Protein AF-A0A2E5ESS6-F1 (afdb_monomer_lite)

Foldseek 3Di:
DDDDDDDDDDDDDDPPPDDDDDPDDDPVVVPPPPDDDDDPPDPVVVCVVVVVVVPPVPPPVFDDQVLVLLCLLVVQWAQVQWAKPVGWRKAWPDSAAADPDPAAGGAQTWMDTHPDDIDTFGEHEDQEPCCCVVVPVVVDPSHVRHPAYEYCDYDPPDPDTHTHGVVTGNDDPVVSVVVCVVPDSLAHDPVLFAPQQVLLQVDDLVLLLVLLLVLLVVLLQVLLVVLLVVCVVPNLVLSQQLLLQLLLLPPQGNVLSSLLSNCVVVDPPPALDLLLQLLVSCLLACVQDPDQDDDDPLHPSSVSSCVNNVVCNVVCVVSRDDNVSRDPPPDDLLSHSSLSSSLSSQDVSNPPLVVLLVVLLVDDQPALVSSLVSLCVSSWRDDPGPSQQGSDSPGDGHPGGHISDDSLSSLSCLQNRSLSSQLSVCVVVVPPVSNVSSSVSNSRHAFHDDDSVLSVLCCNNHNPDPDPSRGHNSSSSSSVSCCVVFVVPARSRSVVTCVSVVSVPRD

pLDDT: mean 85.25, std 19.68, range [21.19, 98.81]

Radius of gyration: 28.57 Å; chains: 1; bounding box: 71×77×73 Å

Secondary structure (DSSP, 8-state):
----------PPP-------------GGGTTSSSSSS-----HHHHHHHHHHHH------SS--HHHHHHHHHTT-B-GGG-B-TTS-BEEEEE--EE--SSS-SEEEEEEEETTSPPEEEEEEEEEETTHHHHTTGGG-GGGTTEEEEEEEE--TT-----EESGGGBSS-HHHHHHHHTT--TTS--GGGS-TTHHHHHHS-HHHHHHHHHHHHHHHHHHHHHHHHHHHHHH-HHHHHHHHHHHHHTTTTSHHHHHHHHHTGGG-------HHHHHHHHHHHTT-S-SSPPSS-TTHHHHHHHHHHHHTTSGGGGGGPPPGGGS--TT--GGG-HHHHHHHHHHHHHH--HHHHHHHHHHS--SSHHHHHHHHHHHHS--S--HHHH-SSTTSPPPSS---SS-HHHHHHHIIIIIHHHHHHHHHHTT-HHHHHHHHHHHHHPBPPPP-HHHHHHHHHHHTTSS-----BHHHHHHHHHHIIIIITTS-TT-TT-SHHHHHHH--

Sequence (507 aa):
MEVVDLWVTDSPPQFLFGKANAIGNSPAHLQRLIVGSDLQFGYAAWRRQFLDDRVREVPADAPPEHLLQVIWQHQRLVPEKLKLSDGQCVQILHPGFCSLEGGPDFRNAVIRIGKSEAIRGDIEIDVETSGWRTHGHDRNPSFCNTILRVVWQKQRTSEDVVLPMKPALDSSLSSLAKWAIAQPLGDLPAKLRGACCAPLTGAGADKLAMVLNDAAHVRLEAKGDAFKLRATQAGWDQALWEGLFVALGYKHNQWPMRRIAEQLPELPVRSRSPLRWQAMLLGLSGLLPAELPSEDRKSKYLRELWQIWWRVRDAHQERILPGTVWRLSGVRPVNRPERRLGLAAEWLARGKLIEHIEDWISTIHGSPRKAAQALEASLADRGDSFWRSHFTFNSRELSKPGPLLGASRTTDLAINVLLPWLWARARSGRNRGLMKRIEQHYFNWPKAADNSVLKLARQRLFGSGSLKPFKTAASQQGLLQIVRDFCVHTDSLCTDCPFPDYVRAVQ

Structure (mmCIF, N/CA/C/O backbone):
data_AF-A0A2E5ESS6-F1
#
_entry.id   AF-A0A2E5ESS6-F1
#
loop_
_atom_site.group_PDB
_atom_site.id
_atom_site.type_symbol
_atom_site.label_atom_id
_atom_site.label_alt_id
_atom_site.label_comp_id
_atom_site.label_asym_id
_atom_site.label_entity_id
_atom_site.label_seq_id
_atom_site.pdbx_PDB_ins_code
_atom_site.Cartn_x
_atom_site.Cartn_y
_atom_site.Cartn_z
_atom_site.occupancy
_atom_site.B_iso_or_equiv
_atom_site.auth_seq_id
_atom_site.auth_comp_id
_atom_site.auth_asym_id
_atom_site.auth_atom_id
_atom_site.pdbx_PDB_model_num
ATOM 1 N N . MET A 1 1 ? -41.113 5.002 -33.019 1.00 31.44 1 MET A N 1
ATOM 2 C CA . MET A 1 1 ? -41.494 5.060 -31.595 1.00 31.44 1 MET A CA 1
ATOM 3 C C . MET A 1 1 ? -40.442 5.917 -30.908 1.00 31.44 1 MET A C 1
ATOM 5 O O . MET A 1 1 ? -39.424 5.389 -30.490 1.00 31.44 1 MET A O 1
ATOM 9 N N . GLU A 1 2 ? -40.435 7.213 -31.238 1.00 22.05 2 GLU A N 1
ATOM 10 C CA . GLU A 1 2 ? -41.031 8.301 -30.419 1.00 22.05 2 GLU A CA 1
ATOM 11 C C . GLU A 1 2 ? -40.228 8.453 -29.118 1.00 22.05 2 GLU A C 1
ATOM 13 O O . GLU A 1 2 ? -40.382 7.652 -28.207 1.00 22.05 2 GLU A O 1
ATOM 18 N N . VAL A 1 3 ? -39.138 9.230 -29.095 1.00 21.56 3 VAL A N 1
ATOM 19 C CA . VAL A 1 3 ? -39.039 10.711 -29.046 1.00 21.56 3 VAL A CA 1
ATOM 20 C C . VAL A 1 3 ? -39.874 11.318 -27.919 1.00 21.56 3 VAL A C 1
ATOM 22 O O . VAL A 1 3 ? -41.072 11.503 -28.094 1.00 21.56 3 VAL A O 1
ATOM 25 N N . VAL A 1 4 ? -39.201 11.720 -26.832 1.00 22.94 4 VAL A N 1
ATOM 26 C CA . VAL A 1 4 ? -39.493 12.969 -26.109 1.00 22.94 4 VAL A CA 1
ATOM 27 C C . VAL A 1 4 ? -38.164 13.590 -25.652 1.00 22.94 4 VAL A C 1
ATOM 29 O O . VAL A 1 4 ? -37.425 13.000 -24.867 1.00 22.94 4 VAL A O 1
ATOM 32 N N . ASP A 1 5 ? -37.889 14.768 -26.208 1.00 21.19 5 ASP A N 1
ATOM 33 C CA . ASP A 1 5 ? -36.816 15.718 -25.896 1.00 21.19 5 ASP A CA 1
ATOM 34 C C . ASP A 1 5 ? -37.240 16.730 -24.802 1.00 21.19 5 ASP A C 1
ATOM 36 O O . ASP A 1 5 ? -38.421 16.834 -24.470 1.00 21.19 5 ASP A O 1
ATOM 40 N N . LEU A 1 6 ? -36.265 17.573 -24.404 1.00 22.47 6 LEU A N 1
ATOM 41 C CA . LEU A 1 6 ? -36.335 18.874 -23.692 1.00 22.47 6 LEU A CA 1
ATOM 42 C C . LEU A 1 6 ? -36.234 18.767 -22.150 1.00 22.47 6 LEU A C 1
ATOM 44 O O . LEU A 1 6 ? -37.027 18.088 -21.514 1.00 22.47 6 LEU A O 1
ATOM 48 N N . TRP A 1 7 ? -35.278 19.398 -21.449 1.00 21.47 7 TRP A N 1
ATOM 49 C CA . TRP A 1 7 ? -34.768 20.768 -21.598 1.00 21.47 7 TRP A CA 1
ATOM 50 C C . TRP A 1 7 ? -33.270 20.936 -21.278 1.00 21.47 7 TRP A C 1
ATOM 52 O O . TRP A 1 7 ? -32.702 20.282 -20.405 1.00 21.47 7 TRP A O 1
ATOM 62 N N . VAL A 1 8 ? -32.681 21.896 -21.991 1.00 21.98 8 VAL A N 1
ATOM 63 C CA . VAL A 1 8 ? -31.374 22.536 -21.789 1.00 21.98 8 VAL A CA 1
ATOM 64 C C . VAL A 1 8 ? -31.569 23.803 -20.933 1.00 21.98 8 VAL A C 1
ATOM 66 O O . VAL A 1 8 ? -32.663 24.352 -20.920 1.00 21.98 8 VAL A O 1
ATOM 69 N N . THR A 1 9 ? -30.466 24.263 -20.320 1.00 22.36 9 THR A N 1
ATOM 70 C CA . THR A 1 9 ? -30.194 25.518 -19.575 1.00 22.36 9 THR A CA 1
ATOM 71 C C . THR A 1 9 ? -30.444 25.507 -18.064 1.00 22.36 9 THR A C 1
ATOM 73 O O . THR A 1 9 ? -31.574 25.649 -17.624 1.00 22.36 9 THR A O 1
ATOM 76 N N . ASP A 1 10 ? -29.362 25.468 -17.273 1.00 22.38 10 ASP A N 1
ATOM 77 C CA . ASP A 1 10 ? -29.044 26.615 -16.412 1.00 22.38 10 ASP A CA 1
ATOM 78 C C . ASP A 1 10 ? -27.582 26.637 -15.934 1.00 22.38 10 ASP A C 1
ATOM 80 O O . ASP A 1 10 ? -26.903 25.620 -15.798 1.00 22.38 10 ASP A O 1
ATOM 84 N N . SER A 1 11 ? -27.089 27.861 -15.779 1.00 25.19 11 SER A N 1
ATOM 85 C CA . SER A 1 11 ? -25.691 28.264 -15.612 1.00 25.19 11 SER A CA 1
ATOM 86 C C . SER A 1 11 ? -25.057 27.826 -14.276 1.00 25.19 11 SER A C 1
ATOM 88 O O . SER A 1 11 ? -25.762 27.652 -13.283 1.00 25.19 11 SER A O 1
ATOM 90 N N . PRO A 1 12 ? -23.715 27.711 -14.186 1.00 25.53 12 PRO A N 1
ATOM 91 C CA . PRO A 1 12 ? -23.031 27.488 -12.913 1.00 25.53 12 PRO A CA 1
ATOM 92 C C . PRO A 1 12 ? -23.209 28.701 -11.978 1.00 25.53 12 PRO A C 1
ATOM 94 O O . PRO A 1 12 ? -23.160 29.842 -12.447 1.00 25.53 12 PRO A O 1
ATOM 97 N N . PRO A 1 13 ? -23.370 28.498 -10.657 1.00 25.17 13 PRO A N 1
ATOM 98 C CA . PRO A 1 13 ? -23.524 29.598 -9.715 1.00 25.17 13 PRO A CA 1
ATOM 99 C C . PRO A 1 13 ? -22.275 30.487 -9.708 1.00 25.17 13 PRO A C 1
ATOM 101 O O . PRO A 1 13 ? -21.167 30.066 -9.366 1.00 25.17 13 PRO A O 1
ATOM 104 N N . GLN A 1 14 ? -22.484 31.746 -10.089 1.00 23.53 14 GLN A N 1
ATOM 105 C CA . GLN A 1 14 ? -21.553 32.845 -9.887 1.00 23.53 14 GLN A CA 1
ATOM 106 C C . GLN A 1 14 ? -21.396 33.074 -8.379 1.00 23.53 14 GLN A C 1
ATOM 108 O O . GLN A 1 14 ? -22.343 33.455 -7.692 1.00 23.53 14 GLN A O 1
ATOM 113 N N . PHE A 1 15 ? -20.191 32.862 -7.852 1.00 24.53 15 PHE A N 1
ATOM 114 C CA . PHE A 1 15 ? -19.841 33.317 -6.510 1.00 24.53 15 PHE A CA 1
ATOM 115 C C . PHE A 1 15 ? -19.772 34.849 -6.510 1.00 24.53 15 PHE A C 1
ATOM 117 O O . PHE A 1 15 ? -18.771 35.447 -6.905 1.00 24.53 15 PHE A O 1
ATOM 124 N N . LEU A 1 16 ? -20.857 35.487 -6.072 1.00 23.91 16 LEU A N 1
ATOM 125 C CA . LEU A 1 16 ? -20.877 36.900 -5.716 1.00 23.91 16 LEU A CA 1
ATOM 126 C C . LEU A 1 16 ? -20.025 37.102 -4.457 1.00 23.91 16 LEU A C 1
ATOM 128 O O . LEU A 1 16 ? -20.384 36.665 -3.364 1.00 23.91 16 LEU A O 1
ATOM 132 N N . PHE A 1 17 ? -18.893 37.791 -4.612 1.00 24.48 17 PHE A N 1
ATOM 133 C CA . PHE A 1 17 ? -18.153 38.383 -3.501 1.00 24.48 17 PHE A CA 1
ATOM 134 C C . PHE A 1 17 ? -19.039 39.438 -2.820 1.00 24.48 17 PHE A C 1
ATOM 136 O O . PHE A 1 17 ? -19.129 40.586 -3.255 1.00 24.48 17 PHE A O 1
ATOM 143 N N . GLY A 1 18 ? -19.718 39.027 -1.750 1.00 24.08 18 GLY A N 1
ATOM 144 C CA . GLY A 1 18 ? -20.420 39.916 -0.836 1.00 24.08 18 GLY A CA 1
ATOM 145 C C . GLY A 1 18 ? -19.430 40.794 -0.073 1.00 24.08 18 GLY A C 1
ATOM 146 O O . GLY A 1 18 ? -18.500 40.303 0.565 1.00 24.08 18 GLY A O 1
ATOM 147 N N . LYS A 1 19 ? -19.642 42.107 -0.175 1.00 24.11 19 LYS A N 1
ATOM 148 C CA . LYS A 1 19 ? -18.907 43.185 0.493 1.00 24.11 19 LYS A CA 1
ATOM 149 C C . LYS A 1 19 ? -18.736 42.908 1.992 1.00 24.11 19 LYS A C 1
ATOM 151 O O . LYS A 1 19 ? -19.715 42.759 2.718 1.00 24.11 19 LYS A O 1
ATOM 156 N N . ALA A 1 20 ? -17.488 42.911 2.454 1.00 26.22 20 ALA A N 1
ATOM 157 C CA . ALA A 1 20 ? -17.163 42.999 3.869 1.00 26.22 20 ALA A CA 1
ATOM 158 C C . ALA A 1 20 ? -17.610 44.370 4.401 1.00 26.22 20 ALA A C 1
ATOM 160 O O . ALA A 1 20 ? -17.072 45.403 3.998 1.00 26.22 20 ALA A O 1
ATOM 161 N N . ASN A 1 21 ? -18.593 44.378 5.301 1.00 26.64 21 ASN A N 1
ATOM 162 C CA . ASN A 1 21 ? -18.903 45.553 6.105 1.00 26.64 21 ASN A CA 1
ATOM 163 C C . ASN A 1 21 ? -17.736 45.807 7.062 1.00 26.64 21 ASN A C 1
ATOM 165 O O . ASN A 1 21 ? -17.444 45.013 7.956 1.00 26.64 21 ASN A O 1
ATOM 169 N N . ALA A 1 22 ? -17.062 46.929 6.833 1.00 27.88 22 ALA A N 1
ATOM 170 C CA . ALA A 1 22 ? -16.049 47.483 7.704 1.00 27.88 22 ALA A CA 1
ATOM 171 C C . ALA A 1 22 ? -16.686 47.902 9.037 1.00 27.88 22 ALA A C 1
ATOM 173 O O . ALA A 1 22 ? -17.382 48.911 9.109 1.00 27.88 22 ALA A O 1
ATOM 174 N N . ILE A 1 23 ? -16.408 47.155 10.104 1.00 31.59 23 ILE A N 1
ATOM 175 C CA . ILE A 1 23 ? -16.429 47.710 11.459 1.00 31.59 23 ILE A CA 1
ATOM 176 C C . ILE A 1 23 ? -14.982 48.085 11.756 1.00 31.59 23 ILE A C 1
ATOM 178 O O . ILE A 1 23 ? -14.127 47.231 11.997 1.00 31.59 23 ILE A O 1
ATOM 182 N N . GLY A 1 24 ? -14.697 49.376 11.603 1.00 30.45 24 GLY A N 1
ATOM 183 C CA . GLY A 1 24 ? -13.376 49.945 11.791 1.00 30.45 24 GLY A CA 1
ATOM 184 C C . GLY A 1 24 ? -12.913 49.805 13.233 1.00 30.45 24 GLY A C 1
ATOM 185 O O . GLY A 1 24 ? -13.508 50.376 14.137 1.00 30.45 24 GLY A O 1
ATOM 186 N N . ASN A 1 25 ? -11.794 49.115 13.425 1.00 32.81 25 ASN A N 1
ATOM 187 C CA . ASN A 1 25 ? -10.918 49.359 14.559 1.00 32.81 25 ASN A CA 1
ATOM 188 C C . ASN A 1 25 ? -9.589 49.864 13.999 1.00 32.81 25 ASN A C 1
ATOM 190 O O . ASN A 1 25 ? -8.806 49.117 13.416 1.00 32.81 25 ASN A O 1
ATOM 194 N N . SER A 1 26 ? -9.399 51.178 14.116 1.00 31.30 26 SER A N 1
ATOM 195 C CA . SER A 1 26 ? -8.181 51.890 13.734 1.00 31.30 26 SER A CA 1
ATOM 196 C C . SER A 1 26 ? -6.964 51.369 14.527 1.00 31.30 26 SER A C 1
ATOM 198 O O . SER A 1 26 ? -7.095 51.116 15.729 1.00 31.30 26 SER A O 1
ATOM 200 N N . PRO A 1 27 ? -5.762 51.279 13.917 1.00 33.62 27 PRO A N 1
ATOM 201 C CA . PRO A 1 27 ? -4.516 50.882 14.589 1.00 33.62 27 PRO A CA 1
ATOM 202 C C . PRO A 1 27 ? -4.113 51.773 15.781 1.00 33.62 27 PRO A C 1
ATOM 204 O O . PRO A 1 27 ? -3.234 51.406 16.557 1.00 33.62 27 PRO A O 1
ATOM 207 N N . ALA A 1 28 ? -4.761 52.927 15.963 1.00 35.03 28 ALA A N 1
ATOM 208 C CA . ALA A 1 28 ? -4.429 53.903 17.001 1.00 35.03 28 ALA A CA 1
ATOM 209 C C . ALA A 1 28 ? -4.851 53.497 18.431 1.00 35.03 28 ALA A C 1
ATOM 211 O O . ALA A 1 28 ? -4.403 54.119 19.394 1.00 35.03 28 ALA A O 1
ATOM 212 N N . HIS A 1 29 ? -5.680 52.460 18.609 1.00 35.59 29 HIS A N 1
ATOM 213 C CA . HIS A 1 29 ? -6.080 51.992 19.949 1.00 35.59 29 HIS A CA 1
ATOM 214 C C . HIS A 1 29 ? -5.088 51.000 20.582 1.00 35.59 29 HIS A C 1
ATOM 216 O O . HIS A 1 29 ? -5.085 50.824 21.797 1.00 35.59 29 HIS A O 1
ATOM 222 N N . LEU A 1 30 ? -4.191 50.402 19.789 1.00 35.69 30 LEU A N 1
ATOM 223 C CA . LEU A 1 30 ? -3.170 49.468 20.283 1.00 35.69 30 LEU A CA 1
ATOM 224 C C . LEU A 1 30 ? -1.931 50.166 20.875 1.00 35.69 30 LEU A C 1
ATOM 226 O O . LEU A 1 30 ? -1.130 49.515 21.537 1.00 35.69 30 LEU A O 1
ATOM 230 N N . GLN A 1 31 ? -1.777 51.481 20.683 1.00 34.53 31 GLN A N 1
ATOM 231 C CA . GLN A 1 31 ? -0.606 52.238 21.150 1.00 34.53 31 GLN A CA 1
ATOM 232 C C . GLN A 1 31 ? -0.795 52.984 22.481 1.00 34.53 31 GLN A C 1
ATOM 234 O O . GLN A 1 31 ? 0.167 53.558 22.981 1.00 34.53 31 GLN A O 1
ATOM 239 N N . ARG A 1 32 ? -1.986 52.970 23.097 1.00 33.38 32 ARG A N 1
ATOM 240 C CA . ARG A 1 32 ? -2.250 53.708 24.355 1.00 33.38 32 ARG A CA 1
ATOM 241 C C . ARG A 1 32 ? -2.282 52.868 25.637 1.00 33.38 32 ARG A C 1
ATOM 243 O O . ARG A 1 32 ? -2.600 53.407 26.687 1.00 33.38 32 ARG A O 1
ATOM 250 N N . LEU A 1 33 ? -1.905 51.590 25.586 1.00 35.12 33 LEU A N 1
ATOM 251 C CA . LEU A 1 33 ? -1.829 50.718 26.774 1.00 35.12 33 LEU A CA 1
ATOM 252 C C . LEU A 1 33 ? -0.396 50.329 27.177 1.00 35.12 33 LEU A C 1
ATOM 254 O O . LEU A 1 33 ? -0.211 49.446 28.006 1.00 35.12 33 LEU A O 1
ATOM 258 N N . ILE A 1 34 ? 0.624 50.995 26.626 1.00 39.25 34 ILE A N 1
ATOM 259 C CA . ILE A 1 34 ? 2.036 50.754 26.973 1.00 39.25 34 ILE A CA 1
ATOM 260 C C . ILE A 1 34 ? 2.644 52.016 27.594 1.00 39.25 34 ILE A C 1
ATOM 262 O O . ILE A 1 34 ? 3.684 52.482 27.158 1.00 39.25 34 ILE A O 1
ATOM 266 N N . VAL A 1 35 ? 1.987 52.608 28.592 1.00 41.81 35 VAL A N 1
ATOM 267 C CA . VAL A 1 35 ? 2.649 53.496 29.563 1.00 41.81 35 VAL A CA 1
ATOM 268 C C . VAL A 1 35 ? 1.875 53.399 30.878 1.00 41.81 35 VAL A C 1
ATOM 270 O O . VAL A 1 35 ? 0.809 53.991 31.010 1.00 41.81 35 VAL A O 1
ATOM 273 N N . GLY A 1 36 ? 2.398 52.638 31.841 1.00 33.94 36 GLY A N 1
ATOM 274 C CA . GLY A 1 36 ? 1.888 52.621 33.214 1.00 33.94 36 GLY A CA 1
ATOM 275 C C . GLY A 1 36 ? 1.853 51.235 33.854 1.00 33.94 36 GLY A C 1
ATOM 276 O O . GLY A 1 36 ? 0.956 50.457 33.563 1.00 33.94 36 GLY A O 1
ATOM 277 N N . SER A 1 37 ? 2.825 51.000 34.745 1.00 38.84 37 SER A N 1
ATOM 278 C CA . SER A 1 37 ? 2.852 50.042 35.870 1.00 38.84 37 SER A CA 1
ATOM 279 C C . SER A 1 37 ? 2.540 48.558 35.616 1.00 38.84 37 SER A C 1
ATOM 281 O O . SER A 1 37 ? 1.427 48.192 35.260 1.00 38.84 37 SER A O 1
ATOM 283 N N . ASP A 1 38 ? 3.532 47.715 35.924 1.00 47.50 38 ASP A N 1
ATOM 284 C CA . ASP A 1 38 ? 3.424 46.297 36.301 1.00 47.50 38 ASP A CA 1
ATOM 285 C C . ASP A 1 38 ? 2.419 45.445 35.528 1.00 47.50 38 ASP A C 1
ATOM 287 O O . ASP A 1 38 ? 1.345 45.092 36.011 1.00 47.50 38 ASP A O 1
ATOM 291 N N . LEU A 1 39 ? 2.817 45.016 34.331 1.00 42.41 39 LEU A N 1
ATOM 292 C CA . LEU A 1 39 ? 2.032 44.071 33.554 1.00 42.41 39 LEU A CA 1
ATOM 293 C C . LEU A 1 39 ? 2.871 42.872 33.123 1.00 42.41 39 LEU A C 1
ATOM 295 O O . LEU A 1 39 ? 3.544 42.873 32.093 1.00 42.41 39 LEU A O 1
ATOM 299 N N . GLN A 1 40 ? 2.732 41.791 33.894 1.00 47.97 40 GLN A N 1
ATOM 300 C CA . GLN A 1 40 ? 2.971 40.408 33.471 1.00 47.97 40 GLN A CA 1
ATOM 301 C C . GLN A 1 40 ? 2.014 39.989 32.328 1.00 47.97 40 GLN A C 1
ATOM 303 O O . GLN A 1 40 ? 1.357 38.948 32.397 1.00 47.97 40 GLN A O 1
ATOM 308 N N . PHE A 1 41 ? 1.916 40.753 31.237 1.00 53.25 41 PHE A N 1
ATOM 309 C CA . PHE A 1 41 ? 1.153 40.345 30.054 1.00 53.25 41 PHE A CA 1
ATOM 310 C C . PHE A 1 41 ? 1.993 39.456 29.138 1.00 53.25 41 PHE A C 1
ATOM 312 O O . PHE A 1 41 ? 2.288 39.772 27.989 1.00 53.25 41 PHE A O 1
ATOM 319 N N . GLY A 1 42 ? 2.367 38.289 29.659 1.00 58.06 42 GLY A N 1
ATOM 320 C CA . GLY A 1 42 ? 2.823 37.185 28.824 1.00 58.06 42 GLY A CA 1
ATOM 321 C C . GLY A 1 42 ? 1.665 36.600 28.010 1.00 58.06 42 GLY A C 1
ATOM 322 O O . GLY A 1 42 ? 0.493 36.746 28.372 1.00 58.06 42 GLY A O 1
ATOM 323 N N . TYR A 1 43 ? 1.990 35.855 26.949 1.00 60.59 43 TYR A N 1
ATOM 324 C CA . TYR A 1 43 ? 1.010 35.141 26.119 1.00 60.59 43 TYR A CA 1
ATOM 325 C C . TYR A 1 43 ? -0.006 34.347 26.955 1.00 60.59 43 TYR A C 1
ATOM 327 O O . TYR A 1 43 ? -1.166 34.284 26.589 1.00 60.59 43 TYR A O 1
ATOM 335 N N . ALA A 1 44 ? 0.376 33.793 28.111 1.00 59.06 44 ALA A N 1
ATOM 336 C CA . ALA A 1 44 ? -0.533 33.061 28.995 1.00 59.06 44 ALA A CA 1
ATOM 337 C C . ALA A 1 44 ? -1.604 33.932 29.684 1.00 59.06 44 ALA A C 1
ATOM 339 O O . ALA A 1 44 ? -2.696 33.429 29.949 1.00 59.06 44 ALA A O 1
ATOM 340 N N . ALA A 1 45 ? -1.299 35.194 29.998 1.00 63.28 45 ALA A N 1
ATOM 341 C CA . ALA A 1 45 ? -2.248 36.152 30.569 1.00 63.28 45 ALA A CA 1
ATOM 342 C C . ALA A 1 45 ? -3.142 36.732 29.468 1.00 63.28 45 ALA A C 1
ATOM 344 O O . ALA A 1 45 ? -4.360 36.717 29.605 1.00 63.28 45 ALA A O 1
ATOM 345 N N . TRP A 1 46 ? -2.550 37.091 28.322 1.00 72.25 46 TRP A N 1
ATOM 346 C CA . TRP A 1 46 ? -3.292 37.491 27.124 1.00 72.25 46 TRP A CA 1
ATOM 347 C C . TRP A 1 46 ? -4.237 36.379 26.640 1.00 72.25 46 TRP A C 1
ATOM 349 O O . TRP A 1 46 ? -5.411 36.627 26.400 1.00 72.25 46 TRP A O 1
ATOM 359 N N . ARG A 1 47 ? -3.770 35.123 26.581 1.00 63.81 47 ARG A N 1
ATOM 360 C CA . ARG A 1 47 ? -4.570 33.945 26.210 1.00 63.81 47 ARG A CA 1
ATOM 361 C C . ARG A 1 47 ? -5.714 33.719 27.197 1.00 63.81 47 ARG A C 1
ATOM 363 O O . ARG A 1 47 ? -6.828 33.510 26.749 1.00 63.81 47 ARG A O 1
ATOM 370 N N . ARG A 1 48 ? -5.470 33.777 28.512 1.00 65.44 48 ARG A N 1
ATOM 371 C CA . ARG A 1 48 ? -6.535 33.646 29.525 1.00 65.44 48 ARG A CA 1
ATOM 372 C C . ARG A 1 48 ? -7.586 34.748 29.387 1.00 65.44 48 ARG A C 1
ATOM 374 O O . ARG A 1 48 ? -8.765 34.448 29.360 1.00 65.44 48 ARG A O 1
ATOM 381 N N . GLN A 1 49 ? -7.156 35.992 29.209 1.00 56.38 49 GLN A N 1
ATOM 382 C CA . GLN A 1 49 ? -8.049 37.149 29.169 1.00 56.38 49 GLN A CA 1
ATOM 383 C C . GLN A 1 49 ? -8.808 37.300 27.838 1.00 56.38 49 GLN A C 1
ATOM 385 O O . GLN A 1 49 ? -9.925 37.797 27.829 1.00 56.38 49 GLN A O 1
ATOM 390 N N . PHE A 1 50 ? -8.229 36.867 26.710 1.00 47.84 50 PHE A N 1
ATOM 391 C CA . PHE A 1 50 ? -8.841 37.018 25.383 1.00 47.84 50 PHE A CA 1
ATOM 392 C C . PHE A 1 50 ? -9.479 35.743 24.819 1.00 47.84 50 PHE A C 1
ATOM 394 O O . PHE A 1 50 ? -10.313 35.862 23.920 1.00 47.84 50 PHE A O 1
ATOM 401 N N . LEU A 1 51 ? -9.110 34.542 25.285 1.00 48.78 51 LEU A N 1
ATOM 402 C CA . LEU A 1 51 ? -9.781 33.302 24.874 1.00 48.78 51 LEU A CA 1
ATOM 403 C C . LEU A 1 51 ? -10.887 32.859 25.830 1.00 48.78 51 LEU A C 1
ATOM 405 O O . LEU A 1 51 ? -11.742 32.140 25.342 1.00 48.78 51 LEU A O 1
ATOM 409 N N . ASP A 1 52 ? -10.973 33.297 27.092 1.00 46.34 52 ASP A N 1
ATOM 410 C CA . ASP A 1 52 ? -12.200 33.013 27.871 1.00 46.34 52 ASP A CA 1
ATOM 411 C C . ASP A 1 52 ? -13.427 33.713 27.255 1.00 46.34 52 ASP A C 1
ATOM 413 O O . ASP A 1 52 ? -14.481 33.099 27.132 1.00 46.34 52 ASP A O 1
ATOM 417 N N . ASP A 1 53 ? -13.274 34.937 26.730 1.00 38.44 53 ASP A N 1
ATOM 418 C CA . ASP A 1 53 ? -14.390 35.675 26.112 1.00 38.44 53 ASP A CA 1
ATOM 419 C C . ASP A 1 53 ? -14.606 35.374 24.613 1.00 38.44 53 ASP A C 1
ATOM 421 O O . ASP A 1 53 ? -15.695 35.600 24.078 1.00 38.44 53 ASP A O 1
ATOM 425 N N . ARG A 1 54 ? -13.591 34.855 23.898 1.00 37.38 54 ARG A N 1
ATOM 426 C CA . ARG A 1 54 ? -13.707 34.453 22.473 1.00 37.38 54 ARG A CA 1
ATOM 427 C C . ARG A 1 54 ? -13.850 32.952 22.253 1.00 37.38 54 ARG A C 1
ATOM 429 O O . ARG A 1 54 ? -14.270 32.555 21.172 1.00 37.38 54 ARG A O 1
ATOM 436 N N . VAL A 1 55 ? -13.590 32.136 23.273 1.00 40.59 55 VAL A N 1
ATOM 437 C CA . VAL A 1 55 ? -14.240 30.834 23.450 1.00 40.59 55 VAL A CA 1
ATOM 438 C C . VAL A 1 55 ? -15.556 31.096 24.187 1.00 40.59 55 VAL A C 1
ATOM 440 O O . VAL A 1 55 ? -15.900 30.441 25.163 1.00 40.59 55 VAL A O 1
ATOM 443 N N . ARG A 1 56 ? -16.381 32.001 23.638 1.00 37.03 56 ARG A N 1
ATOM 444 C CA . ARG A 1 56 ? -17.780 31.609 23.516 1.00 37.03 56 ARG A CA 1
ATOM 445 C C . ARG A 1 56 ? -17.718 30.259 22.828 1.00 37.03 56 ARG A C 1
ATOM 447 O O . ARG A 1 56 ? -17.287 30.177 21.675 1.00 37.03 56 ARG A O 1
ATOM 454 N N . GLU A 1 57 ? -18.056 29.209 23.573 1.00 41.91 57 GLU A N 1
ATOM 455 C CA . GLU A 1 57 ? -18.660 28.025 22.990 1.00 41.91 57 GLU A CA 1
ATOM 456 C C . GLU A 1 57 ? -19.575 28.576 21.905 1.00 41.91 57 GLU A C 1
ATOM 458 O O . GLU A 1 57 ? -20.551 29.256 22.216 1.00 41.91 57 GLU A O 1
ATOM 463 N N . VAL A 1 58 ? -19.207 28.430 20.629 1.00 35.53 58 VAL A N 1
ATOM 464 C CA . VAL A 1 58 ? -20.242 28.484 19.612 1.00 35.53 58 VAL A CA 1
ATOM 465 C C . VAL A 1 58 ? -21.158 27.370 20.090 1.00 35.53 58 VAL A C 1
ATOM 467 O O . VAL A 1 58 ? -20.696 26.222 20.116 1.00 35.53 58 VAL A O 1
ATOM 470 N N . PRO A 1 59 ? -22.387 27.656 20.548 1.00 40.53 59 PRO A N 1
ATOM 471 C CA . PRO A 1 59 ? -23.346 26.606 20.768 1.00 40.53 59 PRO A CA 1
ATOM 472 C C . PRO A 1 59 ? -23.769 26.215 19.355 1.00 40.53 59 PRO A C 1
ATOM 474 O O . PRO A 1 59 ? -24.821 26.594 18.860 1.00 40.53 59 PRO A O 1
ATOM 477 N N . ALA A 1 60 ? -22.874 25.545 18.634 1.00 50.41 60 ALA A N 1
ATOM 478 C CA . ALA A 1 60 ? -23.327 24.596 17.661 1.00 50.41 60 ALA A CA 1
ATOM 479 C C . ALA A 1 60 ? -23.924 23.501 18.538 1.00 50.41 60 ALA A C 1
ATOM 481 O O . ALA A 1 60 ? -23.224 22.914 19.364 1.00 50.41 60 ALA A O 1
ATOM 482 N N . ASP A 1 61 ? -25.224 23.258 18.403 1.00 66.81 61 ASP A N 1
ATOM 483 C CA . ASP A 1 61 ? -25.938 22.201 19.127 1.00 66.81 61 ASP A CA 1
ATOM 484 C C . ASP A 1 61 ? -25.278 20.812 18.976 1.00 66.81 61 ASP A C 1
ATOM 486 O O . ASP A 1 61 ? -25.619 19.868 19.705 1.00 66.81 61 ASP A O 1
ATOM 490 N N . ALA A 1 62 ? -24.311 20.686 18.057 1.00 80.19 62 ALA A N 1
ATOM 491 C CA . ALA A 1 62 ? -23.509 19.508 17.817 1.00 80.19 62 ALA A CA 1
ATOM 492 C C . ALA A 1 62 ? -21.984 19.774 17.756 1.00 80.19 62 ALA A C 1
ATOM 494 O O . ALA A 1 62 ? -21.544 20.773 17.180 1.00 80.19 62 ALA A O 1
ATOM 495 N N . PRO A 1 63 ? -21.158 18.869 18.321 1.00 90.00 63 PRO A N 1
ATOM 496 C CA . PRO A 1 63 ? -19.704 18.918 18.210 1.00 90.00 63 PRO A CA 1
ATOM 497 C C . PRO A 1 63 ? -19.220 18.577 16.793 1.00 90.00 63 PRO A C 1
ATOM 499 O O . PRO A 1 63 ? -19.941 17.935 16.028 1.00 90.00 63 PRO A O 1
ATOM 502 N N . PRO A 1 64 ? -17.967 18.925 16.451 1.00 91.25 64 PRO A N 1
ATOM 503 C CA . PRO A 1 64 ? -17.369 18.487 15.199 1.00 91.25 64 PRO A CA 1
ATOM 504 C C . PRO A 1 64 ? -17.211 16.959 15.161 1.00 91.25 64 PRO A C 1
ATOM 506 O O . PRO A 1 64 ? -16.867 16.336 16.165 1.00 91.25 64 PRO A O 1
ATOM 509 N N . GLU A 1 65 ? -17.381 16.375 13.977 1.00 92.06 65 GLU A N 1
ATOM 510 C CA . GLU A 1 65 ? -17.306 14.928 13.724 1.00 92.06 65 GLU A CA 1
ATOM 511 C C . GLU A 1 65 ? -16.015 14.288 14.255 1.00 92.06 65 GLU A C 1
ATOM 513 O O . GLU A 1 65 ? -16.056 13.256 14.923 1.00 92.06 65 GLU A O 1
ATOM 518 N N . HIS A 1 66 ? -14.874 14.969 14.091 1.00 92.19 66 HIS A N 1
ATOM 519 C CA . HIS A 1 66 ? -13.589 14.487 14.606 1.00 92.19 66 HIS A CA 1
ATOM 520 C C . HIS A 1 66 ? -13.617 14.206 16.120 1.00 92.19 66 HIS A C 1
ATOM 522 O O . HIS A 1 66 ? -12.957 13.282 16.590 1.00 92.19 66 HIS A O 1
ATOM 528 N N . LEU A 1 67 ? -14.370 14.990 16.904 1.00 94.12 67 LEU A N 1
ATOM 529 C CA . LEU A 1 67 ? -14.487 14.778 18.346 1.00 94.12 67 LEU A CA 1
ATOM 530 C C . LEU A 1 67 ? -15.322 13.526 18.637 1.00 94.12 67 LEU A C 1
ATOM 532 O O . LEU A 1 67 ? -14.962 12.752 19.523 1.00 94.12 67 LEU A O 1
ATOM 536 N N . LEU A 1 68 ? -16.391 13.294 17.869 1.00 95.56 68 LEU A N 1
ATOM 537 C CA . LEU A 1 68 ? -17.201 12.076 17.965 1.00 95.56 68 LEU A CA 1
ATOM 538 C C . LEU A 1 68 ? -16.363 10.834 17.646 1.00 95.56 68 LEU A C 1
ATOM 540 O O . LEU A 1 68 ? -16.421 9.848 18.378 1.00 95.56 68 LEU A O 1
ATOM 544 N N . GLN A 1 69 ? -15.517 10.908 16.618 1.00 96.00 69 GLN A N 1
ATOM 545 C CA . GLN A 1 69 ? -14.582 9.840 16.266 1.00 96.00 69 GLN A CA 1
ATOM 546 C C . GLN A 1 69 ? -13.586 9.556 17.401 1.00 96.00 69 GLN A C 1
ATOM 548 O O . GLN A 1 69 ? -13.355 8.392 17.727 1.00 96.00 69 GLN A O 1
ATOM 553 N N . VAL A 1 70 ? -13.025 10.583 18.056 1.00 95.38 70 VAL A N 1
ATOM 554 C CA . VAL A 1 70 ? -12.109 10.387 19.200 1.00 95.38 70 VAL A CA 1
ATOM 555 C C . VAL A 1 70 ? -12.843 9.748 20.386 1.00 95.38 70 VAL A C 1
ATOM 557 O O . VAL A 1 70 ? -12.341 8.795 20.989 1.00 95.38 70 VAL A O 1
ATOM 560 N N . ILE A 1 71 ? -14.046 10.232 20.709 1.00 96.25 71 ILE A N 1
ATOM 561 C CA . ILE A 1 71 ? -14.901 9.669 21.767 1.00 96.25 71 ILE A CA 1
ATOM 562 C C . ILE A 1 71 ? -15.194 8.193 21.482 1.00 96.25 71 ILE A C 1
ATOM 564 O O . ILE A 1 71 ? -15.044 7.356 22.377 1.00 96.25 71 ILE A O 1
ATOM 568 N N . TRP A 1 72 ? -15.552 7.868 20.237 1.00 97.00 72 TRP A N 1
ATOM 569 C CA . TRP A 1 72 ? -15.790 6.500 19.793 1.00 97.00 72 TRP A CA 1
ATOM 570 C C . TRP A 1 72 ? -14.530 5.645 19.902 1.00 97.00 72 TRP A C 1
ATOM 572 O O . TRP A 1 72 ? -14.549 4.625 20.577 1.00 97.00 72 TRP A O 1
ATOM 582 N N . GLN A 1 73 ? -13.398 6.046 19.324 1.00 95.38 73 GLN A N 1
ATOM 583 C CA . GLN A 1 73 ? -12.175 5.235 19.340 1.00 95.38 73 GLN A CA 1
ATOM 584 C C . GLN A 1 73 ? -11.747 4.837 20.759 1.00 95.38 73 GLN A C 1
ATOM 586 O O . GLN A 1 73 ? -11.348 3.698 21.006 1.00 95.38 73 GLN A O 1
ATOM 591 N N . HIS A 1 74 ? -11.844 5.775 21.697 1.00 94.81 74 HIS A N 1
ATOM 592 C CA . HIS A 1 74 ? -11.454 5.562 23.087 1.00 94.81 74 HIS A CA 1
ATOM 593 C C . HIS A 1 74 ? -12.583 5.039 23.973 1.00 94.81 74 HIS A C 1
ATOM 595 O O . HIS A 1 74 ? -12.353 4.825 25.164 1.00 94.81 74 HIS A O 1
ATOM 601 N N . GLN A 1 75 ? -13.772 4.826 23.403 1.00 95.56 75 GLN A N 1
ATOM 602 C CA . GLN A 1 75 ? -14.942 4.300 24.096 1.00 95.56 75 GLN A CA 1
ATOM 603 C C . GLN A 1 75 ? -15.275 5.117 25.352 1.00 95.56 75 GLN A C 1
ATOM 605 O O . GLN A 1 75 ? -15.507 4.567 26.425 1.00 95.56 75 GLN A O 1
ATOM 610 N N . ARG A 1 76 ? -15.285 6.452 25.218 1.00 96.31 76 ARG A N 1
ATOM 611 C CA . ARG A 1 76 ? -15.671 7.400 26.283 1.00 96.31 76 ARG A CA 1
ATOM 612 C C . ARG A 1 76 ? -17.194 7.477 26.440 1.00 96.31 76 ARG A C 1
ATOM 614 O O . ARG A 1 76 ? -17.805 8.544 26.367 1.00 96.31 76 ARG A O 1
ATOM 621 N N . LEU A 1 77 ? -17.803 6.302 26.569 1.00 96.94 77 LEU A N 1
ATOM 622 C CA . LEU A 1 77 ? -19.238 6.059 26.522 1.00 96.94 77 LEU A CA 1
ATOM 623 C C . LEU A 1 77 ? -19.643 5.140 27.680 1.00 96.94 77 LEU A C 1
ATOM 625 O O . LEU A 1 77 ? -18.892 4.247 28.059 1.00 96.94 77 LEU A O 1
ATOM 629 N N . VAL A 1 78 ? -20.845 5.342 28.212 1.00 97.56 78 VAL A N 1
ATOM 630 C CA . VAL A 1 78 ? -21.479 4.498 29.230 1.00 97.56 78 VAL A CA 1
ATOM 631 C C . VAL A 1 78 ? -22.151 3.311 28.527 1.00 97.56 78 VAL A C 1
ATOM 633 O O . VAL A 1 78 ? -23.160 3.531 27.845 1.00 97.56 78 VAL A O 1
ATOM 636 N N . PRO A 1 79 ? -21.638 2.071 28.662 1.00 94.75 79 PRO A N 1
ATOM 637 C CA . PRO A 1 79 ? -22.126 0.922 27.897 1.00 94.75 79 PRO A CA 1
ATOM 638 C C . PRO A 1 79 ? -23.630 0.666 28.046 1.00 94.75 79 PRO A C 1
ATOM 640 O O . PRO A 1 79 ? -24.306 0.352 27.071 1.00 94.75 79 PRO A O 1
ATOM 643 N N . GLU A 1 80 ? -24.189 0.878 29.238 1.00 95.38 80 GLU A N 1
ATOM 644 C CA . GLU A 1 80 ? -25.602 0.627 29.555 1.00 95.38 80 GLU A CA 1
ATOM 645 C C . GLU A 1 80 ? -26.561 1.595 28.840 1.00 95.38 80 GLU A C 1
ATOM 647 O O . GLU A 1 80 ? -27.762 1.332 28.727 1.00 95.38 80 GLU A O 1
ATOM 652 N N . LYS A 1 81 ? -26.042 2.730 28.353 1.00 96.75 81 LYS A N 1
ATOM 653 C CA . LYS A 1 81 ? -26.812 3.757 27.638 1.00 96.75 81 LYS A CA 1
ATOM 654 C C . LYS A 1 81 ? -26.736 3.619 26.118 1.00 96.75 81 LYS A C 1
ATOM 656 O O . LYS A 1 81 ? -27.418 4.365 25.417 1.00 96.75 81 LYS A O 1
ATOM 661 N N . LEU A 1 82 ? -25.937 2.687 25.600 1.00 97.44 82 LEU A N 1
ATOM 662 C CA . LEU A 1 82 ? -25.813 2.448 24.165 1.00 97.44 82 LEU A CA 1
ATOM 663 C C . LEU A 1 82 ? -27.061 1.728 23.648 1.00 97.44 82 LEU A C 1
ATOM 665 O O . LEU A 1 82 ? -27.202 0.511 23.767 1.00 97.44 82 LEU A O 1
ATOM 669 N N . LYS A 1 83 ? -27.986 2.501 23.079 1.00 97.19 83 LYS A N 1
ATOM 670 C CA . LYS A 1 83 ? -29.230 2.000 22.491 1.00 97.19 83 LYS A CA 1
ATOM 671 C C . LYS A 1 83 ? -29.439 2.601 21.113 1.00 97.19 83 LYS A C 1
ATOM 673 O O . LYS A 1 83 ? -29.293 3.809 20.941 1.00 97.19 83 LYS A O 1
ATOM 678 N N . LEU A 1 84 ? -29.806 1.761 20.154 1.00 96.69 84 LEU A N 1
ATOM 679 C CA . LEU A 1 84 ? -30.308 2.201 18.862 1.00 96.69 84 LEU A CA 1
ATOM 680 C C . LEU A 1 84 ? -31.589 3.016 19.042 1.00 96.69 84 LEU A C 1
ATOM 682 O O . LEU A 1 84 ? -32.283 2.935 20.058 1.00 96.69 84 LEU A O 1
ATOM 686 N N . SER A 1 85 ? -31.925 3.796 18.023 1.00 94.25 85 SER A N 1
ATOM 687 C CA . SER A 1 85 ? -33.127 4.626 18.027 1.00 94.25 85 SER A CA 1
ATOM 688 C C . SER A 1 85 ? -34.448 3.853 18.071 1.00 94.25 85 SER A C 1
ATOM 690 O O . SER A 1 85 ? -35.482 4.466 18.307 1.00 94.25 85 SER A O 1
ATOM 692 N N . ASP A 1 86 ? -34.425 2.545 17.818 1.00 93.81 86 ASP A N 1
ATOM 693 C CA . ASP A 1 86 ? -35.560 1.627 17.976 1.00 93.81 86 ASP A CA 1
ATOM 694 C C . ASP A 1 86 ? -35.592 0.947 19.365 1.00 93.81 86 ASP A C 1
ATOM 696 O O . ASP A 1 86 ? -36.467 0.133 19.650 1.00 93.81 86 ASP A O 1
ATOM 700 N N . GLY A 1 87 ? -34.650 1.292 20.250 1.00 94.56 87 GLY A N 1
ATOM 701 C CA . GLY A 1 87 ? -34.559 0.802 21.623 1.00 94.56 87 GLY A CA 1
ATOM 702 C C . GLY A 1 87 ? -33.659 -0.419 21.822 1.00 94.56 87 GLY A C 1
ATOM 703 O O . GLY A 1 87 ? -33.401 -0.775 22.976 1.00 94.56 87 GLY A O 1
ATOM 704 N N . GLN A 1 88 ? -33.143 -1.045 20.759 1.00 96.88 88 GLN A N 1
ATOM 705 C CA . GLN A 1 88 ? -32.252 -2.199 20.895 1.00 96.88 88 GLN A CA 1
ATOM 706 C C . GLN A 1 88 ? -30.913 -1.802 21.533 1.00 96.88 88 GLN A C 1
ATOM 708 O O . GLN A 1 88 ? -30.276 -0.833 21.124 1.00 96.88 88 GLN A O 1
ATOM 713 N N . CYS A 1 89 ? -30.451 -2.562 22.529 1.00 97.12 89 CYS A N 1
ATOM 714 C CA . CYS A 1 89 ? -29.146 -2.326 23.150 1.00 97.12 89 CYS A CA 1
ATOM 715 C C . CYS A 1 89 ? -28.000 -2.670 22.187 1.00 97.12 89 CYS A C 1
ATOM 717 O O . CYS A 1 89 ? -28.065 -3.682 21.489 1.00 97.12 89 CYS A O 1
ATOM 719 N N . VAL A 1 90 ? -26.934 -1.869 22.202 1.00 97.69 90 VAL A N 1
ATOM 720 C CA . VAL A 1 90 ? -25.704 -2.103 21.436 1.00 97.69 90 VAL A CA 1
ATOM 721 C C . VAL A 1 90 ? -24.556 -2.355 22.401 1.00 97.69 90 VAL A C 1
ATOM 723 O O . VAL A 1 90 ? -24.234 -1.512 23.231 1.00 97.69 90 VAL A O 1
ATOM 726 N N . GLN A 1 91 ? -23.894 -3.497 22.264 1.00 97.75 91 GLN A N 1
ATOM 727 C CA . GLN A 1 91 ? -22.651 -3.791 22.961 1.00 97.75 91 GLN A CA 1
ATOM 728 C C . GLN A 1 91 ? -21.486 -3.671 21.978 1.00 97.75 91 GLN A C 1
ATOM 730 O O . GLN A 1 91 ? -21.429 -4.385 20.977 1.00 97.75 91 GLN A O 1
ATOM 735 N N . ILE A 1 92 ? -20.540 -2.782 22.273 1.00 97.19 92 ILE A N 1
ATOM 736 C CA . ILE A 1 92 ? -19.323 -2.619 21.475 1.00 97.19 92 ILE A CA 1
ATOM 737 C C . ILE A 1 92 ? -18.264 -3.564 22.042 1.00 97.19 92 ILE A C 1
ATOM 739 O O . ILE A 1 92 ? -17.735 -3.329 23.125 1.00 97.19 92 ILE A O 1
ATOM 743 N N . LEU A 1 93 ? -17.967 -4.650 21.324 1.00 96.25 93 LEU A N 1
ATOM 744 C CA . LEU A 1 93 ? -16.893 -5.576 21.701 1.00 96.25 93 LEU A CA 1
ATOM 745 C C . LEU A 1 93 ? -15.538 -5.044 21.217 1.00 96.25 93 LEU A C 1
ATOM 747 O O . LEU A 1 93 ? -14.544 -5.108 21.933 1.00 96.25 93 LEU A O 1
ATOM 751 N N . HIS A 1 94 ? -15.512 -4.462 20.016 1.00 96.94 94 HIS A N 1
ATOM 752 C CA . HIS A 1 94 ? -14.374 -3.735 19.466 1.00 96.94 94 HIS A CA 1
ATOM 753 C C . HIS A 1 94 ? -14.874 -2.574 18.577 1.00 96.94 94 HIS A C 1
ATOM 755 O O . HIS A 1 94 ? -15.651 -2.826 17.657 1.00 96.94 94 HIS A O 1
ATOM 761 N N . PRO A 1 95 ? -14.418 -1.319 18.767 1.00 96.56 95 PRO A N 1
ATOM 762 C CA . PRO A 1 95 ? -14.935 -0.148 18.037 1.00 96.56 95 PRO A CA 1
ATOM 763 C C . PRO A 1 95 ? -14.529 -0.080 16.562 1.00 96.56 95 PRO A C 1
ATOM 765 O O . PRO A 1 95 ? -15.078 0.713 15.802 1.00 96.56 95 PRO A O 1
ATOM 768 N N . GLY A 1 96 ? -13.546 -0.891 16.176 1.00 95.50 96 GLY A N 1
ATOM 769 C CA . GLY A 1 96 ? -12.925 -0.891 14.854 1.00 95.50 96 GLY A CA 1
ATOM 770 C C . GLY A 1 96 ? -11.626 -0.089 14.835 1.00 95.50 96 GLY A C 1
ATOM 771 O O . GLY A 1 96 ? -11.180 0.435 15.857 1.00 95.50 96 GLY A O 1
ATOM 772 N N . PHE A 1 97 ? -10.988 -0.022 13.670 1.00 93.56 97 PHE A N 1
ATOM 773 C CA . PHE A 1 97 ? -9.791 0.787 13.437 1.00 93.56 97 PHE A CA 1
ATOM 774 C C . PHE A 1 97 ? -10.153 2.008 12.608 1.00 93.56 97 PHE A C 1
ATOM 776 O O . PHE A 1 97 ? -10.734 1.859 11.535 1.00 93.56 97 PHE A O 1
ATOM 783 N N . CYS A 1 98 ? -9.773 3.190 13.094 1.00 92.50 98 CYS A N 1
ATOM 784 C CA . CYS A 1 98 ? -9.993 4.448 12.391 1.00 92.50 98 CYS A CA 1
ATOM 785 C C . CYS A 1 98 ? -9.373 4.396 10.979 1.00 92.50 98 CYS A C 1
ATOM 787 O O . CYS A 1 98 ? -8.198 4.048 10.809 1.00 92.50 98 CYS A O 1
ATOM 789 N N . SER A 1 99 ? -10.178 4.724 9.971 1.00 87.31 99 SER A N 1
ATOM 790 C CA . SER A 1 99 ? -9.793 4.860 8.572 1.00 87.31 99 SER A CA 1
ATOM 791 C C . SER A 1 99 ? -9.467 6.321 8.290 1.00 87.31 99 SER A C 1
ATOM 793 O O . SER A 1 99 ? -10.314 7.191 8.405 1.00 87.31 99 SER A O 1
ATOM 795 N N . LEU A 1 100 ? -8.235 6.601 7.863 1.00 74.94 100 LEU A N 1
ATOM 796 C CA . LEU A 1 100 ? -7.842 7.932 7.369 1.00 74.94 100 LEU A CA 1
ATOM 797 C C . LEU A 1 100 ? -7.968 8.040 5.838 1.00 74.94 100 LEU A C 1
ATOM 799 O O . LEU A 1 100 ? -7.435 8.957 5.214 1.00 74.94 100 LEU A O 1
ATOM 803 N N . GLU A 1 101 ? -8.588 7.038 5.218 1.00 72.38 101 GLU A N 1
ATOM 804 C CA . GLU A 1 101 ? -8.818 6.931 3.781 1.00 72.38 101 GLU A CA 1
ATOM 805 C C . GLU A 1 101 ? -10.324 6.964 3.507 1.00 72.38 101 GLU A C 1
ATOM 807 O O . GLU A 1 101 ? -11.110 6.626 4.387 1.00 72.38 101 GLU A O 1
ATOM 812 N N . GLY A 1 102 ? -10.722 7.291 2.273 1.00 72.06 102 GLY A N 1
ATOM 813 C CA . GLY A 1 102 ? -12.138 7.308 1.892 1.00 72.06 102 GLY A CA 1
ATOM 814 C C . GLY A 1 102 ? -12.855 5.972 2.142 1.00 72.06 102 GLY A C 1
ATOM 815 O O . GLY A 1 102 ? -12.277 4.891 1.954 1.00 72.06 102 GLY A O 1
ATOM 816 N N . GLY A 1 103 ? -14.120 6.066 2.548 1.00 87.50 103 GLY A N 1
ATOM 817 C CA . GLY A 1 103 ? -14.935 4.966 3.069 1.00 87.50 103 GLY A CA 1
ATOM 818 C C . GLY A 1 103 ? -15.322 5.235 4.527 1.00 87.50 103 GLY A C 1
ATOM 819 O O . GLY A 1 103 ? -15.120 6.360 4.975 1.00 87.50 103 GLY A O 1
ATOM 820 N N . PRO A 1 104 ? -15.828 4.222 5.247 1.00 93.56 104 PRO A N 1
ATOM 821 C CA . PRO A 1 104 ? -16.341 4.414 6.593 1.00 93.56 104 PRO A CA 1
ATOM 822 C C . PRO A 1 104 ? -15.256 4.763 7.614 1.00 93.56 104 PRO A C 1
ATOM 824 O O . PRO A 1 104 ? -14.120 4.275 7.504 1.00 93.56 104 PRO A O 1
ATOM 827 N N . ASP A 1 105 ? -15.633 5.546 8.622 1.00 95.00 105 ASP A N 1
ATOM 828 C CA . ASP A 1 105 ? -14.742 6.082 9.658 1.00 95.00 105 ASP A CA 1
ATOM 829 C C . ASP A 1 105 ? -13.978 5.023 10.448 1.00 95.00 105 ASP A C 1
ATOM 831 O O . ASP A 1 105 ? -12.792 5.192 10.744 1.00 95.00 105 ASP A O 1
ATOM 835 N N . PHE A 1 106 ? -14.629 3.911 10.797 1.00 96.12 106 PHE A N 1
ATOM 836 C CA . PHE A 1 106 ? -13.986 2.788 11.476 1.00 96.12 106 PHE A CA 1
ATOM 837 C C . PHE A 1 106 ? -14.236 1.495 10.724 1.00 96.12 106 PHE A C 1
ATOM 839 O O . PHE A 1 106 ? -15.367 1.160 10.386 1.00 96.12 106 PHE A O 1
ATOM 846 N N . ARG A 1 107 ? -13.171 0.719 10.523 1.00 94.56 107 ARG A N 1
ATOM 847 C CA . ARG A 1 107 ? -13.246 -0.577 9.847 1.00 94.56 107 ARG A CA 1
ATOM 848 C C . ARG A 1 107 ? -13.081 -1.741 10.801 1.00 94.56 107 ARG A C 1
ATOM 850 O O . ARG A 1 107 ? -12.271 -1.670 11.728 1.00 94.56 107 ARG A O 1
ATOM 857 N N . ASN A 1 108 ? -13.748 -2.853 10.504 1.00 94.69 108 ASN A N 1
ATOM 858 C CA . ASN A 1 108 ? -13.659 -4.095 11.282 1.00 94.69 108 ASN A CA 1
ATOM 859 C C . ASN A 1 108 ? -14.018 -3.910 12.770 1.00 94.69 108 ASN A C 1
ATOM 861 O O . ASN A 1 108 ? -13.335 -4.423 13.662 1.00 94.69 108 ASN A O 1
ATOM 865 N N . ALA A 1 109 ? -15.066 -3.151 13.061 1.00 97.19 109 ALA A N 1
ATOM 866 C CA . ALA A 1 109 ? -15.708 -3.194 14.363 1.00 97.19 109 ALA A CA 1
ATOM 867 C C . ALA A 1 109 ? -16.341 -4.569 14.613 1.00 97.19 109 ALA A C 1
ATOM 869 O O . ALA A 1 109 ? -16.674 -5.301 13.678 1.00 97.19 109 ALA A O 1
ATOM 870 N N . VAL A 1 110 ? -16.487 -4.907 15.890 1.00 97.44 110 VAL A N 1
ATOM 871 C CA . VAL A 1 110 ? -17.195 -6.096 16.361 1.00 97.44 110 VAL A CA 1
ATOM 872 C C . VAL A 1 110 ? -18.208 -5.619 17.390 1.00 97.44 110 VAL A C 1
ATOM 874 O O . VAL A 1 110 ? -17.830 -5.086 18.435 1.00 97.44 110 VAL A O 1
ATOM 877 N N . ILE A 1 111 ? -19.491 -5.765 17.084 1.00 97.56 111 ILE A N 1
ATOM 878 C CA . ILE A 1 111 ? -20.583 -5.304 17.948 1.00 97.56 111 ILE A CA 1
ATOM 879 C C . ILE A 1 111 ? -21.630 -6.400 18.102 1.00 97.56 111 ILE A C 1
ATOM 881 O O . ILE A 1 111 ? -21.709 -7.323 17.296 1.00 97.56 111 ILE A O 1
ATOM 885 N N . ARG A 1 112 ? -22.467 -6.274 19.122 1.00 97.69 112 ARG A N 1
ATOM 886 C CA . ARG A 1 112 ? -23.652 -7.103 19.322 1.00 97.69 112 ARG A CA 1
ATOM 887 C C . ARG A 1 112 ? -24.866 -6.197 19.484 1.00 97.69 112 ARG A C 1
ATOM 889 O O . ARG A 1 112 ? -24.797 -5.222 20.229 1.00 97.69 112 ARG A O 1
ATOM 896 N N . ILE A 1 113 ? -25.960 -6.516 18.797 1.00 96.56 113 ILE A N 1
ATOM 897 C CA . ILE A 1 113 ? -27.218 -5.761 18.861 1.00 96.56 113 ILE A CA 1
ATOM 898 C C . ILE A 1 113 ? -28.298 -6.668 19.456 1.00 96.56 113 ILE A C 1
ATOM 900 O O . ILE A 1 113 ? -28.533 -7.774 18.970 1.00 96.56 113 ILE A O 1
ATOM 904 N N . GLY A 1 114 ? -28.945 -6.214 20.529 1.00 94.25 114 GLY A N 1
ATOM 905 C CA . GLY A 1 114 ? -29.959 -6.985 21.243 1.00 94.25 114 GLY A CA 1
ATOM 906 C C . GLY A 1 114 ? -29.411 -8.309 21.791 1.00 94.25 114 GLY A C 1
ATOM 907 O O . GLY A 1 114 ? -28.415 -8.326 22.511 1.00 94.25 114 GLY A O 1
ATOM 908 N N . LYS A 1 115 ? -30.087 -9.417 21.466 1.00 92.69 115 LYS A N 1
ATOM 909 C CA . LYS A 1 115 ? -29.706 -10.787 21.867 1.00 92.69 115 LYS A CA 1
ATOM 910 C C . LYS A 1 115 ? -29.036 -11.585 20.739 1.00 92.69 115 LYS A C 1
ATOM 912 O O . LYS A 1 115 ? -28.891 -12.796 20.866 1.00 92.69 115 LYS A O 1
ATOM 917 N N . SER A 1 116 ? -28.686 -10.931 19.636 1.00 93.25 116 SER A N 1
ATOM 918 C CA . SER A 1 116 ? -28.087 -11.584 18.472 1.00 93.25 116 SER A CA 1
ATOM 919 C C . SER A 1 116 ? -26.635 -11.991 18.729 1.00 93.25 116 SER A C 1
ATOM 921 O O . SER A 1 116 ? -26.005 -11.552 19.695 1.00 93.25 116 SER A O 1
ATOM 923 N N . GLU A 1 117 ? -26.083 -12.797 17.827 1.00 95.06 117 GLU A N 1
ATOM 924 C CA . GLU A 1 117 ? -24.645 -13.056 17.787 1.00 95.06 117 GLU A CA 1
ATOM 925 C C . GLU A 1 117 ? -23.841 -11.785 17.483 1.00 95.06 117 GLU A C 1
ATOM 927 O O . GLU A 1 117 ? -24.365 -10.786 16.977 1.00 95.06 117 GLU A O 1
ATOM 932 N N . ALA A 1 118 ? -22.550 -11.810 17.821 1.00 96.06 118 ALA A N 1
ATOM 933 C CA . ALA A 1 118 ? -21.652 -10.715 17.478 1.00 96.06 118 ALA A CA 1
ATOM 934 C C . ALA A 1 118 ? -21.473 -10.628 15.954 1.00 96.06 118 ALA A C 1
ATOM 936 O O . ALA A 1 118 ? -21.207 -11.627 15.288 1.00 96.06 118 ALA A O 1
ATOM 937 N N . ILE A 1 119 ? -21.581 -9.419 15.411 1.00 96.12 119 ILE A N 1
ATOM 938 C CA . ILE A 1 119 ? -21.409 -9.130 13.988 1.00 96.12 119 ILE A CA 1
ATOM 939 C C . ILE A 1 119 ? -20.161 -8.280 13.760 1.00 96.12 119 ILE A C 1
ATOM 941 O O . ILE A 1 119 ? -19.776 -7.458 14.598 1.00 96.12 119 ILE A O 1
ATOM 945 N N . ARG A 1 120 ? -19.533 -8.476 12.598 1.00 96.12 120 ARG A N 1
ATOM 946 C CA . ARG A 1 120 ? -18.356 -7.729 12.147 1.00 96.12 120 ARG A CA 1
ATOM 947 C C . ARG A 1 120 ? -18.720 -6.839 10.969 1.00 96.12 120 ARG A C 1
ATOM 949 O O . ARG A 1 120 ? -19.396 -7.284 10.048 1.00 96.12 120 ARG A O 1
ATOM 956 N N . GLY A 1 121 ? -18.204 -5.617 10.973 1.00 96.12 121 GLY A N 1
ATOM 957 C CA . GLY A 1 121 ? -18.408 -4.667 9.887 1.00 96.12 121 GLY A CA 1
ATOM 958 C C . GLY A 1 121 ? -17.787 -3.316 10.189 1.00 96.12 121 GLY A C 1
ATOM 959 O O . GLY A 1 121 ? -16.939 -3.196 11.072 1.00 96.12 121 GLY A O 1
ATOM 960 N N . ASP A 1 122 ? -18.204 -2.308 9.445 1.00 97.56 122 ASP A N 1
ATOM 961 C CA . ASP A 1 122 ? -17.679 -0.955 9.533 1.00 97.56 122 ASP A CA 1
ATOM 962 C C . ASP A 1 122 ? -18.662 -0.031 10.274 1.00 97.56 122 ASP A C 1
ATOM 964 O O . ASP A 1 122 ? -19.853 -0.332 10.397 1.00 97.56 122 ASP A O 1
ATOM 968 N N . ILE A 1 123 ? -18.158 1.079 10.804 1.00 97.75 123 ILE A N 1
ATOM 969 C CA . ILE A 1 123 ? -18.935 2.083 11.537 1.00 97.75 123 ILE A CA 1
ATOM 970 C C . ILE A 1 123 ? -18.752 3.414 10.831 1.00 97.75 123 ILE A C 1
ATOM 972 O O . ILE A 1 123 ? -17.614 3.804 10.564 1.00 97.75 123 ILE A O 1
ATOM 976 N N . GLU A 1 124 ? -19.863 4.100 10.593 1.00 97.38 124 GLU A N 1
ATOM 977 C CA . GLU A 1 124 ? -19.858 5.480 10.118 1.00 97.38 124 GLU A CA 1
ATOM 978 C C . GLU A 1 124 ? -20.321 6.426 11.215 1.00 97.38 124 GLU A C 1
ATOM 980 O O . GLU A 1 124 ? -21.285 6.109 11.923 1.00 97.38 124 GLU A O 1
ATOM 985 N N . ILE A 1 125 ? -19.633 7.559 11.365 1.00 96.25 125 ILE A N 1
ATOM 986 C CA . ILE A 1 125 ? -19.969 8.572 12.356 1.00 96.25 125 ILE A CA 1
ATOM 987 C C . ILE A 1 125 ? -20.276 9.886 11.652 1.00 96.25 125 ILE A C 1
ATOM 989 O O . ILE A 1 125 ? -19.390 10.582 11.184 1.00 96.25 125 ILE A O 1
ATOM 993 N N . ASP A 1 126 ? -21.544 10.273 11.679 1.00 93.56 126 ASP A N 1
ATOM 994 C CA . ASP A 1 126 ? -21.983 11.574 11.192 1.00 93.56 126 ASP A CA 1
ATOM 995 C C . ASP A 1 126 ? -22.392 12.466 12.369 1.00 93.56 126 ASP A C 1
ATOM 997 O O . ASP A 1 126 ? -22.764 12.010 13.454 1.00 93.56 126 ASP A O 1
ATOM 1001 N N . VAL A 1 127 ? -22.404 13.780 12.163 1.00 91.81 127 VAL A N 1
ATOM 1002 C CA . VAL A 1 127 ? -23.033 14.687 13.133 1.00 91.81 127 VAL A CA 1
ATOM 1003 C C . VAL A 1 127 ? -24.556 14.492 13.136 1.00 91.81 127 VAL A C 1
ATOM 1005 O O . VAL A 1 127 ? -25.177 14.391 14.197 1.00 91.81 127 VAL A O 1
ATOM 1008 N N . GLU A 1 128 ? -25.156 14.371 11.953 1.00 91.06 128 GLU A N 1
ATOM 1009 C CA . GLU A 1 128 ? -26.601 14.253 11.752 1.00 91.06 128 GLU A CA 1
ATOM 1010 C C . GLU A 1 128 ? -26.968 13.000 10.958 1.00 91.06 128 GLU A C 1
ATOM 1012 O O . GLU A 1 128 ? -26.204 12.521 10.128 1.00 91.06 128 GLU A O 1
ATOM 1017 N N . THR A 1 129 ? -28.195 12.502 11.133 1.00 90.31 129 THR A N 1
ATOM 1018 C CA . THR A 1 129 ? -28.682 11.323 10.396 1.00 90.31 129 THR A CA 1
ATOM 1019 C C . THR A 1 129 ? -28.760 11.537 8.879 1.00 90.31 129 THR A C 1
ATOM 1021 O O . THR A 1 129 ? -28.596 10.589 8.112 1.00 90.31 129 THR A O 1
ATOM 1024 N N . SER A 1 130 ? -28.983 12.778 8.440 1.00 89.06 130 SER A N 1
ATOM 1025 C CA . SER A 1 130 ? -28.989 13.172 7.027 1.00 89.06 130 SER A CA 1
ATOM 1026 C C . SER A 1 130 ? -27.618 13.031 6.345 1.00 89.06 130 SER A C 1
ATOM 1028 O O . SER A 1 130 ? -27.585 12.835 5.126 1.00 89.06 130 SER A O 1
ATOM 1030 N N . GLY A 1 131 ? -26.514 13.075 7.109 1.00 87.94 131 GLY A N 1
ATOM 1031 C CA . GLY A 1 131 ? -25.130 13.027 6.614 1.00 87.94 131 GLY A CA 1
ATOM 1032 C C . GLY A 1 131 ? -24.888 11.865 5.656 1.00 87.94 131 GLY A C 1
ATOM 1033 O O . GLY A 1 131 ? -24.420 12.068 4.537 1.00 87.94 131 GLY A O 1
ATOM 1034 N N . TRP A 1 132 ? -25.409 10.689 6.007 1.00 90.94 132 TRP A N 1
ATOM 1035 C CA . TRP A 1 132 ? -25.365 9.483 5.182 1.00 90.94 132 TRP A CA 1
ATOM 1036 C C . TRP A 1 132 ? -25.773 9.685 3.712 1.00 90.94 132 TRP A C 1
ATOM 1038 O O . TRP A 1 132 ? -25.089 9.221 2.800 1.00 90.94 132 TRP A O 1
ATOM 1048 N N . ARG A 1 133 ? -26.894 10.375 3.459 1.00 91.44 133 ARG A N 1
ATOM 1049 C CA . ARG A 1 133 ? -27.387 10.626 2.091 1.00 91.44 133 ARG A CA 1
ATOM 1050 C C . ARG A 1 133 ? -26.731 11.866 1.488 1.00 91.44 133 ARG A C 1
ATOM 1052 O O . ARG A 1 133 ? -26.394 11.861 0.308 1.00 91.44 133 ARG A O 1
ATOM 1059 N N . THR A 1 134 ? -26.511 12.908 2.290 1.00 89.50 134 THR A N 1
ATOM 1060 C CA . THR A 1 134 ? -25.885 14.167 1.850 1.00 89.50 134 THR A CA 1
ATOM 1061 C C . THR A 1 134 ? -24.467 13.947 1.324 1.00 89.50 134 THR A C 1
ATOM 1063 O O . THR A 1 134 ? -24.079 14.537 0.318 1.00 89.50 134 THR A O 1
ATOM 1066 N N . HIS A 1 135 ? -23.706 13.055 1.954 1.00 87.12 135 HIS A N 1
ATOM 1067 C CA . HIS A 1 135 ? -22.365 12.674 1.518 1.00 87.12 135 HIS A CA 1
ATOM 1068 C C . HIS A 1 135 ? -22.363 11.539 0.473 1.00 87.12 135 HIS A C 1
ATOM 1070 O O . HIS A 1 135 ? -21.300 11.128 -0.004 1.00 87.12 135 HIS A O 1
ATOM 1076 N N . GLY A 1 136 ? -23.542 11.027 0.095 1.00 88.81 136 GLY A N 1
ATOM 1077 C CA . GLY A 1 136 ? -23.710 9.964 -0.897 1.00 88.81 136 GLY A CA 1
ATOM 1078 C C . GLY A 1 136 ? -23.182 8.600 -0.448 1.00 88.81 136 GLY A C 1
ATOM 1079 O O . GLY A 1 136 ? -22.793 7.789 -1.292 1.00 88.81 136 GLY A O 1
ATOM 1080 N N . HIS A 1 137 ? -23.114 8.345 0.862 1.00 90.50 137 HIS A N 1
ATOM 1081 C CA . HIS A 1 137 ? -22.659 7.068 1.416 1.00 90.50 137 HIS A CA 1
ATOM 1082 C C . HIS A 1 137 ? -23.625 5.930 1.061 1.00 90.50 137 HIS A C 1
ATOM 1084 O O . HIS A 1 137 ? -23.182 4.828 0.744 1.00 90.50 137 HIS A O 1
ATOM 1090 N N . ASP A 1 138 ? -24.927 6.224 0.979 1.00 90.38 138 ASP A N 1
ATOM 1091 C CA . ASP A 1 138 ? -25.988 5.304 0.545 1.00 90.38 138 ASP A CA 1
ATOM 1092 C C . ASP A 1 138 ? -25.763 4.708 -0.854 1.00 90.38 138 ASP A C 1
ATOM 1094 O O . ASP A 1 138 ? -26.125 3.561 -1.112 1.00 90.38 138 ASP A O 1
ATOM 1098 N N . ARG A 1 139 ? -25.145 5.475 -1.757 1.00 90.12 139 ARG A N 1
ATOM 1099 C CA . ARG A 1 139 ? -24.873 5.072 -3.149 1.00 90.12 139 ARG A CA 1
ATOM 1100 C C . ARG A 1 139 ? -23.437 4.623 -3.370 1.00 90.12 139 ARG A C 1
ATOM 1102 O O . ARG A 1 139 ? -23.080 4.238 -4.483 1.00 90.12 139 ARG A O 1
ATOM 1109 N N . ASN A 1 140 ? -22.596 4.704 -2.344 1.00 87.19 140 ASN A N 1
ATOM 1110 C CA . ASN A 1 140 ? -21.178 4.440 -2.463 1.00 87.19 140 ASN A CA 1
ATOM 1111 C C . ASN A 1 140 ? -20.854 3.006 -1.999 1.00 87.19 140 ASN A C 1
ATOM 1113 O O . ASN A 1 140 ? -20.898 2.723 -0.801 1.00 87.19 140 ASN A O 1
ATOM 1117 N N . PRO A 1 141 ? -20.412 2.106 -2.903 1.00 88.94 141 PRO A N 1
ATOM 1118 C CA . PRO A 1 141 ? -20.121 0.716 -2.554 1.00 88.94 141 PRO A CA 1
ATOM 1119 C C . PRO A 1 141 ? -19.062 0.533 -1.463 1.00 88.94 141 PRO A C 1
ATOM 1121 O O . PRO A 1 141 ? -19.023 -0.521 -0.842 1.00 88.94 141 PRO A O 1
ATOM 1124 N N . SER A 1 142 ? -18.196 1.522 -1.198 1.00 87.94 142 SER A N 1
ATOM 1125 C CA . SER A 1 142 ? -17.244 1.416 -0.077 1.00 87.94 142 SER A CA 1
ATOM 1126 C C . SER A 1 142 ? -17.886 1.422 1.315 1.00 87.94 142 SER A C 1
ATOM 1128 O O . SER A 1 142 ? -17.187 1.104 2.271 1.00 87.94 142 SER A O 1
ATOM 1130 N N . PHE A 1 143 ? -19.180 1.727 1.424 1.00 92.88 143 PHE A N 1
ATOM 1131 C CA . PHE A 1 143 ? -19.937 1.751 2.676 1.00 92.88 143 PHE A CA 1
ATOM 1132 C C . PHE A 1 143 ? -20.887 0.547 2.833 1.00 92.88 143 PHE A C 1
ATOM 1134 O O . PHE A 1 143 ? -21.655 0.482 3.788 1.00 92.88 143 PHE A O 1
ATOM 1141 N N . CYS A 1 144 ? -20.843 -0.441 1.926 1.00 93.31 144 CYS A N 1
ATOM 1142 C CA . CYS A 1 144 ? -21.755 -1.595 1.962 1.00 93.31 144 CYS A CA 1
ATOM 1143 C C . CYS A 1 144 ? -21.586 -2.496 3.197 1.00 93.31 144 CYS A C 1
ATOM 1145 O O . CYS A 1 144 ? -22.503 -3.232 3.545 1.00 93.31 144 CYS A O 1
ATOM 1147 N N . ASN A 1 145 ? -20.426 -2.430 3.856 1.00 95.12 145 ASN A N 1
ATOM 1148 C CA . ASN A 1 145 ? -20.135 -3.182 5.074 1.00 95.12 145 ASN A CA 1
ATOM 1149 C C . ASN A 1 145 ? -20.434 -2.383 6.353 1.00 95.12 145 ASN A C 1
ATOM 1151 O O . ASN A 1 145 ? -20.102 -2.857 7.440 1.00 95.12 145 ASN A O 1
ATOM 1155 N N . THR A 1 146 ? -21.015 -1.181 6.258 1.00 96.75 146 THR A N 1
ATOM 1156 C CA . THR A 1 146 ? -21.373 -0.379 7.433 1.00 96.75 146 THR A CA 1
ATOM 1157 C C . THR A 1 146 ? -22.516 -1.050 8.190 1.00 96.75 146 THR A C 1
ATOM 1159 O O . THR A 1 146 ? -23.647 -1.104 7.713 1.00 96.75 146 THR A O 1
ATOM 1162 N N . ILE A 1 147 ? -22.220 -1.551 9.389 1.00 96.62 147 ILE A N 1
ATOM 1163 C CA . ILE A 1 147 ? -23.175 -2.273 10.246 1.00 96.62 147 ILE A CA 1
ATOM 1164 C C . ILE A 1 147 ? -23.812 -1.383 11.312 1.00 96.62 147 ILE A C 1
ATOM 1166 O O . ILE A 1 147 ? -24.785 -1.777 11.951 1.00 96.62 147 ILE A O 1
ATOM 1170 N N . LEU A 1 148 ? -23.256 -0.192 11.533 1.00 97.25 148 LEU A N 1
ATOM 1171 C CA . LEU A 1 148 ? -23.769 0.765 12.499 1.00 97.25 148 LEU A CA 1
ATOM 1172 C C . LEU A 1 148 ? -23.461 2.184 12.037 1.00 97.25 148 LEU A C 1
ATOM 1174 O O . LEU A 1 148 ? -22.319 2.514 11.723 1.00 97.25 148 LEU A O 1
ATOM 1178 N N . ARG A 1 149 ? -24.490 3.028 12.057 1.00 96.88 149 ARG A N 1
ATOM 1179 C CA . ARG A 1 149 ? -24.344 4.474 11.908 1.00 96.88 149 ARG A CA 1
ATOM 1180 C C . ARG A 1 149 ? -24.501 5.124 13.268 1.00 96.88 149 ARG A C 1
ATOM 1182 O O . ARG A 1 149 ? -25.522 4.932 13.938 1.00 96.88 149 ARG A O 1
ATOM 1189 N N . VAL A 1 150 ? -23.483 5.863 13.673 1.00 97.50 150 VAL A N 1
ATOM 1190 C CA . VAL A 1 150 ? -23.447 6.604 14.926 1.00 97.50 150 VAL A CA 1
ATOM 1191 C C . VAL A 1 150 ? -23.658 8.070 14.596 1.00 97.50 150 VAL A C 1
ATOM 1193 O O . VAL A 1 150 ? -23.026 8.604 13.695 1.00 97.50 150 VAL A O 1
ATOM 1196 N N . VAL A 1 151 ? -24.564 8.721 15.314 1.00 96.31 151 VAL A N 1
ATOM 1197 C CA . VAL A 1 151 ? -24.854 10.144 15.121 1.00 96.31 151 VAL A CA 1
ATOM 1198 C C . VAL A 1 151 ? -24.728 10.888 16.434 1.00 96.31 151 VAL A C 1
ATOM 1200 O O . VAL A 1 151 ? -24.925 10.291 17.494 1.00 96.31 151 VAL A O 1
ATOM 1203 N N . TRP A 1 152 ? -24.457 12.194 16.415 1.00 95.12 152 TRP A N 1
ATOM 1204 C CA . TRP A 1 152 ? -24.516 12.980 17.652 1.00 95.12 152 TRP A CA 1
ATOM 1205 C C . TRP A 1 152 ? -25.905 12.877 18.293 1.00 95.12 152 TRP A C 1
ATOM 1207 O O . TRP A 1 152 ? -26.043 12.499 19.460 1.00 95.12 152 TRP A O 1
ATOM 1217 N N . GLN A 1 153 ? -26.941 13.148 17.498 1.00 89.38 153 GLN A N 1
ATOM 1218 C CA . GLN A 1 153 ? -28.339 13.075 17.903 1.00 89.38 153 GLN A CA 1
ATOM 1219 C C . GLN A 1 153 ? -29.213 12.675 16.705 1.00 89.38 153 GLN A C 1
ATOM 1221 O O . GLN A 1 153 ? -28.994 13.135 15.586 1.00 89.38 153 GLN A O 1
ATOM 1226 N N . LYS A 1 154 ? -30.220 11.818 16.930 1.00 86.19 154 LYS A N 1
ATOM 1227 C CA . LYS A 1 154 ? -31.177 11.439 15.881 1.00 86.19 154 LYS A CA 1
ATOM 1228 C C . LYS A 1 154 ? -32.092 12.617 15.541 1.00 86.19 154 LYS A C 1
ATOM 1230 O O . LYS A 1 154 ? -32.703 13.210 16.433 1.00 86.19 154 LYS A O 1
ATOM 1235 N N . GLN A 1 155 ? -32.237 12.902 14.251 1.00 85.31 155 GLN A N 1
ATOM 1236 C CA . GLN A 1 155 ? -33.235 13.851 13.762 1.00 85.31 155 GLN A CA 1
ATOM 1237 C C . GLN A 1 155 ? -34.639 13.241 13.842 1.00 85.31 155 GLN A C 1
ATOM 1239 O O . GLN A 1 155 ? -34.851 12.095 13.447 1.00 85.31 155 GLN A O 1
ATOM 1244 N N . ARG A 1 156 ? -35.611 14.021 14.336 1.00 77.25 156 ARG A N 1
ATOM 1245 C CA . ARG A 1 156 ? -37.008 13.579 14.526 1.00 77.25 156 ARG A CA 1
ATOM 1246 C C . ARG A 1 156 ? -37.674 13.089 13.239 1.00 77.25 156 ARG A C 1
ATOM 1248 O O . ARG A 1 156 ? -38.528 12.219 13.304 1.00 77.25 156 ARG A O 1
ATOM 1255 N N . THR A 1 157 ? -37.287 13.653 12.102 1.00 79.62 157 THR A N 1
ATOM 1256 C CA . THR A 1 157 ? -37.847 13.358 10.777 1.00 79.62 157 THR A CA 1
ATOM 1257 C C . THR A 1 157 ? -37.248 12.116 10.121 1.00 79.62 157 THR A C 1
ATOM 1259 O O . THR A 1 157 ? -37.694 11.729 9.047 1.00 79.62 157 THR A O 1
ATOM 1262 N N . SER A 1 158 ? -36.229 11.499 10.724 1.00 80.50 158 SER A N 1
ATOM 1263 C CA . SER A 1 158 ? -35.527 10.369 10.125 1.00 80.50 158 SER A CA 1
ATOM 1264 C C . SER A 1 158 ? -36.076 9.029 10.611 1.00 80.50 158 SER A C 1
ATOM 1266 O O . SER A 1 158 ? -36.056 8.736 11.809 1.00 80.50 158 SER A O 1
ATOM 1268 N N . GLU A 1 159 ? -36.463 8.165 9.675 1.00 82.75 159 GLU A N 1
ATOM 1269 C CA . GLU A 1 159 ? -36.866 6.779 9.963 1.00 82.75 159 GLU A CA 1
ATOM 1270 C C . GLU A 1 159 ? -35.671 5.839 10.163 1.00 82.75 159 GLU A C 1
ATOM 1272 O O . GLU A 1 159 ? -35.805 4.777 10.762 1.00 82.75 159 GLU A O 1
ATOM 1277 N N . ASP A 1 160 ? -34.480 6.264 9.741 1.00 87.62 160 ASP A N 1
ATOM 1278 C CA . ASP A 1 160 ? -33.251 5.489 9.871 1.00 87.62 160 ASP A CA 1
ATOM 1279 C C . ASP A 1 160 ? -32.996 5.013 11.318 1.00 87.62 160 ASP A C 1
ATOM 1281 O O . ASP A 1 160 ? -33.099 5.783 12.288 1.00 87.62 160 ASP A O 1
ATOM 1285 N N . VAL A 1 161 ? -32.607 3.740 11.452 1.00 92.00 161 VAL A N 1
ATOM 1286 C CA . VAL A 1 161 ? -32.120 3.164 12.711 1.00 92.00 161 VAL A CA 1
ATOM 1287 C C . VAL A 1 161 ? -30.645 3.527 12.882 1.00 92.00 161 VAL A C 1
ATOM 1289 O O . VAL A 1 161 ? -29.801 3.146 12.070 1.00 92.00 161 VAL A O 1
ATOM 1292 N N . VAL A 1 162 ? -30.344 4.300 13.927 1.00 95.62 162 VAL A N 1
ATOM 1293 C CA . VAL A 1 162 ? -29.000 4.824 14.233 1.00 95.62 162 VAL A CA 1
ATOM 1294 C C . VAL A 1 162 ? -28.707 4.755 15.729 1.00 95.62 162 VAL A C 1
ATOM 1296 O O . VAL A 1 162 ? -29.630 4.664 16.540 1.00 95.62 162 VAL A O 1
ATOM 1299 N N . LEU A 1 163 ? -27.430 4.847 16.103 1.00 97.12 163 LEU A N 1
ATOM 1300 C CA . LEU A 1 163 ? -26.987 4.981 17.491 1.00 97.12 163 LEU A CA 1
ATOM 1301 C C . LEU A 1 163 ? -26.733 6.462 17.836 1.00 97.12 163 LEU A C 1
ATOM 1303 O O . LEU A 1 163 ? -25.727 7.015 17.390 1.00 97.12 163 LEU A O 1
ATOM 1307 N N . PRO A 1 164 ? -27.595 7.128 18.627 1.00 96.38 164 PRO A N 1
ATOM 1308 C CA . PRO A 1 164 ? -27.306 8.465 19.140 1.00 96.38 164 PRO A CA 1
ATOM 1309 C C . PRO A 1 164 ? -26.219 8.419 20.229 1.00 96.38 164 PRO A C 1
ATOM 1311 O O . PRO A 1 164 ? -26.384 7.769 21.259 1.00 96.38 164 PRO A O 1
ATOM 1314 N N . MET A 1 165 ? -25.125 9.156 20.032 1.00 96.75 165 MET A N 1
ATOM 1315 C CA . MET A 1 165 ? -23.967 9.176 20.935 1.00 96.75 165 MET A CA 1
ATOM 1316 C C . MET A 1 165 ? -24.171 10.088 22.154 1.00 96.75 165 MET A C 1
ATOM 1318 O O . MET A 1 165 ? -23.755 9.739 23.259 1.00 96.75 165 MET A O 1
ATOM 1322 N N . LYS A 1 166 ? -24.842 11.237 21.986 1.00 95.31 166 LYS A N 1
ATOM 1323 C CA . LYS A 1 166 ? -25.062 12.249 23.039 1.00 95.31 166 LYS A CA 1
ATOM 1324 C C . LYS A 1 166 ? -25.565 11.697 24.385 1.00 95.31 166 LYS A C 1
ATOM 1326 O O . LYS A 1 166 ? -24.978 12.056 25.406 1.00 95.31 166 LYS A O 1
ATOM 1331 N N . PRO A 1 167 ? -26.609 10.843 24.456 1.00 95.12 167 PRO A N 1
ATOM 1332 C CA . PRO A 1 167 ? -27.100 10.338 25.742 1.00 95.12 167 PRO A CA 1
ATOM 1333 C C . PRO A 1 167 ? -26.135 9.354 26.420 1.00 95.12 167 PRO A C 1
ATOM 1335 O O . PRO A 1 167 ? -26.267 9.109 27.619 1.00 95.12 167 PRO A O 1
ATOM 1338 N N . ALA A 1 168 ? -25.183 8.792 25.672 1.00 96.75 168 ALA A N 1
ATOM 1339 C CA . ALA A 1 168 ? -24.280 7.751 26.135 1.00 96.75 168 ALA A CA 1
ATOM 1340 C C . ALA A 1 168 ? -22.898 8.268 26.555 1.00 96.75 168 ALA A C 1
ATOM 1342 O O . ALA A 1 168 ? -22.066 7.454 26.933 1.00 96.75 168 ALA A O 1
ATOM 1343 N N . LEU A 1 169 ? -22.625 9.576 26.522 1.00 96.75 169 LEU A N 1
ATOM 1344 C CA . LEU A 1 169 ? -21.331 10.115 26.956 1.00 96.75 169 LEU A CA 1
ATOM 1345 C C . LEU A 1 169 ? -21.028 9.787 28.430 1.00 96.75 169 LEU A C 1
ATOM 1347 O O . LEU A 1 169 ? -21.909 9.880 29.288 1.00 96.75 169 LEU A O 1
ATOM 1351 N N . ASP A 1 170 ? -19.767 9.452 28.725 1.00 95.94 170 ASP A N 1
ATOM 1352 C CA . ASP A 1 170 ? -19.296 9.196 30.099 1.00 95.94 170 ASP A CA 1
ATOM 1353 C C . ASP A 1 170 ? -18.974 10.467 30.904 1.00 95.94 170 ASP A C 1
ATOM 1355 O O . ASP A 1 170 ? -18.773 10.418 32.116 1.00 95.94 170 ASP A O 1
ATOM 1359 N N . SER A 1 171 ? -18.927 11.616 30.231 1.00 94.94 171 SER A N 1
ATOM 1360 C CA . SER A 1 171 ? -18.565 12.911 30.795 1.00 94.94 171 SER A CA 1
ATOM 1361 C C . SER A 1 171 ? -19.204 14.042 29.984 1.00 94.94 171 SER A C 1
ATOM 1363 O O . SER A 1 171 ? -19.790 13.810 28.923 1.00 94.94 171 SER A O 1
ATOM 1365 N N . SER A 1 172 ? -19.105 15.283 30.468 1.00 92.94 172 SER A N 1
ATOM 1366 C CA . SER A 1 172 ? -19.612 16.439 29.726 1.00 92.94 172 SER A CA 1
ATOM 1367 C C . SER A 1 172 ? -18.859 16.610 28.404 1.00 92.94 172 SER A C 1
ATOM 1369 O O . SER A 1 172 ? -17.653 16.360 28.321 1.00 92.94 172 SER A O 1
ATOM 1371 N N . LEU A 1 173 ? -19.552 17.108 27.376 1.00 91.00 173 LEU A N 1
ATOM 1372 C CA . LEU A 1 173 ? -18.943 17.361 26.068 1.00 91.00 173 LEU A CA 1
ATOM 1373 C C . LEU A 1 173 ? -17.725 18.295 26.174 1.00 91.00 173 LEU A C 1
ATOM 1375 O O . LEU A 1 173 ? -16.702 18.046 25.543 1.00 91.00 173 LEU A O 1
ATOM 1379 N N . SER A 1 174 ? -17.799 19.318 27.030 1.00 87.38 174 SER A N 1
ATOM 1380 C CA . SER A 1 174 ? -16.697 20.252 27.288 1.00 87.38 174 SER A CA 1
ATOM 1381 C C . SER A 1 174 ? -15.467 19.578 27.911 1.00 87.38 174 SER A C 1
ATOM 1383 O O . SER A 1 174 ? -14.332 19.905 27.557 1.00 87.38 174 SER A O 1
ATOM 1385 N N . SER A 1 175 ? -15.664 18.602 28.801 1.00 90.56 175 SER A N 1
ATOM 1386 C CA . SER A 1 175 ? -14.570 17.828 29.400 1.00 90.56 175 SER A CA 1
ATOM 1387 C C . SER A 1 175 ? -13.948 16.871 28.386 1.00 90.56 175 SER A C 1
ATOM 1389 O O . SER A 1 175 ? -12.723 16.782 28.290 1.00 90.56 175 SER A O 1
ATOM 1391 N N . LEU A 1 176 ? -14.780 16.202 27.582 1.00 92.75 176 LEU A N 1
ATOM 1392 C CA . LEU A 1 176 ? -14.321 15.315 26.513 1.00 92.75 176 LEU A CA 1
ATOM 1393 C C . LEU A 1 176 ? -13.556 16.077 25.430 1.00 92.75 176 LEU A C 1
ATOM 1395 O O . LEU A 1 176 ? -12.504 15.609 25.010 1.00 92.75 176 LEU A O 1
ATOM 1399 N N . ALA A 1 177 ? -14.012 17.270 25.043 1.00 91.38 177 ALA A N 1
ATOM 1400 C CA . ALA A 1 177 ? -13.312 18.124 24.087 1.00 91.38 177 ALA A CA 1
ATOM 1401 C C . ALA A 1 177 ? -11.905 18.500 24.579 1.00 91.38 177 ALA A C 1
ATOM 1403 O O . ALA A 1 177 ? -10.933 18.363 23.840 1.00 91.38 177 ALA A O 1
ATOM 1404 N N . LYS A 1 178 ? -11.770 18.908 25.850 1.00 90.19 178 LYS A N 1
ATOM 1405 C CA . LYS A 1 178 ? -10.465 19.221 26.462 1.00 90.19 178 LYS A CA 1
ATOM 1406 C C . LYS A 1 178 ? -9.549 17.997 26.517 1.00 90.19 178 LYS A C 1
ATOM 1408 O O . LYS A 1 178 ? -8.362 18.108 26.222 1.00 90.19 178 LYS A O 1
ATOM 1413 N N . TRP A 1 179 ? -10.095 16.837 26.876 1.00 92.31 179 TRP A N 1
ATOM 1414 C CA . TRP A 1 179 ? -9.351 15.579 26.930 1.00 92.31 179 TRP A CA 1
ATOM 1415 C C . TRP A 1 179 ? -8.896 15.112 25.534 1.00 92.31 179 TRP A C 1
ATOM 1417 O O . TRP A 1 179 ? -7.744 14.704 25.379 1.00 92.31 179 TRP A O 1
ATOM 1427 N N . ALA A 1 180 ? -9.751 15.239 24.515 1.00 90.12 180 ALA A N 1
ATOM 1428 C CA . ALA A 1 180 ? -9.491 14.799 23.143 1.00 90.12 180 ALA A CA 1
ATOM 1429 C C . ALA A 1 180 ? -8.316 15.532 22.474 1.00 90.12 180 ALA A C 1
ATOM 1431 O O . ALA A 1 180 ? -7.646 14.953 21.624 1.00 90.12 180 ALA A O 1
ATOM 1432 N N . ILE A 1 181 ? -7.994 16.762 22.898 1.00 87.00 181 ILE A N 1
ATOM 1433 C CA . ILE A 1 181 ? -6.815 17.509 22.413 1.00 87.00 181 ILE A CA 1
ATOM 1434 C C . ILE A 1 181 ? -5.521 16.700 22.602 1.00 87.00 181 ILE A C 1
ATOM 1436 O O . ILE A 1 181 ? -4.607 16.789 21.785 1.00 87.00 181 ILE A O 1
ATOM 1440 N N . ALA A 1 182 ? -5.442 15.894 23.664 1.00 85.94 182 ALA A N 1
ATOM 1441 C CA . ALA A 1 182 ? -4.284 15.056 23.963 1.00 85.94 182 ALA A CA 1
ATOM 1442 C C . ALA A 1 182 ? -4.352 13.654 23.324 1.00 85.94 182 ALA A C 1
ATOM 1444 O O . ALA A 1 182 ? -3.489 12.825 23.606 1.00 85.94 182 ALA A O 1
ATOM 1445 N N . GLN A 1 183 ? -5.375 13.360 22.513 1.00 85.00 183 GLN A N 1
ATOM 1446 C CA . GLN A 1 183 ? -5.670 12.024 21.987 1.00 85.00 183 GLN A CA 1
ATOM 1447 C C . GLN A 1 183 ? -5.756 12.055 20.457 1.00 85.00 183 GLN A C 1
ATOM 1449 O O . GLN A 1 183 ? -6.839 12.204 19.886 1.00 85.00 183 GLN A O 1
ATOM 1454 N N . PRO A 1 184 ? -4.621 11.951 19.750 1.00 80.38 184 PRO A N 1
ATOM 1455 C CA . PRO A 1 184 ? -4.654 11.921 18.298 1.00 80.38 184 PRO A CA 1
ATOM 1456 C C . PRO A 1 184 ? -5.328 10.628 17.812 1.00 80.38 184 PRO A C 1
ATOM 1458 O O . PRO A 1 184 ? -4.863 9.540 18.138 1.00 80.38 184 PRO A O 1
ATOM 1461 N N . LEU A 1 185 ? -6.331 10.737 16.928 1.00 78.81 185 LEU A N 1
ATOM 1462 C CA . LEU A 1 185 ? -7.004 9.587 16.278 1.00 78.81 185 LEU A CA 1
ATOM 1463 C C . LEU A 1 185 ? -6.035 8.577 15.650 1.00 78.81 185 LEU A C 1
ATOM 1465 O O . LEU A 1 185 ? -6.327 7.391 15.490 1.00 78.81 185 LEU A O 1
ATOM 1469 N N . GLY A 1 186 ? -4.863 9.071 15.252 1.00 74.00 186 GLY A N 1
ATOM 1470 C CA . GLY A 1 186 ? -3.814 8.275 14.649 1.00 74.00 186 GLY A CA 1
ATOM 1471 C C . GLY A 1 186 ? -3.087 7.330 15.604 1.00 74.00 186 GLY A C 1
ATOM 1472 O O . GLY A 1 186 ? -2.234 6.604 15.091 1.00 74.00 186 GLY A O 1
ATOM 1473 N N . ASP A 1 187 ? -3.364 7.349 16.912 1.00 83.00 187 ASP A N 1
ATOM 1474 C CA . ASP A 1 187 ? -2.749 6.483 17.919 1.00 83.00 187 ASP A CA 1
ATOM 1475 C C . ASP A 1 187 ? -3.748 5.474 18.483 1.00 83.00 187 ASP A C 1
ATOM 1477 O O . ASP A 1 187 ? -4.787 5.821 19.032 1.00 83.00 187 ASP A O 1
ATOM 1481 N N . LEU A 1 188 ? -3.406 4.190 18.370 1.00 87.19 188 LEU A N 1
ATOM 1482 C CA . LEU A 1 188 ? -4.262 3.113 18.849 1.00 87.19 188 LEU A CA 1
ATOM 1483 C C . LEU A 1 188 ? -4.247 3.026 20.392 1.00 87.19 188 LEU A C 1
ATOM 1485 O O . LEU A 1 188 ? -3.175 2.800 20.976 1.00 87.19 188 LEU A O 1
ATOM 1489 N N . PRO A 1 189 ? -5.412 3.117 21.066 1.00 89.12 189 PRO A N 1
ATOM 1490 C CA . PRO A 1 189 ? -5.517 2.908 22.506 1.00 89.12 189 PRO A CA 1
ATOM 1491 C C . PRO A 1 189 ? -4.960 1.547 22.938 1.00 89.12 189 PRO A C 1
ATOM 1493 O O . PRO A 1 189 ? -5.104 0.547 22.234 1.00 89.12 189 PRO A O 1
ATOM 1496 N N . ALA A 1 190 ? -4.369 1.475 24.137 1.00 88.12 190 ALA A N 1
ATOM 1497 C CA . ALA A 1 190 ? -3.723 0.252 24.628 1.00 88.12 190 ALA A CA 1
ATOM 1498 C C . ALA A 1 190 ? -4.660 -0.969 24.671 1.00 88.12 190 ALA A C 1
ATOM 1500 O O . ALA A 1 190 ? -4.225 -2.076 24.369 1.00 88.12 190 ALA A O 1
ATOM 1501 N N . LYS A 1 191 ? -5.946 -0.750 24.976 1.00 88.69 191 LYS A N 1
ATOM 1502 C CA . LYS A 1 191 ? -6.986 -1.791 25.009 1.00 88.69 191 LYS A CA 1
ATOM 1503 C C . LYS A 1 191 ? -7.335 -2.366 23.628 1.00 88.69 191 LYS A C 1
ATOM 1505 O O . LYS A 1 191 ? -7.904 -3.444 23.569 1.00 88.69 191 LYS A O 1
ATOM 1510 N N . LEU A 1 192 ? -7.006 -1.664 22.539 1.00 91.12 192 LEU A N 1
ATOM 1511 C CA . LEU A 1 192 ? -7.281 -2.099 21.159 1.00 91.12 192 LEU A CA 1
ATOM 1512 C C . LEU A 1 192 ? -6.069 -2.770 20.488 1.00 91.12 192 LEU A C 1
ATOM 1514 O O . LEU A 1 192 ? -6.101 -3.099 19.297 1.00 91.12 192 LEU A O 1
ATOM 1518 N N . ARG A 1 193 ? -4.967 -2.948 21.226 1.00 91.81 193 ARG A N 1
ATOM 1519 C CA . ARG A 1 193 ? -3.790 -3.677 20.739 1.00 91.81 193 ARG A CA 1
ATOM 1520 C C . ARG A 1 193 ? -4.131 -5.158 20.562 1.00 91.81 193 ARG A C 1
ATOM 1522 O O . ARG A 1 193 ? -5.004 -5.691 21.236 1.00 91.81 193 ARG A O 1
ATOM 1529 N N . GLY A 1 194 ? -3.438 -5.823 19.644 1.00 92.56 194 GLY A N 1
ATOM 1530 C CA . GLY A 1 194 ? -3.658 -7.243 19.382 1.00 92.56 194 GLY A CA 1
ATOM 1531 C C . GLY A 1 194 ? -3.124 -8.120 20.515 1.00 92.56 194 GLY A C 1
ATOM 1532 O O . GLY A 1 194 ? -2.165 -7.750 21.194 1.00 92.56 194 GLY A O 1
ATOM 1533 N N . ALA A 1 195 ? -3.682 -9.324 20.661 1.00 93.62 195 ALA A N 1
ATOM 1534 C CA . ALA A 1 195 ? -3.257 -10.305 21.669 1.00 93.62 195 ALA A CA 1
ATOM 1535 C C . ALA A 1 195 ? -1.768 -10.698 21.560 1.00 93.62 195 ALA A C 1
ATOM 1537 O O . ALA A 1 195 ? -1.130 -11.068 22.544 1.00 93.62 195 ALA A O 1
ATOM 1538 N N . CYS A 1 196 ? -1.184 -10.566 20.366 1.00 92.12 196 CYS A N 1
ATOM 1539 C CA . CYS A 1 196 ? 0.237 -10.796 20.110 1.00 92.12 196 CYS A CA 1
ATOM 1540 C C . CYS A 1 196 ? 1.153 -9.673 20.625 1.00 92.12 196 CYS A C 1
ATOM 1542 O O . CYS A 1 196 ? 2.364 -9.868 20.673 1.00 92.12 196 CYS A O 1
ATOM 1544 N N . CYS A 1 197 ? 0.614 -8.521 21.046 1.00 92.50 197 CYS A N 1
ATOM 1545 C CA . CYS A 1 197 ? 1.429 -7.395 21.491 1.00 92.50 197 CYS A CA 1
ATOM 1546 C C . CYS A 1 197 ? 2.299 -7.757 22.694 1.00 92.50 197 CYS A C 1
ATOM 1548 O O . CYS A 1 197 ? 3.507 -7.552 22.651 1.00 92.50 197 CYS A O 1
ATOM 1550 N N . ALA A 1 198 ? 1.713 -8.335 23.744 1.00 90.75 198 ALA A N 1
ATOM 1551 C CA . ALA A 1 198 ? 2.460 -8.736 24.933 1.00 90.75 198 ALA A CA 1
ATOM 1552 C C . ALA A 1 198 ? 3.601 -9.729 24.612 1.00 90.75 198 ALA A C 1
ATOM 1554 O O . ALA A 1 198 ? 4.752 -9.385 24.893 1.00 90.75 198 ALA A O 1
ATOM 1555 N N . PRO A 1 199 ? 3.356 -10.895 23.970 1.00 91.94 199 PRO A N 1
ATOM 1556 C CA . PRO A 1 199 ? 4.428 -11.848 23.680 1.00 91.94 199 PRO A CA 1
ATOM 1557 C C . PRO A 1 199 ? 5.485 -11.299 22.710 1.00 91.94 199 PRO A C 1
ATOM 1559 O O . PRO A 1 199 ? 6.657 -11.621 22.866 1.00 91.94 199 PRO A O 1
ATOM 1562 N N . LEU A 1 200 ? 5.123 -10.426 21.761 1.00 90.25 200 LEU A N 1
ATOM 1563 C CA . LEU A 1 200 ? 6.101 -9.774 20.880 1.00 90.25 200 LEU A CA 1
ATOM 1564 C C . LEU A 1 200 ? 6.963 -8.742 21.611 1.00 90.25 200 LEU A C 1
ATOM 1566 O O . LEU A 1 200 ? 8.159 -8.663 21.359 1.00 90.25 200 LEU A O 1
ATOM 1570 N N . THR A 1 201 ? 6.374 -7.939 22.501 1.00 87.12 201 THR A N 1
ATOM 1571 C CA . THR A 1 201 ? 7.130 -6.942 23.279 1.00 87.12 201 THR A CA 1
ATOM 1572 C C . THR A 1 201 ? 8.012 -7.576 24.351 1.00 87.12 201 THR A C 1
ATOM 1574 O O . THR A 1 201 ? 9.051 -7.013 24.681 1.00 87.12 201 THR A O 1
ATOM 1577 N N . GLY A 1 202 ? 7.617 -8.744 24.868 1.00 87.25 202 GLY A N 1
ATOM 1578 C CA . GLY A 1 202 ? 8.432 -9.557 25.769 1.00 87.25 202 GLY A CA 1
ATOM 1579 C C . GLY A 1 202 ? 9.480 -10.412 25.050 1.00 87.25 202 GLY A C 1
ATOM 1580 O O . GLY A 1 202 ? 10.392 -10.918 25.697 1.00 87.25 202 GLY A O 1
ATOM 1581 N N . ALA A 1 203 ? 9.380 -10.576 23.726 1.00 84.50 203 ALA A N 1
ATOM 1582 C CA . ALA A 1 203 ? 10.405 -11.254 22.947 1.00 84.50 203 ALA A CA 1
ATOM 1583 C C . ALA A 1 203 ? 11.667 -10.379 22.874 1.00 84.50 203 ALA A C 1
ATOM 1585 O O . ALA A 1 203 ? 11.604 -9.194 22.543 1.00 84.50 203 ALA A O 1
ATOM 1586 N N . GLY A 1 204 ? 12.829 -10.971 23.157 1.00 86.00 204 GLY A N 1
ATOM 1587 C CA . GLY A 1 204 ? 14.116 -10.309 22.954 1.00 86.00 204 GLY A CA 1
ATOM 1588 C C . GLY A 1 204 ? 14.307 -9.853 21.501 1.00 86.00 204 GLY A C 1
ATOM 1589 O O . GLY A 1 204 ? 13.676 -10.374 20.576 1.00 86.00 204 GLY A O 1
ATOM 1590 N N . ALA A 1 205 ? 15.197 -8.879 21.290 1.00 86.94 205 ALA A N 1
ATOM 1591 C CA . ALA A 1 205 ? 15.415 -8.269 19.976 1.00 86.94 205 ALA A CA 1
ATOM 1592 C C . ALA A 1 205 ? 15.778 -9.293 18.883 1.00 86.94 205 ALA A C 1
ATOM 1594 O O . ALA A 1 205 ? 15.314 -9.153 17.750 1.00 86.94 205 ALA A O 1
ATOM 1595 N N . ASP A 1 206 ? 16.546 -10.328 19.230 1.00 87.94 206 ASP A N 1
ATOM 1596 C CA . ASP A 1 206 ? 16.990 -11.365 18.293 1.00 87.94 206 ASP A CA 1
ATOM 1597 C C . ASP A 1 206 ? 15.830 -12.252 17.836 1.00 87.94 206 ASP A C 1
ATOM 1599 O O . ASP A 1 206 ? 15.614 -12.427 16.637 1.00 87.94 206 ASP A O 1
ATOM 1603 N N . LYS A 1 207 ? 15.004 -12.718 18.779 1.00 88.06 207 LYS A N 1
ATOM 1604 C CA . LYS A 1 207 ? 13.793 -13.495 18.484 1.00 88.06 207 LYS A CA 1
ATOM 1605 C C . LYS A 1 207 ? 12.821 -12.707 17.611 1.00 88.06 207 LYS A C 1
ATOM 1607 O O . LYS A 1 207 ? 12.255 -13.239 16.658 1.00 88.06 207 LYS A O 1
ATOM 1612 N N . LEU A 1 208 ? 12.651 -11.417 17.893 1.00 89.19 208 LEU A N 1
ATOM 1613 C CA . LEU A 1 208 ? 11.813 -10.552 17.070 1.00 89.19 208 LEU A CA 1
ATOM 1614 C C . LEU A 1 208 ? 12.380 -10.372 15.654 1.00 89.19 208 LEU A C 1
ATOM 1616 O O . LEU A 1 208 ? 11.628 -10.414 14.680 1.00 89.19 208 LEU A O 1
ATOM 1620 N N . ALA A 1 209 ? 13.695 -10.180 15.527 1.00 89.50 209 ALA A N 1
ATOM 1621 C CA . ALA A 1 209 ? 14.351 -10.087 14.229 1.00 89.50 209 ALA A CA 1
ATOM 1622 C C . ALA A 1 209 ? 14.187 -11.383 13.423 1.00 89.50 209 ALA A C 1
ATOM 1624 O O . ALA A 1 209 ? 13.886 -11.309 12.234 1.00 89.50 209 ALA A O 1
ATOM 1625 N N . MET A 1 210 ? 14.312 -12.543 14.070 1.00 90.88 210 MET A N 1
ATOM 1626 C CA . MET A 1 210 ? 14.086 -13.854 13.463 1.00 90.88 210 MET A CA 1
ATOM 1627 C C . MET A 1 210 ? 12.653 -13.988 12.934 1.00 90.88 210 MET A C 1
ATOM 1629 O O . MET A 1 210 ? 12.474 -14.137 11.730 1.00 90.88 210 MET A O 1
ATOM 1633 N N . VAL A 1 211 ? 11.633 -13.798 13.783 1.00 92.38 211 VAL A N 1
ATOM 1634 C CA . VAL A 1 211 ? 10.216 -13.907 13.375 1.00 92.38 211 VAL A CA 1
ATOM 1635 C C . VAL A 1 211 ? 9.882 -12.966 12.212 1.00 92.38 211 VAL A C 1
ATOM 1637 O O . VAL A 1 211 ? 9.187 -13.351 11.271 1.00 92.38 211 VAL A O 1
ATOM 1640 N N . LEU A 1 212 ? 10.377 -11.724 12.249 1.00 93.31 212 LEU A N 1
ATOM 1641 C CA . LEU A 1 212 ? 10.155 -10.768 11.163 1.00 93.31 212 LEU A CA 1
ATOM 1642 C C . LEU A 1 212 ? 10.896 -11.162 9.881 1.00 93.31 212 LEU A C 1
ATOM 1644 O O . LEU A 1 212 ? 10.353 -10.952 8.798 1.00 93.31 212 LEU A O 1
ATOM 1648 N N . ASN A 1 213 ? 12.110 -11.705 9.974 1.00 94.25 213 ASN A N 1
ATOM 1649 C CA . ASN A 1 213 ? 12.873 -12.133 8.805 1.00 94.25 213 ASN A CA 1
ATOM 1650 C C . ASN A 1 213 ? 12.276 -13.390 8.165 1.00 94.25 213 ASN A C 1
ATOM 1652 O O . ASN A 1 213 ? 12.149 -13.415 6.943 1.00 94.25 213 ASN A O 1
ATOM 1656 N N . ASP A 1 214 ? 11.824 -14.362 8.954 1.00 94.81 214 ASP A N 1
ATOM 1657 C CA . ASP A 1 214 ? 11.159 -15.566 8.444 1.00 94.81 214 ASP A CA 1
ATOM 1658 C C . ASP A 1 214 ? 9.867 -15.195 7.710 1.00 94.81 214 ASP A C 1
ATOM 1660 O O . ASP A 1 214 ? 9.658 -15.567 6.554 1.00 94.81 214 ASP A O 1
ATOM 1664 N N . ALA A 1 215 ? 9.042 -14.337 8.316 1.00 96.31 215 ALA A N 1
ATOM 1665 C CA . ALA A 1 215 ? 7.849 -13.812 7.659 1.00 96.31 215 ALA A CA 1
ATOM 1666 C C . ALA A 1 215 ? 8.195 -12.989 6.398 1.00 96.31 215 ALA A C 1
ATOM 1668 O O . ALA A 1 215 ? 7.483 -13.026 5.392 1.00 96.31 215 ALA A O 1
ATOM 1669 N N . ALA A 1 216 ? 9.300 -12.237 6.408 1.00 97.62 216 ALA A N 1
ATOM 1670 C CA . ALA A 1 216 ? 9.748 -11.490 5.235 1.00 97.62 216 ALA A CA 1
ATOM 1671 C C . ALA A 1 216 ? 10.238 -12.409 4.107 1.00 97.62 216 ALA A C 1
ATOM 1673 O O . ALA A 1 216 ? 10.039 -12.059 2.939 1.00 97.62 216 ALA A O 1
ATOM 1674 N N . HIS A 1 217 ? 10.836 -13.555 4.451 1.00 97.56 217 HIS A N 1
ATOM 1675 C CA . HIS A 1 217 ? 11.222 -14.608 3.518 1.00 97.56 217 HIS A CA 1
ATOM 1676 C C . HIS A 1 217 ? 9.985 -15.209 2.855 1.00 97.56 217 HIS A C 1
ATOM 1678 O O . HIS A 1 217 ? 9.866 -15.120 1.638 1.00 97.56 217 HIS A O 1
ATOM 1684 N N . VAL A 1 218 ? 9.004 -15.672 3.641 1.00 97.88 218 VAL A N 1
ATOM 1685 C CA . VAL A 1 218 ? 7.718 -16.192 3.129 1.00 97.88 218 VAL A CA 1
ATOM 1686 C C . VAL A 1 218 ? 7.076 -15.204 2.151 1.00 97.88 218 VAL A C 1
ATOM 1688 O O . VAL A 1 218 ? 6.584 -15.571 1.084 1.00 97.88 218 VAL A O 1
ATOM 1691 N N . ARG A 1 219 ? 7.138 -13.905 2.463 1.00 97.81 219 ARG A N 1
ATOM 1692 C CA . ARG A 1 219 ? 6.620 -12.860 1.576 1.00 97.81 219 ARG A CA 1
ATOM 1693 C C . ARG A 1 219 ? 7.424 -12.677 0.290 1.00 97.81 219 ARG A C 1
ATOM 1695 O O . ARG A 1 219 ? 6.826 -12.372 -0.746 1.00 97.81 219 ARG A O 1
ATOM 1702 N N . LEU A 1 220 ? 8.750 -12.787 0.347 1.00 98.38 220 LEU A N 1
ATOM 1703 C CA . LEU A 1 220 ? 9.611 -12.766 -0.837 1.00 98.38 220 LEU A CA 1
ATOM 1704 C C . LEU A 1 220 ? 9.282 -13.956 -1.742 1.00 98.38 220 LEU A C 1
ATOM 1706 O O . LEU A 1 220 ? 9.071 -13.755 -2.938 1.00 98.38 220 LEU A O 1
ATOM 1710 N N . GLU A 1 221 ? 9.162 -15.152 -1.164 1.00 97.81 221 GLU A N 1
ATOM 1711 C CA . GLU A 1 221 ? 8.822 -16.381 -1.881 1.00 97.81 221 GLU A CA 1
ATOM 1712 C C . GLU A 1 221 ? 7.455 -16.278 -2.547 1.00 97.81 221 GLU A C 1
ATOM 1714 O O . GLU A 1 221 ? 7.368 -16.449 -3.758 1.00 97.81 221 GLU A O 1
ATOM 1719 N N . ALA A 1 222 ? 6.416 -15.876 -1.810 1.00 97.19 222 ALA A N 1
ATOM 1720 C CA . ALA A 1 222 ? 5.065 -15.738 -2.351 1.00 97.19 222 ALA A CA 1
ATOM 1721 C C . ALA A 1 222 ? 4.997 -14.739 -3.522 1.00 97.19 222 ALA A C 1
ATOM 1723 O O . ALA A 1 222 ? 4.317 -14.975 -4.525 1.00 97.19 222 ALA A O 1
ATOM 1724 N N . LYS A 1 223 ? 5.724 -13.615 -3.437 1.00 97.88 223 LYS A N 1
ATOM 1725 C CA . LYS A 1 223 ? 5.836 -12.673 -4.565 1.00 97.88 223 LYS A CA 1
ATOM 1726 C C . LYS A 1 223 ? 6.629 -13.273 -5.723 1.00 97.88 223 LYS A C 1
ATOM 1728 O O . LYS A 1 223 ? 6.256 -13.078 -6.878 1.00 97.88 223 LYS A O 1
ATOM 1733 N N . GLY A 1 224 ? 7.710 -13.987 -5.429 1.00 98.38 224 GLY A N 1
ATOM 1734 C CA . GLY A 1 224 ? 8.510 -14.681 -6.428 1.00 98.38 224 GLY A CA 1
ATOM 1735 C C . GLY A 1 224 ? 7.718 -15.768 -7.162 1.00 98.38 224 GLY A C 1
ATOM 1736 O O . GLY A 1 224 ? 7.811 -15.879 -8.382 1.00 98.38 224 GLY A O 1
ATOM 1737 N N . ASP A 1 225 ? 6.885 -16.527 -6.455 1.00 98.00 225 ASP A N 1
ATOM 1738 C CA . ASP A 1 225 ? 5.981 -17.530 -7.021 1.00 98.00 225 ASP A CA 1
ATOM 1739 C C . ASP A 1 225 ? 4.965 -16.893 -7.971 1.00 98.00 225 ASP A C 1
ATOM 1741 O O . ASP A 1 225 ? 4.762 -17.400 -9.075 1.00 98.00 225 ASP A O 1
ATOM 1745 N N . ALA A 1 226 ? 4.403 -15.736 -7.608 1.00 97.81 226 ALA A N 1
ATOM 1746 C CA . ALA A 1 226 ? 3.521 -14.982 -8.496 1.00 97.81 226 ALA A CA 1
ATOM 1747 C C . ALA A 1 226 ? 4.236 -14.535 -9.788 1.00 97.81 226 ALA A C 1
ATOM 1749 O O . ALA A 1 226 ? 3.671 -14.655 -10.877 1.00 97.81 226 ALA A O 1
ATOM 1750 N N . PHE A 1 227 ? 5.491 -14.073 -9.697 1.00 98.56 227 PHE A N 1
ATOM 1751 C CA . PHE A 1 227 ? 6.291 -13.751 -10.886 1.00 98.56 227 PHE A CA 1
ATOM 1752 C C . PHE A 1 227 ? 6.615 -14.983 -11.723 1.00 98.56 227 PHE A C 1
ATOM 1754 O O . PHE A 1 227 ? 6.507 -14.919 -12.944 1.00 98.56 227 PHE A O 1
ATOM 1761 N N . LYS A 1 228 ? 6.972 -16.105 -11.090 1.00 98.50 228 LYS A N 1
ATOM 1762 C CA . LYS A 1 228 ? 7.233 -17.369 -11.785 1.00 98.50 228 LYS A CA 1
ATOM 1763 C C . LYS A 1 228 ? 5.995 -17.832 -12.551 1.00 98.50 228 LYS A C 1
ATOM 1765 O O . LYS A 1 228 ? 6.111 -18.142 -13.731 1.00 98.50 228 LYS A O 1
ATOM 1770 N N . LEU A 1 229 ? 4.824 -17.826 -11.913 1.00 97.88 229 LEU A N 1
ATOM 1771 C CA . LEU A 1 229 ? 3.560 -18.197 -12.551 1.00 97.88 229 LEU A CA 1
ATOM 1772 C C . LEU A 1 229 ? 3.238 -17.286 -13.739 1.00 97.88 229 LEU A C 1
ATOM 1774 O O . LEU A 1 229 ? 2.810 -17.756 -14.790 1.00 97.88 229 LEU A O 1
ATOM 1778 N N . ARG A 1 230 ? 3.464 -15.974 -13.607 1.00 97.62 230 ARG A N 1
ATOM 1779 C CA . ARG A 1 230 ? 3.245 -15.078 -14.744 1.00 97.62 230 ARG A CA 1
ATOM 1780 C C . ARG A 1 230 ? 4.264 -15.314 -15.860 1.00 97.62 230 ARG A C 1
ATOM 1782 O O . ARG A 1 230 ? 3.893 -15.322 -17.031 1.00 97.62 230 ARG A O 1
ATOM 1789 N N . ALA A 1 231 ? 5.521 -15.570 -15.511 1.00 98.25 231 ALA A N 1
ATOM 1790 C CA . ALA A 1 231 ? 6.580 -15.848 -16.472 1.00 98.25 231 ALA A CA 1
ATOM 1791 C C . ALA A 1 231 ? 6.343 -17.143 -17.263 1.00 98.25 231 ALA A C 1
ATOM 1793 O O . ALA A 1 231 ? 6.697 -17.185 -18.437 1.00 98.25 231 ALA A O 1
ATOM 1794 N N . THR A 1 232 ? 5.695 -18.168 -16.691 1.00 97.62 232 THR A N 1
ATOM 1795 C CA . THR A 1 232 ? 5.319 -19.372 -17.460 1.00 97.62 232 THR A CA 1
ATOM 1796 C C . THR A 1 232 ? 4.245 -19.098 -18.511 1.00 97.62 232 THR A C 1
ATOM 1798 O O . THR A 1 232 ? 4.117 -19.874 -19.449 1.00 97.62 232 THR A O 1
ATOM 1801 N N . GLN A 1 233 ? 3.469 -18.021 -18.363 1.00 96.31 233 GLN A N 1
ATOM 1802 C CA . GLN A 1 233 ? 2.410 -17.648 -19.307 1.00 96.31 233 GLN A CA 1
ATOM 1803 C C . GLN A 1 233 ? 2.881 -16.643 -20.361 1.00 96.31 233 GLN A C 1
ATOM 1805 O O . GLN A 1 233 ? 2.441 -16.714 -21.501 1.00 96.31 233 GLN A O 1
ATOM 1810 N N . ALA A 1 234 ? 3.729 -15.685 -19.977 1.00 96.56 234 ALA A N 1
ATOM 1811 C CA . ALA A 1 234 ? 4.050 -14.524 -20.812 1.00 96.56 234 ALA A CA 1
ATOM 1812 C C . ALA A 1 234 ? 5.556 -14.270 -21.005 1.00 96.56 234 ALA A C 1
ATOM 1814 O O . ALA A 1 234 ? 5.939 -13.353 -21.725 1.00 96.56 234 ALA A O 1
ATOM 1815 N N . GLY A 1 235 ? 6.421 -15.062 -20.368 1.00 98.25 235 GLY A N 1
ATOM 1816 C CA . GLY A 1 235 ? 7.864 -14.830 -20.333 1.00 98.25 235 GLY A CA 1
ATOM 1817 C C . GLY A 1 235 ? 8.307 -13.898 -19.198 1.00 98.25 235 GLY A C 1
ATOM 1818 O O . GLY A 1 235 ? 7.516 -13.155 -18.610 1.00 98.25 235 GLY A O 1
ATOM 1819 N N . TRP A 1 236 ? 9.599 -13.958 -18.858 1.00 98.06 236 TRP A N 1
ATOM 1820 C CA . TRP A 1 236 ? 10.173 -13.217 -17.727 1.00 98.06 236 TRP A CA 1
ATOM 1821 C C . TRP A 1 236 ? 10.096 -11.701 -17.903 1.00 98.06 236 TRP A C 1
ATOM 1823 O O . TRP A 1 236 ? 9.746 -11.001 -16.952 1.00 98.06 236 TRP A O 1
ATOM 1833 N N . ASP A 1 237 ? 10.381 -11.208 -19.104 1.00 97.62 237 ASP A N 1
ATOM 1834 C CA . ASP A 1 237 ? 10.420 -9.775 -19.395 1.00 97.62 237 ASP A CA 1
ATOM 1835 C C . ASP A 1 237 ? 9.031 -9.149 -19.286 1.00 97.62 237 ASP A C 1
ATOM 1837 O O . ASP A 1 237 ? 8.845 -8.123 -18.630 1.00 97.62 237 ASP A O 1
ATOM 1841 N N . GLN A 1 238 ? 8.025 -9.818 -19.849 1.00 98.06 238 GLN A N 1
ATOM 1842 C CA . GLN A 1 238 ? 6.639 -9.375 -19.765 1.00 98.06 238 GLN A CA 1
ATOM 1843 C C . GLN A 1 238 ? 6.115 -9.423 -18.323 1.00 98.06 238 GLN A C 1
ATOM 1845 O O . GLN A 1 238 ? 5.457 -8.486 -17.867 1.00 98.06 238 GLN A O 1
ATOM 1850 N N . ALA A 1 239 ? 6.466 -10.466 -17.559 1.00 98.50 239 ALA A N 1
ATOM 1851 C CA . ALA A 1 239 ? 6.126 -10.542 -16.140 1.00 98.50 239 ALA A CA 1
ATOM 1852 C C . ALA A 1 239 ? 6.722 -9.369 -15.337 1.00 98.50 239 ALA A C 1
ATOM 1854 O O . ALA A 1 239 ? 6.058 -8.838 -14.443 1.00 98.50 239 ALA A O 1
ATOM 1855 N N . LEU A 1 240 ? 7.944 -8.929 -15.668 1.00 98.62 240 LEU A N 1
ATOM 1856 C CA . LEU A 1 240 ? 8.565 -7.756 -15.051 1.00 98.62 240 LEU A CA 1
ATOM 1857 C C . LEU A 1 240 ? 7.829 -6.464 -15.413 1.00 98.62 240 LEU A C 1
ATOM 1859 O O . LEU A 1 240 ? 7.520 -5.678 -14.515 1.00 98.62 240 LEU A O 1
ATOM 1863 N N . TRP A 1 241 ? 7.519 -6.249 -16.694 1.00 98.31 241 TRP A N 1
ATOM 1864 C CA . TRP A 1 241 ? 6.789 -5.059 -17.138 1.00 98.31 241 TRP A CA 1
ATOM 1865 C C . TRP A 1 241 ? 5.428 -4.933 -16.461 1.00 98.31 241 TRP A C 1
ATOM 1867 O O . TRP A 1 241 ? 5.103 -3.873 -15.924 1.00 98.31 241 TRP A O 1
ATOM 1877 N N . GLU A 1 242 ? 4.665 -6.021 -16.385 1.00 98.56 242 GLU A N 1
ATOM 1878 C CA . GLU A 1 242 ? 3.399 -6.030 -15.654 1.00 98.56 242 GLU A CA 1
ATOM 1879 C C . GLU A 1 242 ? 3.584 -5.717 -14.170 1.00 98.56 242 GLU A C 1
ATOM 1881 O O . GLU A 1 242 ? 2.823 -4.926 -13.612 1.00 98.56 242 GLU A O 1
ATOM 1886 N N . GLY A 1 243 ? 4.612 -6.280 -13.527 1.00 98.50 243 GLY A N 1
ATOM 1887 C CA . GLY A 1 243 ? 4.941 -5.975 -12.135 1.00 98.50 243 GLY A CA 1
ATOM 1888 C C . GLY A 1 243 ? 5.280 -4.497 -11.911 1.00 98.50 243 GLY A C 1
ATOM 1889 O O . GLY A 1 243 ? 4.788 -3.884 -10.958 1.00 98.50 243 GLY A O 1
ATOM 1890 N N . LEU A 1 244 ? 6.075 -3.902 -12.804 1.00 98.50 244 LEU A N 1
ATOM 1891 C CA . LEU A 1 244 ? 6.450 -2.486 -12.767 1.00 98.50 244 LEU A CA 1
ATOM 1892 C C . LEU A 1 244 ? 5.227 -1.576 -12.925 1.00 98.50 244 LEU A C 1
ATOM 1894 O O . LEU A 1 244 ? 5.028 -0.668 -12.115 1.00 98.50 244 LEU A O 1
ATOM 1898 N N . PHE A 1 245 ? 4.379 -1.835 -13.920 1.00 98.56 245 PHE A N 1
ATOM 1899 C CA . PHE A 1 245 ? 3.161 -1.061 -14.159 1.00 98.56 245 PHE A CA 1
ATOM 1900 C C . PHE A 1 245 ? 2.163 -1.196 -13.005 1.00 98.56 245 PHE A C 1
ATOM 1902 O O . PHE A 1 245 ? 1.692 -0.185 -12.480 1.00 98.56 245 PHE A O 1
ATOM 1909 N N . VAL A 1 246 ? 1.889 -2.421 -12.540 1.00 98.31 246 VAL A N 1
ATOM 1910 C CA . VAL A 1 246 ? 1.031 -2.669 -11.367 1.00 98.31 246 VAL A CA 1
ATOM 1911 C C . VAL A 1 246 ? 1.507 -1.857 -10.180 1.00 98.31 246 VAL A C 1
ATOM 1913 O O . VAL A 1 246 ? 0.704 -1.178 -9.535 1.00 98.31 246 VAL A O 1
ATOM 1916 N N . ALA A 1 247 ? 2.815 -1.873 -9.918 1.00 97.06 247 ALA A N 1
ATOM 1917 C CA . ALA A 1 247 ? 3.367 -1.056 -8.865 1.00 97.06 247 ALA A CA 1
ATOM 1918 C C . ALA A 1 247 ? 3.050 0.419 -9.133 1.00 97.06 247 ALA A C 1
ATOM 1920 O O . ALA A 1 247 ? 2.465 1.055 -8.254 1.00 97.06 247 ALA A O 1
ATOM 1921 N N . LEU A 1 248 ? 3.388 0.974 -10.303 1.00 96.94 248 LEU A N 1
ATOM 1922 C CA . LEU A 1 248 ? 3.124 2.376 -10.673 1.00 96.94 248 LEU A CA 1
ATOM 1923 C C . LEU A 1 248 ? 1.652 2.815 -10.511 1.00 96.94 248 LEU A C 1
ATOM 1925 O O . LEU A 1 248 ? 1.405 4.010 -10.360 1.00 96.94 248 LEU A O 1
ATOM 1929 N N . GLY A 1 249 ? 0.703 1.876 -10.458 1.00 95.62 249 GLY A N 1
ATOM 1930 C CA . GLY A 1 249 ? -0.712 2.108 -10.150 1.00 95.62 249 GLY A CA 1
ATOM 1931 C C . GLY A 1 249 ? -1.057 2.346 -8.670 1.00 95.62 249 GLY A C 1
ATOM 1932 O O . GLY A 1 249 ? -2.202 2.680 -8.354 1.00 95.62 249 GLY A O 1
ATOM 1933 N N . TYR A 1 250 ? -0.100 2.212 -7.747 1.00 92.12 250 TYR A N 1
ATOM 1934 C CA . TYR A 1 250 ? -0.308 2.334 -6.294 1.00 92.12 250 TYR A CA 1
ATOM 1935 C C . TYR A 1 250 ? -1.441 1.423 -5.796 1.00 92.12 250 TYR A C 1
ATOM 1937 O O . TYR A 1 250 ? -1.567 0.297 -6.249 1.00 92.12 250 TYR A O 1
ATOM 1945 N N . LYS A 1 251 ? -2.248 1.845 -4.818 1.00 87.00 251 LYS A N 1
ATOM 1946 C CA . LYS A 1 251 ? -3.366 1.047 -4.297 1.00 87.00 251 LYS A CA 1
ATOM 1947 C C . LYS A 1 251 ? -4.551 1.007 -5.265 1.00 87.00 251 LYS A C 1
ATOM 1949 O O . LYS A 1 251 ? -5.210 -0.018 -5.374 1.00 87.00 251 LYS A O 1
ATOM 1954 N N . HIS A 1 252 ? -4.836 2.119 -5.943 1.00 88.94 252 HIS A N 1
ATOM 1955 C CA . HIS A 1 252 ? -6.128 2.323 -6.603 1.00 88.94 252 HIS A CA 1
ATOM 1956 C C . HIS A 1 252 ? -6.143 2.003 -8.098 1.00 88.94 252 HIS A C 1
ATOM 1958 O O . HIS A 1 252 ? -7.211 1.727 -8.628 1.00 88.94 252 HIS A O 1
ATOM 1964 N N . ASN A 1 253 ? -4.987 2.017 -8.766 1.00 96.19 253 ASN A N 1
ATOM 1965 C CA . ASN A 1 253 ? -4.890 1.916 -10.224 1.00 96.19 253 ASN A CA 1
ATOM 1966 C C . ASN A 1 253 ? -4.016 0.732 -10.680 1.00 96.19 253 ASN A C 1
ATOM 1968 O O . ASN A 1 253 ? -3.446 0.768 -11.767 1.00 96.19 253 ASN A O 1
ATOM 1972 N N . GLN A 1 254 ? -3.901 -0.326 -9.867 1.00 97.19 254 GLN A N 1
ATOM 1973 C CA . GLN A 1 254 ? -3.121 -1.529 -10.213 1.00 97.19 254 GLN A CA 1
ATOM 1974 C C . GLN A 1 254 ? -3.680 -2.250 -11.436 1.00 97.19 254 GLN A C 1
ATOM 1976 O O . GLN A 1 254 ? -2.930 -2.599 -12.342 1.00 97.19 254 GLN A O 1
ATOM 1981 N N . TRP A 1 255 ? -4.999 -2.469 -11.455 1.00 97.12 255 TRP A N 1
ATOM 1982 C CA . TRP A 1 255 ? -5.675 -3.166 -12.545 1.00 97.12 255 TRP A CA 1
ATOM 1983 C C . TRP A 1 255 ? -5.534 -2.445 -13.892 1.00 97.12 255 TRP A C 1
ATOM 1985 O O . TRP A 1 255 ? -5.044 -3.080 -14.824 1.00 97.12 255 TRP A O 1
ATOM 1995 N N . PRO A 1 256 ? -5.865 -1.142 -14.029 1.00 98.00 256 PRO A N 1
ATOM 1996 C CA . PRO A 1 256 ? -5.726 -0.485 -15.326 1.00 98.00 256 PRO A CA 1
ATOM 1997 C C . PRO A 1 256 ? -4.264 -0.385 -15.776 1.00 98.00 256 PRO A C 1
ATOM 1999 O O . PRO A 1 256 ? -3.977 -0.596 -16.948 1.00 98.00 256 PRO A O 1
ATOM 2002 N N . MET A 1 257 ? -3.311 -0.188 -14.856 1.00 98.44 257 MET A N 1
ATOM 2003 C CA . MET A 1 257 ? -1.887 -0.247 -15.203 1.00 98.44 257 MET A CA 1
ATOM 2004 C C . MET A 1 257 ? -1.456 -1.630 -15.707 1.00 98.44 257 MET A C 1
ATOM 2006 O O . MET A 1 257 ? -0.733 -1.712 -16.697 1.00 98.44 257 MET A O 1
ATOM 2010 N N . ARG A 1 258 ? -1.916 -2.718 -15.071 1.00 98.12 258 ARG A N 1
ATOM 2011 C CA . ARG A 1 258 ? -1.676 -4.085 -15.560 1.00 98.12 258 ARG A CA 1
ATOM 2012 C C . ARG A 1 258 ? -2.218 -4.266 -16.973 1.00 98.12 258 ARG A C 1
ATOM 2014 O O . ARG A 1 258 ? -1.507 -4.790 -17.817 1.00 98.12 258 ARG A O 1
ATOM 2021 N N . ARG A 1 259 ? -3.448 -3.812 -17.227 1.00 97.81 259 ARG A N 1
ATOM 2022 C CA . ARG A 1 259 ? -4.090 -3.944 -18.541 1.00 97.81 259 ARG A CA 1
ATOM 2023 C C . ARG A 1 259 ? -3.326 -3.227 -19.642 1.00 97.81 259 ARG A C 1
ATOM 2025 O O . ARG A 1 259 ? -3.236 -3.762 -20.736 1.00 97.81 259 ARG A O 1
ATOM 2032 N N . ILE A 1 260 ? -2.730 -2.072 -19.352 1.00 98.25 260 ILE A N 1
ATOM 2033 C CA . ILE A 1 260 ? -1.819 -1.413 -20.296 1.00 98.25 260 ILE A CA 1
ATOM 2034 C C . ILE A 1 260 ? -0.548 -2.247 -20.509 1.00 98.25 260 ILE A C 1
ATOM 2036 O O . ILE A 1 260 ? -0.124 -2.439 -21.644 1.00 98.25 260 ILE A O 1
ATOM 2040 N N . ALA A 1 261 ? 0.049 -2.775 -19.438 1.00 98.06 261 ALA A N 1
ATOM 2041 C CA . ALA A 1 261 ? 1.276 -3.564 -19.532 1.00 98.06 261 ALA A CA 1
ATOM 2042 C C . ALA A 1 261 ? 1.104 -4.868 -20.325 1.00 98.06 261 ALA A C 1
ATOM 2044 O O . ALA A 1 261 ? 1.979 -5.229 -21.106 1.00 98.06 261 ALA A O 1
ATOM 2045 N N . GLU A 1 262 ? -0.026 -5.557 -20.159 1.00 97.38 262 GLU A N 1
ATOM 2046 C CA . GLU A 1 262 ? -0.377 -6.781 -20.895 1.00 97.38 262 GLU A CA 1
ATOM 2047 C C . GLU A 1 262 ? -0.440 -6.563 -22.415 1.00 97.38 262 GLU A C 1
ATOM 2049 O O . GLU A 1 262 ? -0.236 -7.505 -23.172 1.00 97.38 262 GLU A O 1
ATOM 2054 N N . GLN A 1 263 ? -0.679 -5.328 -22.867 1.00 96.44 263 GLN A N 1
ATOM 2055 C CA . GLN A 1 263 ? -0.740 -4.995 -24.290 1.00 96.44 263 GLN A CA 1
ATOM 2056 C C . GLN A 1 263 ? 0.632 -4.708 -24.911 1.00 96.44 263 GLN A C 1
ATOM 2058 O O . GLN A 1 263 ? 0.731 -4.707 -26.136 1.00 96.44 263 GLN A O 1
ATOM 2063 N N . LEU A 1 264 ? 1.680 -4.467 -24.106 1.00 96.00 264 LEU A N 1
ATOM 2064 C CA . LEU A 1 264 ? 2.999 -4.012 -24.579 1.00 96.00 264 LEU A CA 1
ATOM 2065 C C . LEU A 1 264 ? 3.610 -4.858 -25.711 1.00 96.00 264 LEU A C 1
ATOM 2067 O O . LEU A 1 264 ? 4.126 -4.239 -26.644 1.00 96.00 264 LEU A O 1
ATOM 2071 N N . PRO A 1 265 ? 3.556 -6.209 -25.690 1.00 94.56 265 PRO A N 1
ATOM 2072 C CA . PRO A 1 265 ? 4.143 -7.030 -26.755 1.00 94.56 265 PRO A CA 1
ATOM 2073 C C . PRO A 1 265 ? 3.552 -6.752 -28.142 1.00 94.56 265 PRO A C 1
ATOM 2075 O O . PRO A 1 265 ? 4.244 -6.870 -29.148 1.00 94.56 265 PRO A O 1
ATOM 2078 N N . GLU A 1 266 ? 2.289 -6.330 -28.181 1.00 92.25 266 GLU A N 1
ATOM 2079 C CA . GLU A 1 266 ? 1.507 -6.122 -29.400 1.00 92.25 266 GLU A CA 1
ATOM 2080 C C . GLU A 1 266 ? 1.513 -4.659 -29.872 1.00 92.25 266 GLU A C 1
ATOM 2082 O O . GLU A 1 266 ? 0.786 -4.304 -30.806 1.00 92.25 266 GLU A O 1
ATOM 2087 N N . LEU A 1 267 ? 2.263 -3.771 -29.206 1.00 91.69 267 LEU A N 1
ATOM 2088 C CA . LEU A 1 267 ? 2.301 -2.356 -29.568 1.00 91.69 267 LEU A CA 1
ATOM 2089 C C . LEU A 1 267 ? 3.341 -2.103 -30.670 1.00 91.69 267 LEU A C 1
ATOM 2091 O O . LEU A 1 267 ? 4.519 -2.420 -30.495 1.00 91.69 267 LEU A O 1
ATOM 2095 N N . PRO A 1 268 ? 2.973 -1.439 -31.782 1.00 85.44 268 PRO A N 1
ATOM 2096 C CA . PRO A 1 268 ? 3.862 -1.228 -32.926 1.00 85.44 268 PRO A CA 1
ATOM 2097 C C . PRO A 1 268 ? 4.880 -0.090 -32.705 1.00 85.44 268 PRO A C 1
ATOM 2099 O O . PRO A 1 268 ? 5.294 0.593 -33.645 1.00 85.44 268 PRO A O 1
ATOM 2102 N N . VAL A 1 269 ? 5.304 0.166 -31.463 1.00 85.44 269 VAL A N 1
ATOM 2103 C CA . VAL A 1 269 ? 6.202 1.280 -31.135 1.00 85.44 269 VAL A CA 1
ATOM 2104 C C . VAL A 1 269 ? 7.660 0.835 -31.233 1.00 85.44 269 VAL A C 1
ATOM 2106 O O . VAL A 1 269 ? 8.321 0.515 -30.251 1.00 85.44 269 VAL A O 1
ATOM 2109 N N . ARG A 1 270 ? 8.210 0.879 -32.449 1.00 82.81 270 ARG A N 1
ATOM 2110 C CA . ARG A 1 270 ? 9.648 0.667 -32.707 1.00 82.81 270 ARG A CA 1
ATOM 2111 C C . ARG A 1 270 ? 10.430 1.980 -32.635 1.00 82.81 270 ARG A C 1
ATOM 2113 O O . ARG A 1 270 ? 11.094 2.376 -33.588 1.00 82.81 270 ARG A O 1
ATOM 2120 N N . SER A 1 271 ? 10.295 2.714 -31.531 1.00 85.62 271 SER A N 1
ATOM 2121 C CA . SER A 1 271 ? 10.910 4.035 -31.372 1.00 85.62 271 SER A CA 1
ATOM 2122 C C . SER A 1 271 ? 11.602 4.193 -30.025 1.00 85.62 271 SER A C 1
ATOM 2124 O O . SER A 1 271 ? 11.069 3.789 -28.996 1.00 85.62 271 SER A O 1
ATOM 2126 N N . ARG A 1 272 ? 12.756 4.871 -30.035 1.00 88.81 272 ARG A N 1
ATOM 2127 C CA . ARG A 1 272 ? 13.434 5.359 -28.825 1.00 88.81 272 ARG A CA 1
ATOM 2128 C C . ARG A 1 272 ? 12.933 6.729 -28.359 1.00 88.81 272 ARG A C 1
ATOM 2130 O O . ARG A 1 272 ? 13.574 7.367 -27.536 1.00 88.81 272 ARG A O 1
ATOM 2137 N N . SER A 1 273 ? 11.820 7.215 -28.913 1.00 92.38 273 SER A N 1
ATOM 2138 C CA . SER A 1 273 ? 11.209 8.486 -28.522 1.00 92.38 273 SER A CA 1
ATOM 2139 C C . SER A 1 273 ? 10.280 8.283 -27.319 1.00 92.38 273 SER A C 1
ATOM 2141 O O . SER A 1 273 ? 9.253 7.611 -27.475 1.00 92.38 273 SER A O 1
ATOM 2143 N N . PRO A 1 274 ? 10.567 8.895 -26.150 1.00 93.25 274 PRO A N 1
ATOM 2144 C CA . PRO A 1 274 ? 9.646 8.873 -25.016 1.00 93.25 274 PRO A CA 1
ATOM 2145 C C . PRO A 1 274 ? 8.282 9.451 -25.376 1.00 93.25 274 PRO A C 1
ATOM 2147 O O . PRO A 1 274 ? 7.267 8.884 -25.000 1.00 93.25 274 PRO A O 1
ATOM 2150 N N . LEU A 1 275 ? 8.237 10.513 -26.186 1.00 94.06 275 LEU A N 1
ATOM 2151 C CA . LEU A 1 275 ? 6.992 11.155 -26.612 1.00 94.06 275 LEU A CA 1
ATOM 2152 C C . LEU A 1 275 ? 6.049 10.193 -27.357 1.00 94.06 275 LEU A C 1
ATOM 2154 O O . LEU A 1 275 ? 4.848 10.189 -27.099 1.00 94.06 275 LEU A O 1
ATOM 2158 N N . ARG A 1 276 ? 6.577 9.336 -28.243 1.00 95.38 276 ARG A N 1
ATOM 2159 C CA . ARG A 1 276 ? 5.758 8.337 -28.956 1.00 95.38 276 ARG A CA 1
ATOM 2160 C C . ARG A 1 276 ? 5.202 7.270 -28.017 1.00 95.38 276 ARG A C 1
ATOM 2162 O O . ARG A 1 276 ? 4.036 6.906 -28.141 1.00 95.38 276 ARG A O 1
ATOM 2169 N N . TRP A 1 277 ? 6.010 6.806 -27.065 1.00 96.31 277 TRP A N 1
ATOM 2170 C CA . TRP A 1 277 ? 5.540 5.895 -26.022 1.00 96.31 277 TRP A CA 1
ATOM 2171 C C . TRP A 1 277 ? 4.505 6.560 -25.113 1.00 96.31 277 TRP A C 1
ATOM 2173 O O . TRP A 1 277 ? 3.491 5.946 -24.807 1.00 96.31 277 TRP A O 1
ATOM 2183 N N . GLN A 1 278 ? 4.700 7.825 -24.741 1.00 96.00 278 GLN A N 1
ATOM 2184 C CA . GLN A 1 278 ? 3.731 8.593 -23.957 1.00 96.00 278 GLN A CA 1
ATOM 2185 C C . GLN A 1 278 ? 2.397 8.701 -24.699 1.00 96.00 278 GLN A C 1
ATOM 2187 O O . GLN A 1 278 ? 1.368 8.391 -24.109 1.00 96.00 278 GLN A O 1
ATOM 2192 N N . ALA A 1 279 ? 2.403 9.061 -25.988 1.00 96.06 279 ALA A N 1
ATOM 2193 C CA . ALA A 1 279 ? 1.188 9.150 -26.801 1.00 96.06 279 ALA A CA 1
ATOM 2194 C C . ALA A 1 279 ? 0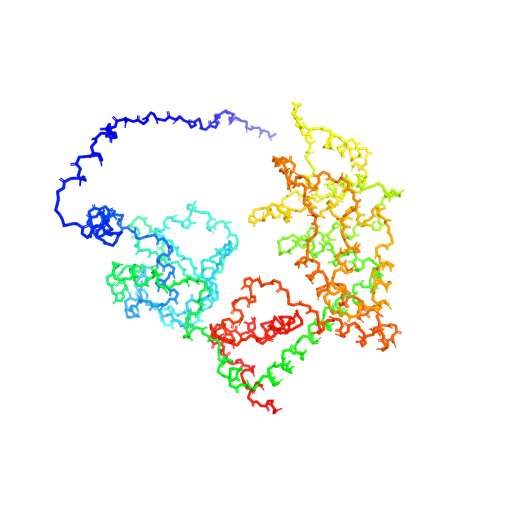.446 7.808 -26.869 1.00 96.06 279 ALA A C 1
ATOM 2196 O O . ALA A 1 279 ? -0.765 7.770 -26.673 1.00 96.06 279 ALA A O 1
ATOM 2197 N N . MET A 1 280 ? 1.178 6.708 -27.072 1.00 97.38 280 MET A N 1
ATOM 2198 C CA . MET A 1 280 ? 0.605 5.361 -27.102 1.00 97.38 280 MET A CA 1
ATOM 2199 C C . MET A 1 280 ? 0.003 4.960 -25.747 1.00 97.38 280 MET A C 1
ATOM 2201 O O . MET A 1 280 ? -1.162 4.583 -25.676 1.00 97.38 280 MET A O 1
ATOM 2205 N N . LEU A 1 281 ? 0.766 5.073 -24.654 1.00 97.75 281 LEU A N 1
ATOM 2206 C CA . LEU A 1 281 ? 0.312 4.656 -23.324 1.00 97.75 281 LEU A CA 1
ATOM 2207 C C . LEU A 1 281 ? -0.842 5.525 -22.802 1.00 97.75 281 LEU A C 1
ATOM 2209 O O . LEU A 1 281 ? -1.808 4.999 -22.254 1.00 97.75 281 LEU A O 1
ATOM 2213 N N . LEU A 1 282 ? -0.761 6.850 -22.971 1.00 97.12 282 LEU A N 1
ATOM 2214 C CA . LEU A 1 282 ? -1.820 7.777 -22.559 1.00 97.12 282 LEU A CA 1
ATOM 2215 C C . LEU A 1 282 ? -3.071 7.617 -23.430 1.00 97.12 282 LEU A C 1
ATOM 2217 O O . LEU A 1 282 ? -4.183 7.669 -22.907 1.00 97.12 282 LEU A O 1
ATOM 2221 N N . GLY A 1 283 ? -2.899 7.360 -24.726 1.00 96.44 283 GLY A N 1
ATOM 2222 C CA . GLY A 1 283 ? -3.986 7.053 -25.646 1.00 96.44 283 GLY A CA 1
ATOM 2223 C C . GLY A 1 283 ? -4.746 5.784 -25.263 1.00 96.44 283 GLY A C 1
ATOM 2224 O O . GLY A 1 283 ? -5.951 5.838 -25.025 1.00 96.44 283 GLY A O 1
ATOM 2225 N N . LEU A 1 284 ? -4.032 4.664 -25.098 1.00 97.19 284 LEU A N 1
ATOM 2226 C CA . LEU A 1 284 ? -4.609 3.386 -24.658 1.00 97.19 284 LEU A CA 1
ATOM 2227 C C . LEU A 1 284 ? -5.246 3.476 -23.270 1.00 97.19 284 LEU A C 1
ATOM 2229 O O . LEU A 1 284 ? -6.218 2.786 -22.987 1.00 97.19 284 LEU A O 1
ATOM 2233 N N . SER A 1 285 ? -4.725 4.336 -22.394 1.00 97.44 285 SER A N 1
ATOM 2234 C CA . SER A 1 285 ? -5.314 4.549 -21.072 1.00 97.44 285 SER A CA 1
ATOM 2235 C C . SER A 1 285 ? -6.663 5.272 -21.102 1.00 97.44 285 SER A C 1
ATOM 2237 O O . SER A 1 285 ? -7.362 5.252 -20.093 1.00 97.44 285 SER A O 1
ATOM 2239 N N . GLY A 1 286 ? -7.013 5.945 -22.202 1.00 95.31 286 GLY A N 1
ATOM 2240 C CA . GLY A 1 286 ? -8.180 6.828 -22.258 1.00 95.31 286 GLY A CA 1
ATOM 2241 C C . GLY A 1 286 ? -8.038 8.101 -21.408 1.00 95.31 286 GLY A C 1
ATOM 2242 O O . GLY A 1 286 ? -9.021 8.807 -21.202 1.00 95.31 286 GLY A O 1
ATOM 2243 N N . LEU A 1 287 ? -6.836 8.400 -20.893 1.00 94.12 287 LEU A N 1
ATOM 2244 C CA . LEU A 1 287 ? -6.545 9.607 -20.104 1.00 94.12 287 LEU A CA 1
ATOM 2245 C C . LEU A 1 287 ? -6.118 10.801 -20.966 1.00 94.12 287 LEU A C 1
ATOM 2247 O O . LEU A 1 287 ? -5.999 11.915 -20.453 1.00 94.12 287 LEU A O 1
ATOM 2251 N N . LEU A 1 288 ? -5.853 10.584 -22.258 1.00 91.62 288 LEU A N 1
ATOM 2252 C CA . LEU A 1 288 ? -5.636 11.683 -23.190 1.00 91.62 288 LEU A CA 1
ATOM 2253 C C . LEU A 1 288 ? -6.984 12.385 -23.468 1.00 91.62 288 LEU A C 1
ATOM 2255 O O . LEU A 1 288 ? -7.960 11.696 -23.766 1.00 91.62 288 LEU A O 1
ATOM 2259 N N . PRO A 1 289 ? -7.063 13.726 -23.390 1.00 86.06 289 PRO A N 1
ATOM 2260 C CA . PRO A 1 289 ? -8.266 14.474 -23.744 1.00 86.06 289 PRO A CA 1
ATOM 2261 C C . PRO A 1 289 ? -8.758 14.145 -25.158 1.00 86.06 289 PRO A C 1
ATOM 2263 O O . PRO A 1 289 ? -7.958 14.093 -26.095 1.00 86.06 289 PRO A O 1
ATOM 2266 N N . ALA A 1 290 ? -10.071 13.940 -25.304 1.00 82.12 290 ALA A N 1
ATOM 2267 C CA . ALA A 1 290 ? -10.699 13.678 -26.600 1.00 82.12 290 ALA A CA 1
ATOM 2268 C C . ALA A 1 290 ? -10.588 14.894 -27.531 1.00 82.12 290 ALA A C 1
ATOM 2270 O O . ALA A 1 290 ? -10.233 14.757 -28.701 1.00 82.12 290 ALA A O 1
ATOM 2271 N N . GLU A 1 291 ? -10.810 16.084 -26.975 1.00 79.88 291 GLU A N 1
ATOM 2272 C CA . GLU A 1 291 ? -10.679 17.359 -27.668 1.00 79.88 291 GLU A CA 1
ATOM 2273 C C . GLU A 1 291 ? -9.439 18.105 -27.181 1.00 79.88 291 GLU A C 1
ATOM 2275 O O . GLU A 1 291 ? -9.084 18.081 -25.996 1.00 79.88 291 GLU A O 1
ATOM 2280 N N . LEU A 1 292 ? -8.771 18.783 -28.113 1.00 75.75 292 LEU A N 1
ATOM 2281 C CA . LEU A 1 292 ? -7.693 19.694 -27.767 1.00 75.75 292 LEU A CA 1
ATOM 2282 C C . LEU A 1 292 ? -8.294 20.945 -27.107 1.00 75.75 292 LEU A C 1
ATOM 2284 O O . LEU A 1 292 ? -9.203 21.544 -27.679 1.00 75.75 292 LEU A O 1
ATOM 2288 N N . PRO A 1 293 ? -7.787 21.379 -25.939 1.00 65.44 293 PRO A N 1
ATOM 2289 C CA . PRO A 1 293 ? -8.198 22.647 -25.346 1.00 65.44 293 PRO A CA 1
ATOM 2290 C C . PRO A 1 293 ? -7.972 23.810 -26.326 1.00 65.44 293 PRO A C 1
ATOM 2292 O O . PRO A 1 293 ? -6.956 23.822 -27.029 1.00 65.44 293 PRO A O 1
ATOM 2295 N N . SER A 1 294 ? -8.877 24.798 -26.336 1.00 61.28 294 SER A N 1
ATOM 2296 C CA . SER A 1 294 ? -8.685 26.070 -27.053 1.00 61.28 294 SER A CA 1
ATOM 2297 C C . SER A 1 294 ? -7.339 26.705 -26.681 1.00 61.28 294 SER A C 1
ATOM 2299 O O . SER A 1 294 ? -6.861 26.501 -25.564 1.00 61.28 294 SER A O 1
ATOM 2301 N N . GLU A 1 295 ? -6.717 27.456 -27.596 1.00 55.66 295 GLU A N 1
ATOM 2302 C CA . GLU A 1 295 ? -5.338 27.944 -27.444 1.00 55.66 295 GLU A CA 1
ATOM 2303 C C . GLU A 1 295 ? -5.069 28.652 -26.098 1.00 55.66 295 GLU A C 1
ATOM 2305 O O . GLU A 1 295 ? -5.425 29.807 -25.895 1.00 55.66 295 GLU A O 1
ATOM 2310 N N . ASP A 1 296 ? -4.386 27.954 -25.187 1.00 60.47 296 ASP A N 1
ATOM 2311 C CA . ASP A 1 296 ? -3.772 28.497 -23.968 1.00 60.47 296 ASP A CA 1
ATOM 2312 C C . ASP A 1 296 ? -2.332 27.944 -23.819 1.00 60.47 296 ASP A C 1
ATOM 2314 O O . ASP A 1 296 ? -1.948 26.960 -24.473 1.00 60.47 296 ASP A O 1
ATOM 2318 N N . ARG A 1 297 ? -1.525 28.579 -22.953 1.00 52.88 297 ARG A N 1
ATOM 2319 C CA . ARG A 1 297 ? -0.061 28.472 -22.724 1.00 52.88 297 ARG A CA 1
ATOM 2320 C C . ARG A 1 297 ? 0.527 27.061 -22.495 1.00 52.88 297 ARG A C 1
ATOM 2322 O O . ARG A 1 297 ? 1.731 26.936 -22.309 1.00 52.88 297 ARG A O 1
ATOM 2329 N N . LYS A 1 298 ? -0.270 25.989 -22.524 1.00 59.34 298 LYS A N 1
ATOM 2330 C CA . LYS A 1 298 ? 0.131 24.589 -22.241 1.00 59.34 298 LYS A CA 1
ATOM 2331 C C . LYS A 1 298 ? 0.266 23.711 -23.494 1.00 59.34 298 LYS A C 1
ATOM 2333 O O . LYS A 1 298 ? 0.638 22.542 -23.422 1.00 59.34 298 LYS A O 1
ATOM 2338 N N . SER A 1 299 ? -0.112 24.241 -24.652 1.00 66.38 299 SER A N 1
ATOM 2339 C CA . SER A 1 299 ? -0.704 23.430 -25.719 1.00 66.38 299 SER A CA 1
ATOM 2340 C C . SER A 1 299 ? 0.245 22.925 -26.811 1.00 66.38 299 SER A C 1
ATOM 2342 O O . SER A 1 299 ? -0.249 22.432 -27.815 1.00 66.38 299 SER A O 1
ATOM 2344 N N . LYS A 1 300 ? 1.575 22.952 -26.659 1.00 82.88 300 LYS A N 1
ATOM 2345 C CA . LYS A 1 300 ? 2.465 22.285 -27.639 1.00 82.88 300 LYS A CA 1
ATOM 2346 C C . LYS A 1 300 ? 2.581 20.780 -27.381 1.00 82.88 300 LYS A C 1
ATOM 2348 O O . LYS A 1 300 ? 2.260 19.980 -28.252 1.00 82.88 300 LYS A O 1
ATOM 2353 N N . TYR A 1 301 ? 2.950 20.398 -26.159 1.00 89.31 301 TYR A N 1
ATOM 2354 C CA . TYR A 1 301 ? 3.134 18.994 -25.772 1.00 89.31 301 TYR A CA 1
ATOM 2355 C C . TYR A 1 301 ? 1.861 18.158 -25.975 1.00 89.31 301 TYR A C 1
ATOM 2357 O O . TYR A 1 301 ? 1.902 17.091 -26.583 1.00 89.31 301 TYR A O 1
ATOM 2365 N N . LEU A 1 302 ? 0.708 18.670 -25.529 1.00 89.19 302 LEU A N 1
ATOM 2366 C CA . LEU A 1 302 ? -0.564 17.965 -25.692 1.00 89.19 302 LEU A CA 1
ATOM 2367 C C . LEU A 1 302 ? -0.967 17.829 -27.169 1.00 89.19 302 LEU A C 1
ATOM 2369 O O . LEU A 1 302 ? -1.443 16.769 -27.564 1.00 89.19 302 LEU A O 1
ATOM 2373 N N . ARG A 1 303 ? -0.727 18.865 -27.989 1.00 88.88 303 ARG A N 1
ATOM 2374 C CA . ARG A 1 303 ? -0.952 18.809 -29.443 1.00 88.88 303 ARG A CA 1
ATOM 2375 C C . ARG A 1 303 ? -0.079 17.743 -30.098 1.00 88.88 303 ARG A C 1
ATOM 2377 O O . ARG A 1 303 ? -0.585 16.980 -30.913 1.00 88.88 303 ARG A O 1
ATOM 2384 N N . GLU A 1 304 ? 1.194 17.643 -29.721 1.00 92.56 304 GLU A N 1
ATOM 2385 C CA . GLU A 1 304 ? 2.097 16.614 -30.250 1.00 92.56 304 GLU A CA 1
ATOM 2386 C C . GLU A 1 304 ? 1.645 15.198 -29.869 1.00 92.56 304 GLU A C 1
ATOM 2388 O O . GLU A 1 304 ? 1.568 14.325 -30.736 1.00 92.56 304 GLU A O 1
ATOM 2393 N N . LEU A 1 305 ? 1.283 14.969 -28.599 1.00 94.12 305 LEU A N 1
ATOM 2394 C CA . LEU A 1 305 ? 0.723 13.686 -28.160 1.00 94.12 305 LEU A CA 1
ATOM 2395 C C . LEU A 1 305 ? -0.537 13.325 -28.951 1.00 94.12 305 LEU A C 1
ATOM 2397 O O . LEU A 1 305 ? -0.650 12.205 -29.447 1.00 94.12 305 LEU A O 1
ATOM 2401 N N . TRP A 1 306 ? -1.462 14.279 -29.079 1.00 92.75 306 TRP A N 1
ATOM 2402 C CA . TRP A 1 306 ? -2.728 14.091 -29.779 1.00 92.75 306 TRP A CA 1
ATOM 2403 C C . TRP A 1 306 ? -2.496 13.762 -31.256 1.00 92.75 306 TRP A C 1
ATOM 2405 O O . TRP A 1 306 ? -3.024 12.771 -31.745 1.00 92.75 306 TRP A O 1
ATOM 2415 N N . GLN A 1 307 ? -1.619 14.500 -31.947 1.00 93.38 307 GLN A N 1
ATOM 2416 C CA . GLN A 1 307 ? -1.268 14.236 -33.347 1.00 93.38 307 GLN A CA 1
ATOM 2417 C C . GLN A 1 307 ? -0.639 12.853 -33.561 1.00 93.38 307 GLN A C 1
ATOM 2419 O O . GLN A 1 307 ? -0.896 12.222 -34.586 1.00 93.38 307 GLN A O 1
ATOM 2424 N N . ILE A 1 308 ? 0.193 12.377 -32.628 1.00 95.06 308 ILE A N 1
ATOM 2425 C CA . ILE A 1 308 ? 0.782 11.033 -32.707 1.00 95.06 308 ILE A CA 1
ATOM 2426 C C . ILE A 1 308 ? -0.295 9.971 -32.475 1.00 95.06 308 ILE A C 1
ATOM 2428 O O . ILE A 1 308 ? -0.399 9.031 -33.261 1.00 95.06 308 ILE A O 1
ATOM 2432 N N . TRP A 1 309 ? -1.084 10.117 -31.408 1.00 95.06 309 TRP A N 1
ATOM 2433 C CA . TRP A 1 309 ? -2.092 9.138 -31.011 1.00 95.06 309 TRP A CA 1
ATOM 2434 C C . TRP A 1 309 ? -3.207 9.002 -32.047 1.00 95.06 309 TRP A C 1
ATOM 2436 O O . TRP A 1 309 ? -3.551 7.888 -32.436 1.00 95.06 309 TRP A O 1
ATOM 2446 N N . TRP A 1 310 ? -3.738 10.118 -32.551 1.00 93.25 310 TRP A N 1
ATOM 2447 C CA . TRP A 1 310 ? -4.905 10.096 -33.434 1.00 93.25 310 TRP A CA 1
ATOM 2448 C C . TRP A 1 310 ? -4.639 9.395 -34.771 1.00 93.25 310 TRP A C 1
ATOM 2450 O O . TRP A 1 310 ? -5.549 8.824 -35.355 1.00 93.25 310 TRP A O 1
ATOM 2460 N N . ARG A 1 311 ? -3.377 9.348 -35.221 1.00 94.38 311 ARG A N 1
ATOM 2461 C CA . ARG A 1 311 ? -2.970 8.606 -36.429 1.00 94.38 311 ARG A CA 1
ATOM 2462 C C . ARG A 1 311 ? -3.044 7.086 -36.280 1.00 94.38 311 ARG A C 1
ATOM 2464 O O . ARG A 1 311 ? -3.071 6.393 -37.288 1.00 94.38 311 ARG A O 1
ATOM 2471 N N . VAL A 1 312 ? -3.000 6.571 -35.051 1.00 93.06 312 VAL A N 1
ATOM 2472 C CA . VAL A 1 312 ? -2.978 5.125 -34.758 1.00 93.06 312 VAL A CA 1
ATOM 2473 C C . VAL A 1 312 ? -4.181 4.664 -33.934 1.00 93.06 312 VAL A C 1
ATOM 2475 O O . VAL A 1 312 ? -4.347 3.467 -33.720 1.00 93.06 312 VAL A O 1
ATOM 2478 N N . ARG A 1 313 ? -5.022 5.597 -33.473 1.00 93.88 313 ARG A N 1
ATOM 2479 C CA . ARG A 1 313 ? -6.146 5.344 -32.566 1.00 93.88 313 ARG A CA 1
ATOM 2480 C C . ARG A 1 313 ? -7.105 4.284 -33.100 1.00 93.88 313 ARG A C 1
ATOM 2482 O O . ARG A 1 313 ? -7.469 3.387 -32.347 1.00 93.88 313 ARG A O 1
ATOM 2489 N N . ASP A 1 314 ? -7.494 4.377 -34.369 1.00 93.94 314 ASP A N 1
ATOM 2490 C CA . ASP A 1 314 ? -8.529 3.504 -34.940 1.00 93.94 314 ASP A CA 1
ATOM 2491 C C . ASP A 1 314 ? -8.077 2.037 -34.973 1.00 93.94 314 ASP A C 1
ATOM 2493 O O . ASP A 1 314 ? -8.847 1.142 -34.637 1.00 93.94 314 ASP A O 1
ATOM 2497 N N . ALA A 1 315 ? -6.786 1.785 -35.220 1.00 94.06 315 ALA A N 1
ATOM 2498 C CA . ALA A 1 315 ? -6.194 0.445 -35.139 1.00 94.06 315 ALA A CA 1
ATOM 2499 C C . ALA A 1 315 ? -6.147 -0.127 -33.705 1.00 94.06 315 ALA A C 1
ATOM 2501 O O . ALA A 1 315 ? -5.883 -1.313 -33.510 1.00 94.06 315 ALA A O 1
ATOM 2502 N N . HIS A 1 316 ? -6.378 0.709 -32.691 1.00 94.19 316 HIS A N 1
ATOM 2503 C CA . HIS A 1 316 ? -6.309 0.350 -31.278 1.00 94.19 316 HIS A CA 1
ATOM 2504 C C . HIS A 1 316 ? -7.637 0.544 -30.535 1.00 94.19 316 HIS A C 1
ATOM 2506 O O . HIS A 1 316 ? -7.652 0.397 -29.315 1.00 94.19 316 HIS A O 1
ATOM 2512 N N . GLN A 1 317 ? -8.743 0.837 -31.228 1.00 93.12 317 GLN A N 1
ATOM 2513 C CA . GLN A 1 317 ? -10.018 1.225 -30.613 1.00 93.12 317 GLN A CA 1
ATOM 2514 C C . GLN A 1 317 ? -10.514 0.232 -29.548 1.00 93.12 317 GLN A C 1
ATOM 2516 O O . GLN A 1 317 ? -10.892 0.648 -28.455 1.00 93.12 317 GLN A O 1
ATOM 2521 N N . GLU A 1 318 ? -10.446 -1.071 -29.825 1.00 93.50 318 GLU A N 1
ATOM 2522 C CA . GLU A 1 318 ? -10.888 -2.136 -28.906 1.00 93.50 318 GLU A CA 1
ATOM 2523 C C . GLU A 1 318 ? -9.977 -2.317 -27.682 1.00 93.50 318 GLU A C 1
ATOM 2525 O O . GLU A 1 318 ? -10.334 -2.990 -26.717 1.00 93.50 318 GLU A O 1
ATOM 2530 N N . ARG A 1 319 ? -8.781 -1.722 -27.712 1.00 94.25 319 ARG A N 1
ATOM 2531 C CA . ARG A 1 319 ? -7.767 -1.835 -26.658 1.00 94.25 319 ARG A CA 1
ATOM 2532 C C . ARG A 1 319 ? -7.771 -0.645 -25.692 1.00 94.25 319 ARG A C 1
ATOM 2534 O O . ARG A 1 319 ? -7.086 -0.697 -24.666 1.00 94.25 319 ARG A O 1
ATOM 2541 N N . ILE A 1 320 ? -8.521 0.414 -26.013 1.00 96.38 320 ILE A N 1
ATOM 2542 C CA . ILE A 1 320 ? -8.613 1.636 -25.207 1.00 96.38 320 ILE A CA 1
ATOM 2543 C C . ILE A 1 320 ? -9.393 1.345 -23.925 1.00 96.38 320 ILE A C 1
ATOM 2545 O O . ILE A 1 320 ? -10.521 0.853 -23.952 1.00 96.38 320 ILE A O 1
ATOM 2549 N N . LEU A 1 321 ? -8.807 1.696 -22.784 1.00 96.75 321 LEU A N 1
ATOM 2550 C CA . LEU A 1 321 ? -9.472 1.600 -21.494 1.00 96.75 321 LEU A CA 1
ATOM 2551 C C . LEU A 1 321 ? -10.462 2.763 -21.306 1.00 96.75 321 LEU A C 1
ATOM 2553 O O . LEU A 1 321 ? -10.113 3.914 -21.582 1.00 96.75 321 LEU A O 1
ATOM 2557 N N . PRO A 1 322 ? -11.671 2.512 -20.770 1.00 94.81 322 PRO A N 1
ATOM 2558 C CA . PRO A 1 322 ? -12.586 3.585 -20.395 1.00 94.81 322 PRO A CA 1
ATOM 2559 C C . PRO A 1 322 ? -11.988 4.459 -19.289 1.00 94.81 322 PRO A C 1
ATOM 2561 O O . PRO A 1 322 ? -11.522 3.936 -18.282 1.00 94.81 322 PRO A O 1
ATOM 2564 N N . GLY A 1 323 ? -12.074 5.789 -19.395 1.00 91.94 323 GLY A N 1
ATOM 2565 C CA . GLY A 1 323 ? -11.537 6.702 -18.371 1.00 91.94 323 GLY A CA 1
ATOM 2566 C C . GLY A 1 323 ? -12.069 6.443 -16.949 1.00 91.94 323 GLY A C 1
ATOM 2567 O O . GLY A 1 323 ? -11.368 6.678 -15.966 1.00 91.94 323 GLY A O 1
ATOM 2568 N N . THR A 1 324 ? -13.274 5.877 -16.831 1.00 90.56 324 THR A N 1
ATOM 2569 C CA . THR A 1 324 ? -13.950 5.539 -15.567 1.00 90.56 324 THR A CA 1
ATOM 2570 C C . THR A 1 324 ? -13.278 4.426 -14.764 1.00 90.56 324 THR A C 1
ATOM 2572 O O . THR A 1 324 ? -13.529 4.313 -13.564 1.00 90.56 324 THR A O 1
ATOM 2575 N N . VAL A 1 325 ? -12.396 3.621 -15.371 1.00 94.62 325 VAL A N 1
ATOM 2576 C CA . VAL A 1 325 ? -11.646 2.587 -14.634 1.00 94.62 325 VAL A CA 1
ATOM 2577 C C . VAL A 1 325 ? -10.522 3.182 -13.780 1.00 94.62 325 VAL A C 1
ATOM 2579 O O . VAL A 1 325 ? -10.009 2.515 -12.878 1.00 94.62 325 VAL A O 1
ATOM 2582 N N . TRP A 1 326 ? -10.126 4.431 -14.053 1.00 94.81 326 TRP A N 1
ATOM 2583 C CA . TRP A 1 326 ? -9.081 5.132 -13.316 1.00 94.81 326 TRP A CA 1
ATOM 2584 C C . TRP A 1 326 ? -9.658 5.855 -12.104 1.00 94.81 326 TRP A C 1
ATOM 2586 O O . TRP A 1 326 ? -10.475 6.769 -12.202 1.00 94.81 326 TRP A O 1
ATOM 2596 N N . ARG A 1 327 ? -9.158 5.505 -10.922 1.00 91.56 327 ARG A N 1
ATOM 2597 C CA . ARG A 1 327 ? -9.474 6.207 -9.678 1.00 91.56 327 ARG A CA 1
ATOM 2598 C C . ARG A 1 327 ? -8.505 7.366 -9.495 1.00 91.56 327 ARG A C 1
ATOM 2600 O O . ARG A 1 327 ? -7.355 7.174 -9.095 1.00 91.56 327 ARG A O 1
ATOM 2607 N N . LEU A 1 328 ? -8.981 8.570 -9.806 1.00 89.94 328 LEU A N 1
ATOM 2608 C CA . LEU A 1 328 ? -8.201 9.810 -9.730 1.00 89.94 328 LEU A CA 1
ATOM 2609 C C . LEU A 1 328 ? -8.447 10.612 -8.441 1.00 89.94 328 LEU A C 1
ATOM 2611 O O . LEU A 1 328 ? -7.571 11.368 -8.011 1.00 89.94 328 LEU A O 1
ATOM 2615 N N . SER A 1 329 ? -9.618 10.446 -7.817 1.00 82.94 329 SER A N 1
ATOM 2616 C CA . SER A 1 329 ? -9.936 11.062 -6.523 1.00 82.94 329 SER A CA 1
ATOM 2617 C C . SER A 1 329 ? -9.072 10.465 -5.406 1.00 82.94 329 SER A C 1
ATOM 2619 O O . SER A 1 329 ? -8.750 9.278 -5.429 1.00 82.94 329 SER A O 1
ATOM 2621 N N . GLY A 1 330 ? -8.634 11.298 -4.459 1.00 78.19 330 GLY A N 1
ATOM 2622 C CA . GLY A 1 330 ? -7.747 10.893 -3.358 1.00 78.19 330 GLY A CA 1
ATOM 2623 C C . GLY A 1 330 ? -6.300 10.565 -3.765 1.00 78.19 330 GLY A C 1
ATOM 2624 O O . GLY A 1 330 ? -5.448 10.346 -2.902 1.00 78.19 330 GLY A O 1
ATOM 2625 N N . VAL A 1 331 ? -5.968 10.572 -5.063 1.00 85.31 331 VAL A N 1
ATOM 2626 C CA . VAL A 1 331 ? -4.598 10.355 -5.545 1.00 85.31 331 VAL A CA 1
ATOM 2627 C C . VAL A 1 331 ? -3.825 11.670 -5.520 1.00 85.31 331 VAL A C 1
ATOM 2629 O O . VAL A 1 331 ? -4.170 12.629 -6.215 1.00 85.31 331 VAL A O 1
ATOM 2632 N N . ARG A 1 332 ? -2.727 11.701 -4.749 1.00 87.56 332 ARG A N 1
ATOM 2633 C CA . ARG A 1 332 ? -1.800 12.844 -4.724 1.00 87.56 332 ARG A CA 1
ATOM 2634 C C . ARG A 1 332 ? -1.353 13.189 -6.152 1.00 87.56 332 ARG A C 1
ATOM 2636 O O . ARG A 1 332 ? -0.970 12.264 -6.867 1.00 87.56 332 ARG A O 1
ATOM 2643 N N . PRO A 1 333 ? -1.300 14.474 -6.551 1.00 87.75 333 PRO A N 1
ATOM 2644 C CA . PRO A 1 333 ? -0.943 14.873 -7.916 1.00 87.75 333 PRO A CA 1
ATOM 2645 C C . PRO A 1 333 ? 0.350 14.235 -8.453 1.00 87.75 333 PRO A C 1
ATOM 2647 O O . PRO A 1 333 ? 0.394 13.773 -9.584 1.00 87.75 333 PRO A O 1
ATOM 2650 N N . VAL A 1 334 ? 1.382 14.095 -7.617 1.00 88.62 334 VAL A N 1
ATOM 2651 C CA . VAL A 1 334 ? 2.654 13.440 -7.986 1.00 88.62 334 VAL A CA 1
ATOM 2652 C C . VAL A 1 334 ? 2.531 11.936 -8.303 1.00 88.62 334 VAL A C 1
ATOM 2654 O O . VAL A 1 334 ? 3.412 11.354 -8.928 1.00 88.62 334 VAL A O 1
ATOM 2657 N N . ASN A 1 335 ? 1.445 11.285 -7.885 1.00 91.31 335 ASN A N 1
ATOM 2658 C CA . ASN A 1 335 ? 1.177 9.859 -8.098 1.00 91.31 335 ASN A CA 1
ATOM 2659 C C . ASN A 1 335 ? 0.117 9.604 -9.174 1.00 91.31 335 ASN A C 1
ATOM 2661 O O . ASN A 1 335 ? -0.333 8.469 -9.322 1.00 91.31 335 ASN A O 1
ATOM 2665 N N . ARG A 1 336 ? -0.290 10.648 -9.900 1.00 92.94 336 ARG A N 1
ATOM 2666 C CA . ARG A 1 336 ? -1.307 10.561 -10.944 1.00 92.94 336 ARG A CA 1
ATOM 2667 C C . ARG A 1 336 ? -0.900 9.576 -12.051 1.00 92.94 336 ARG A C 1
ATOM 2669 O O . ARG A 1 336 ? 0.268 9.595 -12.454 1.00 92.94 336 ARG A O 1
ATOM 2676 N N . PRO A 1 337 ? -1.821 8.710 -12.521 1.00 95.75 337 PRO A N 1
ATOM 2677 C CA . PRO A 1 337 ? -1.538 7.732 -13.569 1.00 95.75 337 PRO A CA 1
ATOM 2678 C C . PRO A 1 337 ? -0.873 8.319 -14.811 1.00 95.75 337 PRO A C 1
ATOM 2680 O O . PRO A 1 337 ? 0.076 7.731 -15.312 1.00 95.75 337 PRO A O 1
ATOM 2683 N N . GLU A 1 338 ? -1.288 9.507 -15.242 1.00 95.38 338 GLU A N 1
ATOM 2684 C CA . GLU A 1 338 ? -0.757 10.214 -16.407 1.00 95.38 338 GLU A CA 1
ATOM 2685 C C . GLU A 1 338 ? 0.762 10.426 -16.276 1.00 95.38 338 GLU A C 1
ATOM 2687 O O . GLU A 1 338 ? 1.547 10.019 -17.134 1.00 95.38 338 GLU A O 1
ATOM 2692 N N . ARG A 1 339 ? 1.196 10.956 -15.124 1.00 94.56 339 ARG A N 1
ATOM 2693 C CA . ARG A 1 339 ? 2.614 11.164 -14.795 1.00 94.56 339 ARG A CA 1
ATOM 2694 C C . ARG A 1 339 ? 3.380 9.841 -14.694 1.00 94.56 339 ARG A C 1
ATOM 2696 O O . ARG A 1 339 ? 4.559 9.772 -15.041 1.00 94.56 339 ARG A O 1
ATOM 2703 N N . ARG A 1 340 ? 2.732 8.782 -14.200 1.00 96.06 340 ARG A N 1
ATOM 2704 C CA . ARG A 1 340 ? 3.337 7.449 -14.033 1.00 96.06 340 ARG A CA 1
ATOM 2705 C C . ARG A 1 340 ? 3.495 6.707 -15.363 1.00 96.06 340 ARG A C 1
ATOM 2707 O O . ARG A 1 340 ? 4.526 6.070 -15.558 1.00 96.06 340 ARG A O 1
ATOM 2714 N N . LEU A 1 341 ? 2.547 6.854 -16.285 1.00 96.88 341 LEU A N 1
ATOM 2715 C CA . LEU A 1 341 ? 2.680 6.406 -17.673 1.00 96.88 341 LEU A CA 1
ATOM 2716 C C . LEU A 1 341 ? 3.779 7.196 -18.395 1.00 96.88 341 LEU A C 1
ATOM 2718 O O . LEU A 1 341 ? 4.542 6.610 -19.156 1.00 96.88 341 LEU A O 1
ATOM 2722 N N . GLY A 1 342 ? 3.935 8.487 -18.073 1.00 95.56 342 GLY A N 1
ATOM 2723 C CA . GLY A 1 342 ? 5.087 9.293 -18.481 1.00 95.56 342 GLY A CA 1
ATOM 2724 C C . GLY A 1 342 ? 6.429 8.649 -18.121 1.00 95.56 342 GLY A C 1
ATOM 2725 O O . GLY A 1 342 ? 7.288 8.495 -18.983 1.00 95.56 342 GLY A O 1
ATOM 2726 N N . LEU A 1 343 ? 6.584 8.198 -16.872 1.00 96.00 343 LEU A N 1
ATOM 2727 C CA . LEU A 1 343 ? 7.789 7.491 -16.417 1.00 96.00 343 LEU A CA 1
ATOM 2728 C C . LEU A 1 343 ? 7.980 6.144 -17.125 1.00 96.00 343 LEU A C 1
ATOM 2730 O O . LEU A 1 343 ? 9.084 5.827 -17.558 1.00 96.00 343 LEU A O 1
ATOM 2734 N N . ALA A 1 344 ? 6.914 5.353 -17.255 1.00 96.81 344 ALA A N 1
ATOM 2735 C CA . ALA A 1 344 ? 6.987 4.062 -17.935 1.00 96.81 344 ALA A CA 1
ATOM 2736 C C . ALA A 1 344 ? 7.405 4.213 -19.409 1.00 96.81 344 ALA A C 1
ATOM 2738 O O . ALA A 1 344 ? 8.189 3.412 -19.916 1.00 96.81 344 ALA A O 1
ATOM 2739 N N . ALA A 1 345 ? 6.943 5.272 -20.077 1.00 96.00 345 ALA A N 1
ATOM 2740 C CA . ALA A 1 345 ? 7.344 5.594 -21.437 1.00 96.00 345 ALA A CA 1
ATOM 2741 C C . ALA A 1 345 ? 8.840 5.928 -21.561 1.00 96.00 345 ALA A C 1
ATOM 2743 O O . ALA A 1 345 ? 9.459 5.519 -22.539 1.00 96.00 345 ALA A O 1
ATOM 2744 N N . GLU A 1 346 ? 9.441 6.613 -20.578 1.00 94.62 346 GLU A N 1
ATOM 2745 C CA . GLU A 1 346 ? 10.898 6.842 -20.545 1.00 94.62 346 GLU A CA 1
ATOM 2746 C C . GLU A 1 346 ? 11.666 5.514 -20.482 1.00 94.62 346 GLU A C 1
ATOM 2748 O O . GLU A 1 346 ? 12.648 5.314 -21.200 1.00 94.62 346 GLU A O 1
ATOM 2753 N N . TRP A 1 347 ? 11.201 4.575 -19.653 1.00 95.31 347 TRP A N 1
ATOM 2754 C CA . TRP A 1 347 ? 11.813 3.252 -19.533 1.00 95.31 347 TRP A CA 1
ATOM 2755 C C . TRP A 1 347 ? 11.714 2.437 -20.825 1.00 95.31 347 TRP A C 1
ATOM 2757 O O . TRP A 1 347 ? 12.709 1.849 -21.252 1.00 95.31 347 TRP A O 1
ATOM 2767 N N . LEU A 1 348 ? 10.538 2.426 -21.456 1.00 95.50 348 LEU A N 1
ATOM 2768 C CA . LEU A 1 348 ? 10.304 1.722 -22.719 1.00 95.50 348 LEU A CA 1
ATOM 2769 C C . LEU A 1 348 ? 11.120 2.335 -23.864 1.00 95.50 348 LEU A C 1
ATOM 2771 O O . LEU A 1 348 ? 11.749 1.612 -24.633 1.00 95.50 348 LEU A O 1
ATOM 2775 N N . ALA A 1 349 ? 11.181 3.667 -23.941 1.00 94.19 349 ALA A N 1
ATOM 2776 C CA . ALA A 1 349 ? 11.928 4.385 -24.970 1.00 94.19 349 ALA A CA 1
ATOM 2777 C C . ALA A 1 349 ? 13.442 4.179 -24.873 1.00 94.19 349 ALA A C 1
ATOM 2779 O O . ALA A 1 349 ? 14.110 4.019 -25.897 1.00 94.19 349 ALA A O 1
ATOM 2780 N N . ARG A 1 350 ? 13.998 4.166 -23.654 1.00 89.38 350 ARG A N 1
ATOM 2781 C CA . ARG A 1 350 ? 15.433 3.928 -23.445 1.00 89.38 350 ARG A CA 1
ATOM 2782 C C . ARG A 1 350 ? 15.856 2.563 -23.988 1.00 89.38 350 ARG A C 1
ATOM 2784 O O . ARG A 1 350 ? 16.967 2.425 -24.504 1.00 89.38 350 ARG A O 1
ATOM 2791 N N . GLY A 1 351 ? 14.973 1.573 -23.865 1.00 85.75 351 GLY A N 1
ATOM 2792 C CA . GLY A 1 351 ? 15.320 0.176 -24.052 1.00 85.75 351 GLY A CA 1
ATOM 2793 C C . GLY A 1 351 ? 16.337 -0.288 -23.006 1.00 85.75 351 GLY A C 1
ATOM 2794 O O . GLY A 1 351 ? 16.921 0.496 -22.253 1.00 85.75 351 GLY A O 1
ATOM 2795 N N . LYS A 1 352 ? 16.557 -1.595 -22.952 1.00 90.12 352 LYS A N 1
ATOM 2796 C CA . LYS A 1 352 ? 17.551 -2.227 -22.083 1.00 90.12 352 LYS A CA 1
ATOM 2797 C C . LYS A 1 352 ? 17.333 -2.099 -20.567 1.00 90.12 352 LYS A C 1
ATOM 2799 O O . LYS A 1 352 ? 18.284 -2.191 -19.792 1.00 90.12 352 LYS A O 1
ATOM 2804 N N . LEU A 1 353 ? 16.125 -1.759 -20.100 1.00 93.62 353 LEU A N 1
ATOM 2805 C CA . LEU A 1 353 ? 15.880 -1.587 -18.658 1.00 93.62 353 LEU A CA 1
ATOM 2806 C C . LEU A 1 353 ? 16.207 -2.876 -17.889 1.00 93.62 353 LEU A C 1
ATOM 2808 O O . LEU A 1 353 ? 16.787 -2.812 -16.808 1.00 93.62 353 LEU A O 1
ATOM 2812 N N . ILE A 1 354 ? 15.830 -4.018 -18.457 1.00 95.50 354 ILE A N 1
ATOM 2813 C CA . ILE A 1 354 ? 15.966 -5.333 -17.835 1.00 95.50 354 ILE A CA 1
ATOM 2814 C C . ILE A 1 354 ? 17.443 -5.689 -17.687 1.00 95.50 354 ILE A C 1
ATOM 2816 O O . ILE A 1 354 ? 17.874 -6.008 -16.584 1.00 95.50 354 ILE A O 1
ATOM 2820 N N . GLU A 1 355 ? 18.231 -5.507 -18.744 1.00 95.44 355 GLU A N 1
ATOM 2821 C CA . GLU A 1 355 ? 19.678 -5.714 -18.739 1.00 95.44 355 GLU A CA 1
ATOM 2822 C C . GLU A 1 355 ? 20.355 -4.807 -17.703 1.00 95.44 355 GLU A C 1
ATOM 2824 O O . GLU A 1 355 ? 21.158 -5.278 -16.909 1.00 95.44 355 GLU A O 1
ATOM 2829 N N . HIS A 1 356 ? 19.969 -3.528 -17.600 1.00 95.06 356 HIS A N 1
ATOM 2830 C CA . HIS A 1 356 ? 20.517 -2.657 -16.551 1.00 95.06 356 HIS A CA 1
ATOM 2831 C C . HIS A 1 356 ? 20.168 -3.138 -15.130 1.00 95.06 356 HIS A C 1
ATOM 2833 O O . HIS A 1 356 ? 20.957 -2.936 -14.208 1.00 95.06 356 HIS A O 1
ATOM 2839 N N . ILE A 1 357 ? 18.991 -3.741 -14.921 1.00 96.75 357 ILE A N 1
ATOM 2840 C CA . ILE A 1 357 ? 18.604 -4.324 -13.625 1.00 96.75 357 ILE A CA 1
ATOM 2841 C C . ILE A 1 357 ? 19.438 -5.583 -13.334 1.00 96.75 357 ILE A C 1
ATOM 2843 O O . ILE A 1 357 ? 19.867 -5.782 -12.194 1.00 96.75 357 ILE A O 1
ATOM 2847 N N . GLU A 1 358 ? 19.693 -6.413 -14.346 1.00 95.75 358 GLU A N 1
ATOM 2848 C CA . GLU A 1 358 ? 20.558 -7.597 -14.255 1.00 95.75 358 GLU A CA 1
ATOM 2849 C C . GLU A 1 358 ? 22.024 -7.225 -13.976 1.00 95.75 358 GLU A C 1
ATOM 2851 O O . GLU A 1 358 ? 22.666 -7.809 -13.097 1.00 95.75 358 GLU A O 1
ATOM 2856 N N . ASP A 1 359 ? 22.540 -6.201 -14.652 1.00 96.31 359 ASP A N 1
ATOM 2857 C CA . ASP A 1 359 ? 23.872 -5.646 -14.412 1.00 96.31 359 ASP A CA 1
ATOM 2858 C C . ASP A 1 359 ? 23.969 -5.055 -13.003 1.00 96.31 359 ASP A C 1
ATOM 2860 O O . ASP A 1 359 ? 24.948 -5.273 -12.279 1.00 96.31 359 ASP A O 1
ATOM 2864 N N . TRP A 1 360 ? 22.924 -4.345 -12.567 1.00 97.38 360 TRP A N 1
ATOM 2865 C CA . TRP A 1 360 ? 22.859 -3.768 -11.230 1.00 97.38 360 TRP A CA 1
ATOM 2866 C C . TRP A 1 360 ? 22.957 -4.840 -10.140 1.00 97.38 360 TRP A C 1
ATOM 2868 O O . TRP A 1 360 ? 23.761 -4.673 -9.222 1.00 97.38 360 TRP A O 1
ATOM 2878 N N . ILE A 1 361 ? 22.210 -5.948 -10.229 1.00 97.19 361 ILE A N 1
ATOM 2879 C CA . ILE A 1 361 ? 22.299 -7.024 -9.222 1.00 97.19 361 ILE A CA 1
ATOM 2880 C C . ILE A 1 361 ? 23.630 -7.789 -9.316 1.00 97.19 361 ILE A C 1
ATOM 2882 O O . ILE A 1 361 ? 24.120 -8.354 -8.334 1.00 97.19 361 ILE A O 1
ATOM 2886 N N . SER A 1 362 ? 24.257 -7.785 -10.491 1.00 94.56 362 SER A N 1
ATOM 2887 C CA . SER A 1 362 ? 25.568 -8.398 -10.707 1.00 94.56 362 SER A CA 1
ATOM 2888 C C . SER A 1 362 ? 26.722 -7.556 -10.141 1.00 94.56 362 SER A C 1
ATOM 2890 O O . SER A 1 362 ? 27.781 -8.104 -9.824 1.00 94.56 362 SER A O 1
ATOM 2892 N N . THR A 1 363 ? 26.499 -6.258 -9.932 1.00 95.19 363 THR A N 1
ATOM 2893 C CA . THR A 1 363 ? 27.491 -5.286 -9.452 1.00 95.19 363 THR A CA 1
ATOM 2894 C C . THR A 1 363 ? 27.627 -5.277 -7.923 1.00 95.19 363 THR A C 1
ATOM 2896 O O . THR A 1 363 ? 26.651 -5.400 -7.184 1.00 95.19 363 THR A O 1
ATOM 2899 N N . ILE A 1 364 ? 28.851 -5.080 -7.420 1.00 93.44 364 ILE A N 1
ATOM 2900 C CA . ILE A 1 364 ? 29.133 -4.907 -5.987 1.00 93.44 364 ILE A CA 1
ATOM 2901 C C . ILE A 1 364 ? 29.038 -3.419 -5.622 1.00 93.44 364 ILE A C 1
ATOM 2903 O O . ILE A 1 364 ? 29.843 -2.608 -6.068 1.00 93.44 364 ILE A O 1
ATOM 2907 N N . HIS A 1 365 ? 28.080 -3.056 -4.765 1.00 91.88 365 HIS A N 1
ATOM 2908 C CA . HIS A 1 365 ? 27.772 -1.648 -4.442 1.00 91.88 365 HIS A CA 1
ATOM 2909 C C . HIS A 1 365 ? 28.434 -1.111 -3.161 1.00 91.88 365 HIS A C 1
ATOM 2911 O O . HIS A 1 365 ? 28.266 0.055 -2.806 1.00 91.88 365 HIS A O 1
ATOM 2917 N N . GLY A 1 366 ? 29.164 -1.946 -2.419 1.00 90.56 366 GLY A N 1
ATOM 2918 C CA . GLY A 1 366 ? 29.874 -1.578 -1.185 1.00 90.56 366 GLY A CA 1
ATOM 2919 C C . GLY A 1 366 ? 28.996 -1.304 0.049 1.00 90.56 366 GLY A C 1
ATOM 2920 O O . GLY A 1 366 ? 29.450 -1.525 1.165 1.00 90.56 366 GLY A O 1
ATOM 2921 N N . SER A 1 367 ? 27.743 -0.853 -0.100 1.00 96.00 367 SER A N 1
ATOM 2922 C CA . SER A 1 367 ? 26.766 -0.773 1.001 1.00 96.00 367 SER A CA 1
ATOM 2923 C C . SER A 1 367 ? 25.311 -0.824 0.509 1.00 96.00 367 SER A C 1
ATOM 2925 O O . SER A 1 367 ? 25.048 -0.485 -0.651 1.00 96.00 367 SER A O 1
ATOM 2927 N N . PRO A 1 368 ? 24.328 -1.166 1.371 1.00 95.56 368 PRO A N 1
ATOM 2928 C CA . PRO A 1 368 ? 22.915 -1.191 0.976 1.00 95.56 368 PRO A CA 1
ATOM 2929 C C . PRO A 1 368 ? 22.379 0.165 0.501 1.00 95.56 368 PRO A C 1
ATOM 2931 O O . PRO A 1 368 ? 21.571 0.232 -0.422 1.00 95.56 368 PRO A O 1
ATOM 2934 N N . ARG A 1 369 ? 22.859 1.270 1.089 1.00 95.69 369 ARG A N 1
ATOM 2935 C CA . ARG A 1 369 ? 22.463 2.626 0.679 1.00 95.69 369 ARG A CA 1
ATOM 2936 C C . ARG A 1 369 ? 22.983 2.969 -0.716 1.00 95.69 369 ARG A C 1
ATOM 2938 O O . ARG A 1 369 ? 22.230 3.520 -1.513 1.00 95.69 369 ARG A O 1
ATOM 2945 N N . LYS A 1 370 ? 24.240 2.623 -1.013 1.00 96.88 370 LYS A N 1
ATOM 2946 C CA . LYS A 1 370 ? 24.824 2.814 -2.347 1.00 96.88 370 LYS A CA 1
ATOM 2947 C C . LYS A 1 370 ? 24.107 1.956 -3.391 1.00 96.88 370 LYS A C 1
ATOM 2949 O O . LYS A 1 370 ? 23.799 2.462 -4.463 1.00 96.88 370 LYS A O 1
ATOM 2954 N N . ALA A 1 371 ? 23.742 0.717 -3.047 1.00 97.12 371 ALA A N 1
ATOM 2955 C CA . ALA A 1 371 ? 22.946 -0.145 -3.922 1.00 97.12 371 ALA A CA 1
ATOM 2956 C C . ALA A 1 371 ? 21.584 0.480 -4.265 1.00 97.12 371 ALA A C 1
ATOM 2958 O O . ALA A 1 371 ? 21.196 0.509 -5.433 1.00 97.12 371 ALA A O 1
ATOM 2959 N N . ALA A 1 372 ? 20.886 1.030 -3.265 1.00 96.88 372 ALA A N 1
ATOM 2960 C CA . ALA A 1 372 ? 19.611 1.717 -3.463 1.00 96.88 372 ALA A CA 1
ATOM 2961 C C . ALA A 1 372 ? 19.744 2.973 -4.341 1.00 96.88 372 ALA A C 1
ATOM 2963 O O . ALA A 1 372 ? 18.924 3.180 -5.232 1.00 96.88 372 ALA A O 1
ATOM 2964 N N . GLN A 1 373 ? 20.796 3.772 -4.139 1.00 96.62 373 GLN A N 1
ATOM 2965 C CA . GLN A 1 373 ? 21.088 4.951 -4.964 1.00 96.62 373 GLN A CA 1
ATOM 2966 C C . GLN A 1 373 ? 21.435 4.576 -6.413 1.00 96.62 373 GLN A C 1
ATOM 2968 O O . GLN A 1 373 ? 20.955 5.216 -7.346 1.00 96.62 373 GLN A O 1
ATOM 2973 N N . ALA A 1 374 ? 22.224 3.518 -6.617 1.00 97.12 374 ALA A N 1
ATOM 2974 C CA . ALA A 1 374 ? 22.553 3.014 -7.949 1.00 97.12 374 ALA A CA 1
ATOM 2975 C C . ALA A 1 374 ? 21.307 2.494 -8.688 1.00 97.12 374 ALA A C 1
ATOM 2977 O O . ALA A 1 374 ? 21.145 2.734 -9.888 1.00 97.12 374 ALA A O 1
ATOM 2978 N N . LEU A 1 375 ? 20.391 1.837 -7.969 1.00 97.25 375 LEU A N 1
ATOM 2979 C CA . LEU A 1 375 ? 19.113 1.416 -8.535 1.00 97.25 375 LEU A CA 1
ATOM 2980 C C . LEU A 1 375 ? 18.235 2.620 -8.888 1.00 97.25 375 LEU A C 1
ATOM 2982 O O . LEU A 1 375 ? 17.674 2.669 -9.978 1.00 97.25 375 LEU A O 1
ATOM 2986 N N . GLU A 1 376 ? 18.153 3.619 -8.006 1.00 96.12 376 GLU A N 1
ATOM 2987 C CA . GLU A 1 376 ? 17.422 4.863 -8.270 1.00 96.12 376 GLU A CA 1
ATOM 2988 C C . GLU A 1 376 ? 17.939 5.550 -9.538 1.00 96.12 376 GLU A C 1
ATOM 2990 O O . GLU A 1 376 ? 17.142 5.895 -10.403 1.00 96.12 376 GLU A O 1
ATOM 2995 N N . ALA A 1 377 ? 19.258 5.650 -9.718 1.00 93.69 377 ALA A N 1
ATOM 2996 C CA . ALA A 1 377 ? 19.869 6.207 -10.927 1.00 93.69 377 ALA A CA 1
ATOM 2997 C C . ALA A 1 377 ? 19.611 5.367 -12.198 1.00 93.69 377 ALA A C 1
ATOM 2999 O O . ALA A 1 377 ? 19.609 5.890 -13.321 1.00 93.69 377 ALA A O 1
ATOM 3000 N N . SER A 1 378 ? 19.394 4.060 -12.042 1.00 93.38 378 SER A N 1
ATOM 3001 C CA . SER A 1 378 ? 19.043 3.160 -13.147 1.00 93.38 378 SER A CA 1
ATOM 3002 C C . SER A 1 378 ? 17.595 3.363 -13.599 1.00 93.38 378 SER A C 1
ATOM 3004 O O . SER A 1 378 ? 17.336 3.353 -14.804 1.00 93.38 378 SER A 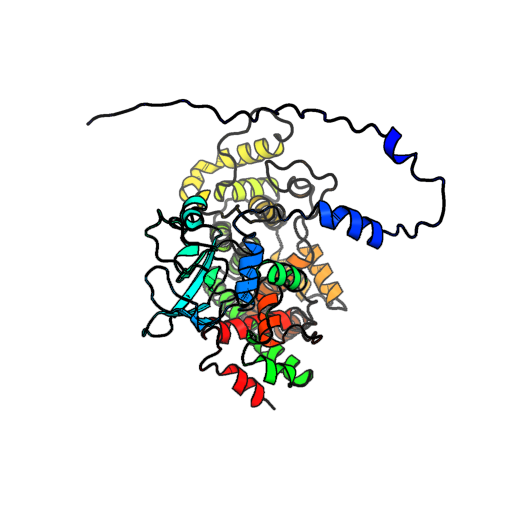O 1
ATOM 3006 N N . LEU A 1 379 ? 16.691 3.618 -12.645 1.00 94.56 379 LEU A N 1
ATOM 3007 C CA . LEU A 1 379 ? 15.256 3.839 -12.861 1.00 94.56 379 LEU A CA 1
ATOM 3008 C C . LEU A 1 379 ? 14.866 5.314 -13.072 1.00 94.56 379 LEU A C 1
ATOM 3010 O O . LEU A 1 379 ? 13.715 5.593 -13.404 1.00 94.56 379 LEU A O 1
ATOM 3014 N N . ALA A 1 380 ? 15.779 6.258 -12.852 1.00 90.50 380 ALA A N 1
ATOM 3015 C CA . ALA A 1 380 ? 15.511 7.683 -13.000 1.00 90.50 380 ALA A CA 1
ATOM 3016 C C . ALA A 1 380 ? 15.178 8.062 -14.452 1.00 90.50 380 ALA A C 1
ATOM 3018 O O . ALA A 1 380 ? 15.733 7.507 -15.406 1.00 90.50 380 ALA A O 1
ATOM 3019 N N . ASP A 1 381 ? 14.300 9.053 -14.606 1.00 84.94 381 ASP A N 1
ATOM 3020 C CA . ASP A 1 381 ? 14.057 9.710 -15.884 1.00 84.94 381 ASP A CA 1
ATOM 3021 C C . ASP A 1 381 ? 15.305 10.495 -16.336 1.00 84.94 381 ASP A C 1
ATOM 3023 O O . ASP A 1 381 ? 16.011 11.082 -15.514 1.00 84.94 381 ASP A O 1
ATOM 3027 N N . ARG A 1 382 ? 15.617 10.463 -17.641 1.00 74.69 382 ARG A N 1
ATOM 3028 C CA . ARG A 1 382 ? 16.879 10.999 -18.202 1.00 74.69 382 ARG A CA 1
ATOM 3029 C C . ARG A 1 382 ? 16.703 12.173 -19.168 1.00 74.69 382 ARG A C 1
ATOM 3031 O O . ARG A 1 382 ? 17.690 12.620 -19.743 1.00 74.69 382 ARG A O 1
ATOM 3038 N N . GLY A 1 383 ? 15.478 12.659 -19.355 1.00 70.69 383 GLY A N 1
ATOM 3039 C CA . GLY A 1 383 ? 15.152 13.702 -20.329 1.00 70.69 383 GLY A CA 1
ATOM 3040 C C . GLY A 1 383 ? 14.363 14.861 -19.733 1.00 70.69 383 GLY A C 1
ATOM 3041 O O . GLY A 1 383 ? 13.846 14.771 -18.620 1.00 70.69 383 GLY A O 1
ATOM 3042 N N . ASP A 1 384 ? 14.244 15.941 -20.501 1.00 70.12 384 ASP A N 1
ATOM 3043 C CA . ASP A 1 384 ? 13.370 17.069 -20.183 1.00 70.12 384 ASP A CA 1
ATOM 3044 C C . ASP A 1 384 ? 11.915 16.719 -20.528 1.00 70.12 384 ASP A C 1
ATOM 3046 O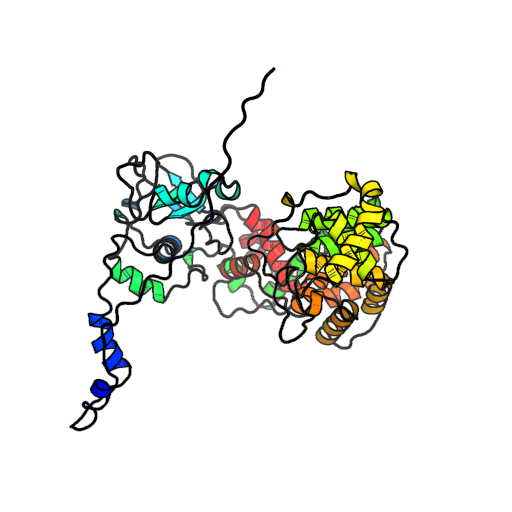 O . ASP A 1 384 ? 11.371 17.055 -21.578 1.00 70.12 384 ASP A O 1
ATOM 3050 N N . SER A 1 385 ? 11.315 15.893 -19.674 1.00 82.00 385 SER A N 1
ATOM 3051 C CA . SER A 1 385 ? 9.928 15.465 -19.815 1.00 82.00 385 SER A CA 1
ATOM 3052 C C . SER A 1 385 ? 8.991 16.568 -19.324 1.00 82.00 385 SER A C 1
ATOM 3054 O O . SER A 1 385 ? 9.213 17.119 -18.246 1.00 82.00 385 SER A O 1
ATOM 3056 N N . PHE A 1 386 ? 7.875 16.810 -20.025 1.00 90.38 386 PHE A N 1
ATOM 3057 C CA . PHE A 1 386 ? 6.769 17.664 -19.549 1.00 90.38 386 PHE A CA 1
ATOM 3058 C C . PHE A 1 386 ? 6.399 17.361 -18.088 1.00 90.38 386 PHE A C 1
ATOM 3060 O O . PHE A 1 386 ? 6.154 18.255 -17.272 1.00 90.38 386 PHE A O 1
ATOM 3067 N N . TRP A 1 387 ? 6.429 16.073 -17.744 1.00 92.25 387 TRP A N 1
ATOM 3068 C CA . TRP A 1 387 ? 6.128 15.555 -16.423 1.00 92.25 387 TRP A CA 1
ATOM 3069 C C . TRP A 1 387 ? 7.154 15.944 -15.360 1.00 92.25 387 TRP A C 1
ATOM 3071 O O . TRP A 1 387 ? 6.846 15.817 -14.190 1.00 92.25 387 TRP A O 1
ATOM 3081 N N . ARG A 1 388 ? 8.352 16.441 -15.670 1.00 92.06 388 ARG A N 1
ATOM 3082 C CA . ARG A 1 388 ? 9.257 16.965 -14.628 1.00 92.06 388 ARG A CA 1
ATOM 3083 C C . ARG A 1 388 ? 8.742 18.277 -14.052 1.00 92.06 388 ARG A C 1
ATOM 3085 O O . ARG A 1 388 ? 8.863 18.498 -12.847 1.00 92.06 388 ARG A O 1
ATOM 3092 N N . SER A 1 389 ? 8.085 19.078 -14.883 1.00 91.62 389 SER A N 1
ATOM 3093 C CA . SER A 1 389 ? 7.580 20.405 -14.522 1.00 91.62 389 SER A CA 1
ATOM 3094 C C . SER A 1 389 ? 6.067 20.445 -14.290 1.00 91.62 389 SER A C 1
ATOM 3096 O O . SER A 1 389 ? 5.563 21.469 -13.852 1.00 91.62 389 SER A O 1
ATOM 3098 N N . HIS A 1 390 ? 5.332 19.350 -14.524 1.00 91.19 390 HIS A N 1
ATOM 3099 C CA . HIS A 1 390 ? 3.873 19.294 -14.351 1.00 91.19 390 HIS A CA 1
ATOM 3100 C C . HIS A 1 390 ? 3.414 18.027 -13.615 1.00 91.19 390 HIS A C 1
ATOM 3102 O O . HIS A 1 390 ? 3.920 16.925 -13.842 1.00 91.19 390 HIS A O 1
ATOM 3108 N N . PHE A 1 391 ? 2.416 18.159 -12.737 1.00 89.44 391 PHE A N 1
ATOM 3109 C CA . PHE A 1 391 ? 1.797 17.007 -12.065 1.00 89.44 391 PHE A CA 1
ATOM 3110 C C . PHE A 1 391 ? 0.644 16.397 -12.868 1.00 89.44 391 PHE A C 1
ATOM 3112 O O . PHE A 1 391 ? 0.472 15.182 -12.861 1.00 89.44 391 PHE A O 1
ATOM 3119 N N . THR A 1 392 ? -0.136 17.232 -13.551 1.00 89.62 392 THR A N 1
ATOM 3120 C CA . THR A 1 392 ? -1.253 16.853 -14.430 1.00 89.62 392 THR A CA 1
ATOM 3121 C C . THR A 1 392 ? -1.254 17.754 -15.664 1.00 89.62 392 THR A C 1
ATOM 3123 O O . THR A 1 392 ? -0.638 18.822 -15.637 1.00 89.62 392 THR A O 1
ATOM 3126 N N . PHE A 1 393 ? -2.001 17.397 -16.713 1.00 87.19 393 PHE A N 1
ATOM 3127 C CA . PHE A 1 393 ? -2.180 18.276 -17.880 1.00 87.19 393 PHE A CA 1
ATOM 3128 C C . PHE A 1 393 ? -2.738 19.661 -17.511 1.00 87.19 393 PHE A C 1
ATOM 3130 O O . PHE A 1 393 ? -2.401 20.661 -18.139 1.00 87.19 393 PHE A O 1
ATOM 3137 N N . ASN A 1 394 ? -3.549 19.730 -16.451 1.00 85.19 394 ASN A N 1
ATOM 3138 C CA . ASN A 1 394 ? -4.193 20.967 -16.011 1.00 85.19 394 ASN A CA 1
ATOM 3139 C C . ASN A 1 394 ? -3.404 21.723 -14.935 1.00 85.19 394 ASN A C 1
ATOM 3141 O O . ASN A 1 394 ? -3.715 22.885 -14.669 1.00 85.19 394 ASN A O 1
ATOM 3145 N N . SER A 1 395 ? -2.382 21.104 -14.338 1.00 86.75 395 SER A N 1
ATOM 3146 C CA . SER A 1 395 ? -1.564 21.740 -13.303 1.00 86.75 395 SER A CA 1
ATOM 3147 C C . SER A 1 395 ? -0.793 22.947 -13.841 1.00 86.75 395 SER A C 1
ATOM 3149 O O . SER A 1 395 ? -0.525 23.048 -15.038 1.00 86.75 395 SER A O 1
ATOM 3151 N N . ARG A 1 396 ? -0.459 23.883 -12.948 1.00 87.75 396 ARG A N 1
ATOM 3152 C CA . ARG A 1 396 ? 0.514 24.937 -13.252 1.00 87.75 396 ARG A CA 1
ATOM 3153 C C . ARG A 1 396 ? 1.909 24.328 -13.313 1.00 87.75 396 ARG A C 1
ATOM 3155 O O . ARG A 1 396 ? 2.177 23.351 -12.610 1.00 87.75 396 ARG A O 1
ATOM 3162 N N . GLU A 1 397 ? 2.771 24.942 -14.108 1.00 89.62 397 GLU A N 1
ATOM 3163 C CA . GLU A 1 397 ? 4.183 24.593 -14.128 1.00 89.62 397 GLU A CA 1
ATOM 3164 C C . GLU A 1 397 ? 4.797 24.780 -12.733 1.00 89.62 397 GLU A C 1
ATOM 3166 O O . GLU A 1 397 ? 4.499 25.739 -12.012 1.00 89.62 397 GLU A O 1
ATOM 3171 N N . LEU A 1 398 ? 5.628 23.824 -12.331 1.00 89.19 398 LEU A N 1
ATOM 3172 C CA . LEU A 1 398 ? 6.363 23.873 -11.080 1.00 89.19 398 LEU A CA 1
ATOM 3173 C C . LEU A 1 398 ? 7.484 24.903 -11.176 1.00 89.19 398 LEU A C 1
ATOM 3175 O O . LEU A 1 398 ? 8.233 24.931 -12.145 1.00 89.19 398 LEU A O 1
ATOM 3179 N N . SER A 1 399 ? 7.680 25.676 -10.107 1.00 89.56 399 SER A N 1
ATOM 3180 C CA . SER A 1 399 ? 8.803 26.619 -10.014 1.00 89.56 399 SER A CA 1
ATOM 3181 C C . SER A 1 399 ? 10.173 25.937 -10.073 1.00 89.56 399 SER A C 1
ATOM 3183 O O . SER A 1 399 ? 11.169 26.581 -10.394 1.00 89.56 399 SER A O 1
ATOM 3185 N N . LYS A 1 400 ? 10.237 24.641 -9.741 1.00 88.94 400 LYS A N 1
ATOM 3186 C CA . LYS A 1 400 ? 11.426 23.797 -9.870 1.00 88.94 400 LYS A CA 1
ATOM 3187 C C . LYS A 1 400 ? 11.025 22.431 -10.435 1.00 88.94 400 LYS A C 1
ATOM 3189 O O . LYS A 1 400 ? 10.216 21.751 -9.794 1.00 88.94 400 LYS A O 1
ATOM 3194 N N . PRO A 1 401 ? 11.593 22.004 -11.576 1.00 89.25 401 PRO A N 1
ATOM 3195 C CA . PRO A 1 401 ? 11.385 20.660 -12.094 1.00 89.25 401 PRO A CA 1
ATOM 3196 C C . PRO A 1 401 ? 11.821 19.601 -11.077 1.00 89.25 401 PRO A C 1
ATOM 3198 O O . PRO A 1 401 ? 12.860 19.732 -10.425 1.00 89.25 401 PRO A O 1
ATOM 3201 N N . GLY A 1 402 ? 11.025 18.544 -10.941 1.00 88.50 402 GLY A N 1
ATOM 3202 C CA . GLY A 1 402 ? 11.266 17.448 -10.007 1.00 88.50 402 GLY A CA 1
ATOM 3203 C C . GLY A 1 402 ? 11.277 16.089 -10.706 1.00 88.50 402 GLY A C 1
ATOM 3204 O O . GLY A 1 402 ? 10.653 15.932 -11.759 1.00 88.50 402 GLY A O 1
ATOM 3205 N N . PRO A 1 403 ? 11.947 15.081 -10.125 1.00 91.38 403 PRO A N 1
ATOM 3206 C CA . PRO A 1 403 ? 12.041 13.764 -10.739 1.00 91.38 403 PRO A CA 1
ATOM 3207 C C . PRO A 1 403 ? 10.672 13.071 -10.808 1.00 91.38 403 PRO A C 1
ATOM 3209 O O . PRO A 1 403 ? 9.753 13.345 -10.023 1.00 91.38 403 PRO A O 1
ATOM 3212 N N . LEU A 1 404 ? 10.510 12.144 -11.751 1.00 92.56 404 LEU A N 1
ATOM 3213 C CA . LEU A 1 404 ? 9.288 11.337 -11.853 1.00 92.56 404 LEU A CA 1
ATOM 3214 C C . LEU A 1 404 ? 9.293 10.182 -10.841 1.00 92.56 404 LEU A C 1
ATOM 3216 O O . LEU A 1 404 ? 8.229 9.714 -10.423 1.00 92.56 404 LEU A O 1
ATOM 3220 N N . LEU A 1 405 ? 10.477 9.757 -10.403 1.00 92.12 405 LEU A N 1
ATOM 3221 C CA . LEU A 1 405 ? 10.700 8.714 -9.408 1.00 92.12 405 LEU A CA 1
ATOM 3222 C C . LEU A 1 405 ? 11.642 9.235 -8.317 1.00 92.12 405 LEU A C 1
ATOM 3224 O O . LEU A 1 405 ? 12.628 9.887 -8.622 1.00 92.12 405 LEU A O 1
ATOM 3228 N N . GLY A 1 406 ? 11.356 8.938 -7.051 1.00 91.94 406 GLY A N 1
ATOM 3229 C CA . GLY A 1 406 ? 12.260 9.266 -5.944 1.00 91.94 406 GLY A CA 1
ATOM 3230 C C . GLY A 1 406 ? 12.540 8.058 -5.058 1.00 91.94 406 GLY A C 1
ATOM 3231 O O . GLY A 1 406 ? 11.819 7.061 -5.127 1.00 91.94 406 GLY A O 1
ATOM 3232 N N . ALA A 1 407 ? 13.529 8.180 -4.175 1.00 92.81 407 ALA A N 1
ATOM 3233 C CA . ALA A 1 407 ? 14.041 7.125 -3.295 1.00 92.81 407 ALA A CA 1
ATOM 3234 C C . ALA A 1 407 ? 12.981 6.237 -2.613 1.00 92.81 407 ALA A C 1
ATOM 3236 O O . ALA A 1 407 ? 13.086 5.009 -2.640 1.00 92.81 407 ALA A O 1
ATOM 3237 N N . SER A 1 408 ? 11.931 6.825 -2.018 1.00 92.38 408 SER A N 1
ATOM 3238 C CA . SER A 1 408 ? 10.858 6.037 -1.383 1.00 92.38 408 SER A CA 1
ATOM 3239 C C . SER A 1 408 ? 10.190 5.104 -2.386 1.00 92.38 408 SER A C 1
ATOM 3241 O O . SER A 1 408 ? 9.865 3.965 -2.062 1.00 92.38 408 SER A O 1
ATOM 3243 N N . ARG A 1 409 ? 9.989 5.588 -3.613 1.00 93.38 409 ARG A N 1
ATOM 3244 C CA . ARG A 1 409 ? 9.310 4.830 -4.647 1.00 93.38 409 ARG A CA 1
ATOM 3245 C C . ARG A 1 409 ? 10.216 3.793 -5.299 1.00 93.38 409 ARG A C 1
ATOM 3247 O O . ARG A 1 409 ? 9.754 2.700 -5.607 1.00 93.38 409 ARG A O 1
ATOM 3254 N N . THR A 1 410 ? 11.500 4.104 -5.441 1.00 96.00 410 THR A N 1
ATOM 3255 C CA . THR A 1 410 ? 12.529 3.130 -5.821 1.00 96.00 410 THR A CA 1
ATOM 3256 C C . THR A 1 410 ? 12.564 1.966 -4.837 1.00 96.00 410 THR A C 1
ATOM 3258 O O . THR A 1 410 ? 12.567 0.816 -5.260 1.00 96.00 410 THR A O 1
ATOM 3261 N N . THR A 1 411 ? 12.510 2.244 -3.530 1.00 96.38 411 THR A N 1
ATOM 3262 C CA . THR A 1 411 ? 12.436 1.199 -2.499 1.00 96.38 411 THR A CA 1
ATOM 3263 C C . THR A 1 411 ? 11.190 0.326 -2.655 1.00 96.38 411 THR A C 1
ATOM 3265 O O . THR A 1 411 ? 11.302 -0.898 -2.600 1.00 96.38 411 THR A O 1
ATOM 3268 N N . ASP A 1 412 ? 10.019 0.916 -2.920 1.00 95.25 412 ASP A N 1
ATOM 3269 C CA . ASP A 1 412 ? 8.805 0.133 -3.179 1.00 95.25 412 ASP A CA 1
ATOM 3270 C C . ASP A 1 412 ? 8.972 -0.800 -4.385 1.00 95.25 412 ASP A C 1
ATOM 3272 O O . ASP A 1 412 ? 8.575 -1.963 -4.310 1.00 95.25 412 ASP A O 1
ATOM 3276 N N . LEU A 1 413 ? 9.549 -0.308 -5.487 1.00 97.75 413 LEU A N 1
ATOM 3277 C CA . LEU A 1 413 ? 9.799 -1.109 -6.689 1.00 97.75 413 LEU A CA 1
ATOM 3278 C C . LEU A 1 413 ? 10.820 -2.217 -6.414 1.00 97.75 413 LEU A C 1
ATOM 3280 O O . LEU A 1 413 ? 10.585 -3.364 -6.787 1.00 97.75 413 LEU A O 1
ATOM 3284 N N . ALA A 1 414 ? 11.908 -1.913 -5.707 1.00 98.25 414 ALA A N 1
ATOM 3285 C CA . ALA A 1 414 ? 12.927 -2.892 -5.345 1.00 98.25 414 ALA A CA 1
ATOM 3286 C C . ALA A 1 414 ? 12.327 -4.061 -4.548 1.00 98.25 414 ALA A C 1
ATOM 3288 O O . ALA A 1 414 ? 12.477 -5.220 -4.922 1.00 98.25 414 ALA A O 1
ATOM 3289 N N . ILE A 1 415 ? 11.588 -3.747 -3.483 1.00 97.75 415 ILE A N 1
ATOM 3290 C CA . ILE A 1 415 ? 11.105 -4.719 -2.494 1.00 97.75 415 ILE A CA 1
ATOM 3291 C C . ILE A 1 415 ? 9.841 -5.463 -2.941 1.00 97.75 415 ILE A C 1
ATOM 3293 O O . ILE A 1 415 ? 9.587 -6.589 -2.506 1.00 97.75 415 ILE A O 1
ATOM 3297 N N . ASN A 1 416 ? 9.006 -4.848 -3.783 1.00 96.81 416 ASN A N 1
ATOM 3298 C CA . ASN A 1 416 ? 7.752 -5.462 -4.223 1.00 96.81 416 ASN A CA 1
ATOM 3299 C C . ASN A 1 416 ? 7.804 -6.047 -5.635 1.00 96.81 416 ASN A C 1
ATOM 3301 O O . ASN A 1 416 ? 6.949 -6.873 -5.940 1.00 96.81 416 ASN A O 1
ATOM 3305 N N . VAL A 1 417 ? 8.767 -5.645 -6.468 1.00 98.50 417 VAL A N 1
ATOM 3306 C CA . VAL A 1 417 ? 8.820 -6.031 -7.885 1.00 98.50 417 VAL A CA 1
ATOM 3307 C C . VAL A 1 417 ? 10.177 -6.626 -8.238 1.00 98.50 417 VAL A C 1
ATOM 3309 O O . VAL A 1 417 ? 10.259 -7.814 -8.529 1.00 98.50 417 VAL A O 1
ATOM 3312 N N . LEU A 1 418 ? 11.245 -5.828 -8.176 1.00 98.69 418 LEU A N 1
ATOM 3313 C CA . LEU A 1 418 ? 12.527 -6.183 -8.788 1.00 98.69 418 LEU A CA 1
ATOM 3314 C C . LEU A 1 418 ? 13.225 -7.342 -8.079 1.00 98.69 418 LEU A C 1
ATOM 3316 O O . LEU A 1 418 ? 13.593 -8.313 -8.731 1.00 98.69 418 LEU A O 1
ATOM 3320 N N . LEU A 1 419 ? 13.385 -7.274 -6.754 1.00 98.69 419 LEU A N 1
ATOM 3321 C CA . LEU A 1 419 ? 14.043 -8.338 -5.991 1.00 98.69 419 LEU A CA 1
ATOM 3322 C C . LEU A 1 419 ? 13.226 -9.642 -6.004 1.00 98.69 419 LEU A C 1
ATOM 3324 O O . LEU A 1 419 ? 13.829 -10.679 -6.268 1.00 98.69 419 LEU A O 1
ATOM 3328 N N . PRO A 1 420 ? 11.885 -9.642 -5.824 1.00 98.81 420 PRO A N 1
ATOM 3329 C CA . PRO A 1 420 ? 11.093 -10.861 -6.002 1.00 98.81 420 PRO A CA 1
ATOM 3330 C C . PRO A 1 420 ? 11.162 -11.461 -7.412 1.00 98.81 420 PRO A C 1
ATOM 3332 O O . PRO A 1 420 ? 11.282 -12.679 -7.545 1.00 98.81 420 PRO A O 1
ATOM 3335 N N . TRP A 1 421 ? 11.123 -10.634 -8.462 1.00 98.75 421 TRP A N 1
ATOM 3336 C CA . TRP A 1 421 ? 11.256 -11.101 -9.846 1.00 98.75 421 TRP A CA 1
ATOM 3337 C C . TRP A 1 421 ? 12.642 -11.709 -10.109 1.00 98.75 421 TRP A C 1
ATOM 3339 O O . TRP A 1 421 ? 12.737 -12.833 -10.605 1.00 98.75 421 TRP A O 1
ATOM 3349 N N . LEU A 1 422 ? 13.713 -11.018 -9.697 1.00 98.69 422 LEU A N 1
ATOM 3350 C CA . LEU A 1 422 ? 15.089 -11.516 -9.784 1.00 98.69 422 LEU A CA 1
ATOM 3351 C C . LEU A 1 422 ? 15.250 -12.830 -9.010 1.00 98.69 422 LEU A C 1
ATOM 3353 O O . LEU A 1 422 ? 15.853 -13.773 -9.522 1.00 98.69 422 LEU A O 1
ATOM 3357 N N . TRP A 1 423 ? 14.697 -12.913 -7.796 1.00 98.62 423 TRP A N 1
ATOM 3358 C CA . TRP A 1 423 ? 14.785 -14.102 -6.946 1.00 98.62 423 TRP A CA 1
ATOM 3359 C C . TRP A 1 423 ? 14.090 -15.297 -7.599 1.00 98.62 423 TRP A C 1
ATOM 3361 O O . TRP A 1 423 ? 14.670 -16.379 -7.703 1.00 98.62 423 TRP A O 1
ATOM 3371 N N . ALA A 1 424 ? 12.885 -15.091 -8.137 1.00 98.44 424 ALA A N 1
ATOM 3372 C CA . ALA A 1 424 ? 12.137 -16.121 -8.848 1.00 98.44 424 ALA A CA 1
ATOM 3373 C C . ALA A 1 424 ? 12.877 -16.639 -10.088 1.00 98.44 424 ALA A C 1
ATOM 3375 O O . ALA A 1 424 ? 12.892 -17.852 -10.342 1.00 98.44 424 ALA A O 1
ATOM 3376 N N . ARG A 1 425 ? 13.508 -15.734 -10.844 1.00 97.44 425 ARG A N 1
ATOM 3377 C CA . ARG A 1 425 ? 14.289 -16.078 -12.035 1.00 97.44 425 ARG A CA 1
ATOM 3378 C C . ARG A 1 425 ? 15.573 -16.817 -11.674 1.00 97.44 425 ARG A C 1
ATOM 3380 O O . ARG A 1 425 ? 15.850 -17.861 -12.262 1.00 97.44 425 ARG A O 1
ATOM 3387 N N . ALA A 1 426 ? 16.301 -16.352 -10.659 1.00 97.94 426 ALA A N 1
ATOM 3388 C CA . ALA A 1 426 ? 17.495 -17.018 -10.141 1.00 97.94 426 ALA A CA 1
ATOM 3389 C C . ALA A 1 426 ? 17.178 -18.430 -9.622 1.00 97.94 426 ALA A C 1
ATOM 3391 O O . ALA A 1 426 ? 17.891 -19.379 -9.951 1.00 97.94 426 ALA A O 1
ATOM 3392 N N . ARG A 1 427 ? 16.066 -18.591 -8.891 1.00 97.50 427 ARG A N 1
ATOM 3393 C CA . ARG A 1 427 ? 15.581 -19.894 -8.412 1.00 97.50 427 ARG A CA 1
ATOM 3394 C C . ARG A 1 427 ? 15.224 -20.830 -9.564 1.00 97.50 427 ARG A C 1
ATOM 3396 O O . ARG A 1 427 ? 15.607 -21.996 -9.542 1.00 97.50 427 ARG A O 1
ATOM 3403 N N . SER A 1 428 ? 14.543 -20.323 -10.591 1.00 96.75 428 SER A N 1
ATOM 3404 C CA . SER A 1 428 ? 14.182 -21.116 -11.778 1.00 96.75 428 SER A CA 1
ATOM 3405 C C . SER A 1 428 ? 15.414 -21.540 -12.584 1.00 96.75 428 SER A C 1
ATOM 3407 O O . SER A 1 428 ? 15.478 -22.674 -13.047 1.00 96.75 428 SER A O 1
ATOM 3409 N N . GLY A 1 429 ? 16.426 -20.673 -12.670 1.00 95.81 429 GLY A N 1
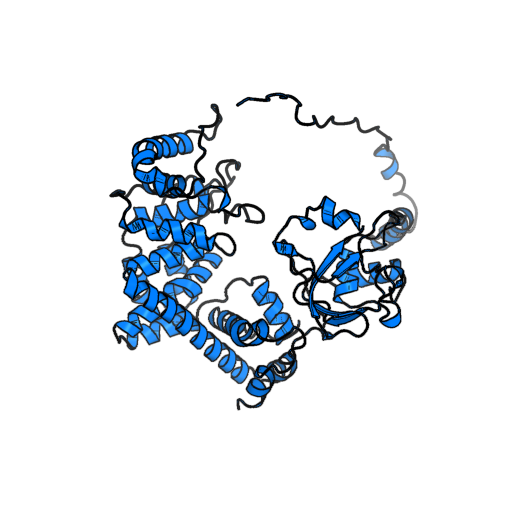ATOM 3410 C CA . GLY A 1 429 ? 17.733 -20.978 -13.260 1.00 95.81 429 GLY A CA 1
ATOM 3411 C C . GLY A 1 429 ? 18.686 -21.757 -12.346 1.00 95.81 429 GLY A C 1
ATOM 3412 O O . GLY A 1 429 ? 19.845 -21.936 -12.706 1.00 95.81 429 GLY A O 1
ATOM 3413 N N . ARG A 1 430 ? 18.239 -22.191 -11.155 1.00 96.69 430 ARG A N 1
ATOM 3414 C CA . ARG A 1 430 ? 19.042 -22.899 -10.136 1.00 96.69 430 ARG A CA 1
ATOM 3415 C C . ARG A 1 430 ? 20.338 -22.169 -9.735 1.00 96.69 430 ARG A C 1
ATOM 3417 O O . ARG A 1 430 ? 21.289 -22.788 -9.258 1.00 96.69 430 ARG A O 1
ATOM 3424 N N . ASN A 1 431 ? 20.374 -20.843 -9.870 1.00 96.75 431 ASN A N 1
ATOM 3425 C CA . ASN A 1 431 ? 21.536 -20.021 -9.547 1.00 96.75 431 ASN A CA 1
ATOM 3426 C C . ASN A 1 431 ? 21.528 -19.626 -8.061 1.00 96.75 431 ASN A C 1
ATOM 3428 O O . ASN A 1 431 ? 21.113 -18.528 -7.682 1.00 96.75 431 ASN A O 1
ATOM 3432 N N . ARG A 1 432 ? 22.012 -20.539 -7.211 1.00 96.38 432 ARG A N 1
ATOM 3433 C CA . ARG A 1 432 ? 22.074 -20.346 -5.750 1.00 96.38 432 ARG A CA 1
ATOM 3434 C C . ARG A 1 432 ? 22.908 -19.128 -5.336 1.00 96.38 432 ARG A C 1
ATOM 3436 O O . ARG A 1 432 ? 22.554 -18.445 -4.378 1.00 96.38 432 ARG A O 1
ATOM 3443 N N . GLY A 1 433 ? 23.994 -18.837 -6.056 1.00 97.06 433 GLY A N 1
ATOM 3444 C CA . GLY A 1 433 ? 24.853 -17.683 -5.769 1.00 97.06 433 GLY A CA 1
ATOM 3445 C C . GLY A 1 433 ? 24.120 -16.355 -5.963 1.00 97.06 433 GLY A C 1
ATOM 3446 O O . GLY A 1 433 ? 24.179 -15.478 -5.100 1.00 97.06 433 GLY A O 1
ATOM 3447 N N . LEU A 1 434 ? 23.369 -16.236 -7.062 1.00 96.44 434 LEU A N 1
ATOM 3448 C CA . LEU A 1 434 ? 22.548 -15.062 -7.340 1.00 96.44 434 LEU A CA 1
ATOM 3449 C C . LEU A 1 434 ? 21.374 -14.940 -6.358 1.00 96.44 434 LEU A C 1
ATOM 3451 O O . LEU A 1 434 ? 21.132 -13.842 -5.865 1.00 96.44 434 LEU A O 1
ATOM 3455 N N . MET A 1 435 ? 20.701 -16.045 -6.006 1.00 97.62 435 MET A N 1
ATOM 3456 C CA . MET A 1 435 ? 19.641 -16.040 -4.982 1.00 97.62 435 MET A CA 1
ATOM 3457 C C . MET A 1 435 ? 20.140 -15.463 -3.654 1.00 97.62 435 MET A C 1
ATOM 3459 O O . MET A 1 435 ? 19.557 -14.506 -3.149 1.00 97.62 435 MET A O 1
ATOM 3463 N N . LYS A 1 436 ? 21.279 -15.961 -3.152 1.00 97.19 436 LYS A N 1
ATOM 3464 C CA . LYS A 1 436 ? 21.883 -15.475 -1.904 1.00 97.19 436 LYS A CA 1
ATOM 3465 C C . LYS A 1 436 ? 22.206 -13.981 -1.968 1.00 97.19 436 LYS A C 1
ATOM 3467 O O . LYS A 1 436 ? 22.004 -13.260 -0.996 1.00 97.19 436 LYS A O 1
ATOM 3472 N N . ARG A 1 437 ? 22.688 -13.490 -3.114 1.00 97.19 437 ARG A N 1
ATOM 3473 C CA . ARG A 1 437 ? 22.950 -12.058 -3.313 1.00 97.19 437 ARG A CA 1
ATOM 3474 C C . ARG A 1 437 ? 21.662 -11.231 -3.296 1.00 97.19 437 ARG A C 1
ATOM 3476 O O . ARG A 1 437 ? 21.622 -10.170 -2.679 1.00 97.19 437 ARG A O 1
ATOM 3483 N N . ILE A 1 438 ? 20.605 -11.711 -3.945 1.00 98.25 438 ILE A N 1
ATOM 3484 C CA . ILE A 1 438 ? 19.297 -11.043 -3.956 1.00 98.25 438 ILE A CA 1
ATOM 3485 C C . ILE A 1 438 ? 18.709 -10.988 -2.545 1.00 98.25 438 ILE A C 1
ATOM 3487 O O . ILE A 1 438 ? 18.247 -9.930 -2.122 1.00 98.25 438 ILE A O 1
ATOM 3491 N N . GLU A 1 439 ? 18.791 -12.083 -1.792 1.00 98.19 439 GLU A N 1
ATOM 3492 C CA . GLU A 1 439 ? 18.386 -12.141 -0.385 1.00 98.19 439 GLU A CA 1
ATOM 3493 C C . GLU A 1 439 ? 19.198 -11.157 0.463 1.00 98.19 439 GLU A C 1
ATOM 3495 O O . GLU A 1 439 ? 18.619 -10.374 1.213 1.00 98.19 439 GLU A O 1
ATOM 3500 N N . GLN A 1 440 ? 20.522 -11.089 0.283 1.00 97.12 440 GLN A N 1
ATOM 3501 C CA . GLN A 1 440 ? 21.358 -10.087 0.953 1.00 97.12 440 GLN A CA 1
ATOM 3502 C C . GLN A 1 440 ? 20.890 -8.656 0.664 1.00 97.12 440 GLN A C 1
ATOM 3504 O O . GLN A 1 440 ? 20.831 -7.845 1.590 1.00 97.12 440 GLN A O 1
ATOM 3509 N N . HIS A 1 441 ? 20.529 -8.334 -0.582 1.00 98.00 441 HIS A N 1
ATOM 3510 C CA . HIS A 1 441 ? 19.958 -7.028 -0.911 1.00 98.00 441 HIS A CA 1
ATOM 3511 C C . HIS A 1 441 ? 18.586 -6.816 -0.270 1.00 98.00 441 HIS A C 1
ATOM 3513 O O . HIS A 1 441 ? 18.344 -5.739 0.266 1.00 98.00 441 HIS A O 1
ATOM 3519 N N . TYR A 1 442 ? 17.708 -7.818 -0.296 1.00 98.19 442 TYR A N 1
ATOM 3520 C CA . TYR A 1 442 ? 16.355 -7.734 0.252 1.00 98.19 442 TYR A CA 1
ATOM 3521 C C . TYR A 1 442 ? 16.363 -7.517 1.769 1.00 98.19 442 TYR A C 1
ATOM 3523 O O . TYR A 1 442 ? 15.766 -6.556 2.259 1.00 98.19 442 TYR A O 1
ATOM 3531 N N . PHE A 1 443 ? 17.097 -8.351 2.512 1.00 97.06 443 PHE A N 1
ATOM 3532 C CA . PHE A 1 443 ? 17.138 -8.309 3.974 1.00 97.06 443 PHE A CA 1
ATOM 3533 C C . PHE A 1 443 ? 17.880 -7.093 4.528 1.00 97.06 443 PHE A C 1
ATOM 3535 O O . PHE A 1 443 ? 17.492 -6.583 5.579 1.00 97.06 443 PHE A O 1
ATOM 3542 N N . ASN A 1 444 ? 18.877 -6.575 3.803 1.00 96.31 444 ASN A N 1
ATOM 3543 C CA . ASN A 1 444 ? 19.645 -5.397 4.219 1.00 96.31 444 ASN A CA 1
ATOM 3544 C C . ASN A 1 444 ? 19.164 -4.084 3.584 1.00 96.31 444 ASN A C 1
ATOM 3546 O O . ASN A 1 444 ? 19.782 -3.040 3.810 1.00 96.31 444 ASN A O 1
ATOM 3550 N N . TRP A 1 445 ? 18.088 -4.100 2.788 1.00 97.31 445 TRP A N 1
ATOM 3551 C CA . TRP A 1 445 ? 17.597 -2.892 2.126 1.00 97.31 445 TRP A CA 1
ATOM 3552 C C . TRP A 1 445 ? 17.202 -1.817 3.153 1.00 97.31 445 TRP A C 1
ATOM 3554 O O . TRP A 1 445 ? 16.532 -2.145 4.145 1.00 97.31 445 TRP A O 1
ATOM 3564 N N . PRO A 1 446 ? 17.551 -0.532 2.928 1.00 95.12 446 PRO A N 1
ATOM 3565 C CA . PRO A 1 446 ? 17.161 0.554 3.822 1.00 95.12 446 PRO A CA 1
ATOM 3566 C C . PRO A 1 446 ? 15.654 0.582 4.096 1.00 95.12 446 PRO A C 1
ATOM 3568 O O . PRO A 1 446 ? 14.849 0.256 3.226 1.00 95.12 446 PRO A O 1
ATOM 3571 N N . LYS A 1 447 ? 15.266 0.998 5.305 1.00 93.19 447 LYS A N 1
ATOM 3572 C CA . LYS A 1 447 ? 13.858 1.114 5.703 1.00 93.19 447 LYS A CA 1
ATOM 3573 C C . LYS A 1 447 ? 13.040 1.902 4.660 1.00 93.19 447 LYS A C 1
ATOM 3575 O O . LYS A 1 447 ? 13.427 3.000 4.259 1.00 93.19 447 LYS A O 1
ATOM 3580 N N . ALA A 1 448 ? 11.893 1.354 4.265 1.00 91.69 448 ALA A N 1
ATOM 3581 C CA . ALA A 1 448 ? 10.910 2.010 3.410 1.00 91.69 448 ALA A CA 1
ATOM 3582 C C . ALA A 1 448 ? 10.061 3.028 4.194 1.00 91.69 448 ALA A C 1
ATOM 3584 O O . ALA A 1 448 ? 10.014 3.010 5.430 1.00 91.69 448 ALA A O 1
ATOM 3585 N N . ALA A 1 449 ? 9.344 3.893 3.473 1.00 88.00 449 ALA A N 1
ATOM 3586 C CA . ALA A 1 449 ? 8.344 4.765 4.080 1.00 88.00 449 ALA A CA 1
ATOM 3587 C C . ALA A 1 449 ? 7.200 3.942 4.698 1.00 88.00 449 ALA A C 1
ATOM 3589 O O . ALA A 1 449 ? 6.796 2.909 4.160 1.00 88.00 449 ALA A O 1
ATOM 3590 N N . ASP A 1 450 ? 6.668 4.409 5.827 1.00 83.19 450 ASP A N 1
ATOM 3591 C CA . ASP A 1 450 ? 5.512 3.770 6.450 1.00 83.19 450 ASP A CA 1
ATOM 3592 C C . ASP A 1 450 ? 4.232 4.135 5.670 1.00 83.19 450 ASP A C 1
ATOM 3594 O O . ASP A 1 450 ? 4.074 5.256 5.182 1.00 83.19 450 ASP A O 1
ATOM 3598 N N . ASN A 1 451 ? 3.306 3.182 5.565 1.00 85.19 451 ASN A N 1
ATOM 3599 C CA . ASN A 1 451 ? 1.952 3.401 5.050 1.00 85.19 451 ASN A CA 1
ATOM 3600 C C . ASN A 1 451 ? 0.912 3.184 6.166 1.00 85.19 451 ASN A C 1
ATOM 3602 O O . ASN A 1 451 ? 1.266 2.746 7.262 1.00 85.19 451 ASN A O 1
ATOM 3606 N N . SER A 1 452 ? -0.360 3.494 5.896 1.00 85.19 452 SER A N 1
ATOM 3607 C CA . SER A 1 452 ? -1.469 3.371 6.861 1.00 85.19 452 SER A CA 1
ATOM 3608 C C . SER A 1 452 ? -1.553 1.968 7.475 1.00 85.19 452 SER A C 1
ATOM 3610 O O . SER A 1 452 ? -1.611 1.830 8.696 1.00 85.19 452 SER A O 1
ATOM 3612 N N . VAL A 1 453 ? -1.454 0.930 6.640 1.00 88.19 453 VAL A N 1
ATOM 3613 C CA . VAL A 1 453 ? -1.485 -0.479 7.064 1.00 88.19 453 VAL A CA 1
ATOM 3614 C C . VAL A 1 453 ? -0.314 -0.810 7.985 1.00 88.19 453 VAL A C 1
ATOM 3616 O O . VAL A 1 453 ? -0.511 -1.396 9.044 1.00 88.19 453 VAL A O 1
ATOM 3619 N N . LEU A 1 454 ? 0.906 -0.411 7.619 1.00 90.44 454 LEU A N 1
ATOM 3620 C CA . LEU A 1 454 ? 2.097 -0.666 8.422 1.00 90.44 454 LEU A CA 1
ATOM 3621 C C . LEU A 1 454 ? 2.046 0.103 9.747 1.00 90.44 454 LEU A C 1
ATOM 3623 O O . LEU A 1 454 ? 2.423 -0.444 10.779 1.00 90.44 454 LEU A O 1
ATOM 3627 N N . LYS A 1 455 ? 1.557 1.348 9.742 1.00 89.06 455 LYS A N 1
ATOM 3628 C CA . LYS A 1 455 ? 1.381 2.143 10.962 1.00 89.06 455 LYS A CA 1
ATOM 3629 C C . LYS A 1 455 ? 0.411 1.451 11.923 1.00 89.06 455 LYS A C 1
ATOM 3631 O O . LYS A 1 455 ? 0.765 1.250 13.084 1.00 89.06 455 LYS A O 1
ATOM 3636 N N . LEU A 1 456 ? -0.754 1.027 11.428 1.00 89.44 456 LEU A N 1
ATOM 3637 C CA . LEU A 1 456 ? -1.738 0.294 12.226 1.00 89.44 456 LEU A CA 1
ATOM 3638 C C . LEU A 1 456 ? -1.167 -1.034 12.738 1.00 89.44 456 LEU A C 1
ATOM 3640 O O . LEU A 1 456 ? -1.279 -1.334 13.923 1.00 89.44 456 LEU A O 1
ATOM 3644 N N . ALA A 1 457 ? -0.495 -1.800 11.874 1.00 91.62 457 ALA A N 1
ATOM 3645 C CA . ALA A 1 457 ? 0.139 -3.060 12.246 1.00 91.62 457 ALA A CA 1
ATOM 3646 C C . ALA A 1 457 ? 1.144 -2.871 13.386 1.00 91.62 457 ALA A C 1
ATOM 3648 O O . ALA A 1 457 ? 1.121 -3.613 14.361 1.00 91.62 457 ALA A O 1
ATOM 3649 N N . ARG A 1 458 ? 1.990 -1.838 13.309 1.00 90.25 458 ARG A N 1
ATOM 3650 C CA . ARG A 1 458 ? 2.957 -1.521 14.366 1.00 90.25 458 ARG A CA 1
ATOM 3651 C C . ARG A 1 458 ? 2.272 -1.222 15.690 1.00 90.25 458 ARG A C 1
ATOM 3653 O O . ARG A 1 458 ? 2.662 -1.777 16.709 1.00 90.25 458 ARG A O 1
ATOM 3660 N N . GLN A 1 459 ? 1.246 -0.378 15.669 1.00 89.69 459 GLN A N 1
ATOM 3661 C CA . GLN A 1 459 ? 0.511 -0.023 16.879 1.00 89.69 459 GLN A CA 1
ATOM 3662 C C . GLN A 1 459 ? -0.223 -1.227 17.474 1.00 89.69 459 GLN A C 1
ATOM 3664 O O . GLN A 1 459 ? -0.217 -1.407 18.689 1.00 89.69 459 GLN A O 1
ATOM 3669 N N . ARG A 1 460 ? -0.804 -2.087 16.633 1.00 90.81 460 ARG A N 1
ATOM 3670 C CA . ARG A 1 460 ? -1.517 -3.288 17.074 1.00 90.81 460 ARG A CA 1
ATOM 3671 C C . ARG A 1 460 ? -0.571 -4.347 17.645 1.00 90.81 460 ARG A C 1
ATOM 3673 O O . ARG A 1 460 ? -0.909 -4.943 18.660 1.00 90.81 460 ARG A O 1
ATOM 3680 N N . LEU A 1 461 ? 0.587 -4.573 17.021 1.00 91.25 461 LEU A N 1
ATOM 3681 C CA . LEU A 1 461 ? 1.512 -5.663 17.368 1.00 91.25 461 LEU A CA 1
ATOM 3682 C C . LEU A 1 461 ? 2.612 -5.258 18.362 1.00 91.25 461 LEU A C 1
ATOM 3684 O O . LEU A 1 461 ? 3.190 -6.128 18.997 1.00 91.25 461 LEU A O 1
ATOM 3688 N N . PHE A 1 462 ? 2.925 -3.969 18.503 1.00 88.25 462 PHE A N 1
ATOM 3689 C CA . PHE A 1 462 ? 4.018 -3.492 19.369 1.00 88.25 462 PHE A CA 1
ATOM 3690 C C . PHE A 1 462 ? 3.621 -2.307 20.256 1.00 88.25 462 PHE A C 1
ATOM 3692 O O . PHE A 1 462 ? 4.410 -1.854 21.086 1.00 88.25 462 PHE A O 1
ATOM 3699 N N . GLY A 1 463 ? 2.408 -1.775 20.090 1.00 85.50 463 GLY A N 1
ATOM 3700 C CA . GLY A 1 463 ? 1.986 -0.547 20.749 1.00 85.50 463 GLY A CA 1
ATOM 3701 C C . GLY A 1 463 ? 2.686 0.703 20.209 1.00 85.50 463 GLY A C 1
ATOM 3702 O O . GLY A 1 463 ? 3.295 0.713 19.140 1.00 85.50 463 GLY A O 1
ATOM 3703 N N . SER A 1 464 ? 2.575 1.787 20.972 1.00 71.56 464 SER A N 1
ATOM 3704 C CA . SER A 1 464 ? 3.194 3.091 20.697 1.00 71.56 464 SER A CA 1
ATOM 3705 C C . SER A 1 464 ? 4.596 3.245 21.316 1.00 71.56 464 SER A C 1
ATOM 3707 O O . SER A 1 464 ? 5.180 4.324 21.258 1.00 71.56 464 SER A O 1
ATOM 3709 N N . GLY A 1 465 ? 5.141 2.178 21.916 1.00 61.88 465 GLY A N 1
ATOM 3710 C CA . GLY A 1 465 ? 6.431 2.182 22.612 1.00 61.88 465 GLY A CA 1
ATOM 3711 C C . GLY A 1 465 ? 7.656 2.249 21.689 1.00 61.88 465 GLY A C 1
ATOM 3712 O O . GLY A 1 465 ? 7.575 2.029 20.482 1.00 61.88 465 GLY A O 1
ATOM 3713 N N . SER A 1 466 ? 8.824 2.528 22.280 1.00 53.38 466 SER A N 1
ATOM 3714 C CA . SER A 1 466 ? 10.102 2.828 21.604 1.00 53.38 466 SER A CA 1
ATOM 3715 C C . SER A 1 466 ? 10.755 1.667 20.843 1.00 53.38 466 SER A C 1
ATOM 3717 O O . SER A 1 466 ? 11.849 1.843 20.295 1.00 53.38 466 SER A O 1
ATOM 3719 N N . LEU A 1 467 ? 10.117 0.495 20.764 1.00 55.88 467 LEU A N 1
ATOM 3720 C CA . LEU A 1 467 ? 10.639 -0.618 19.984 1.00 55.88 467 LEU A CA 1
ATOM 3721 C C . LEU A 1 467 ? 10.687 -0.200 18.507 1.00 55.88 467 LEU A C 1
ATOM 3723 O O . LEU A 1 467 ? 9.674 -0.027 17.823 1.00 55.88 467 LEU A O 1
ATOM 3727 N N . LYS A 1 468 ? 11.912 -0.027 18.002 1.00 65.88 468 LYS A N 1
ATOM 3728 C CA . LYS A 1 468 ? 12.218 0.219 16.588 1.00 65.88 468 LYS A CA 1
ATOM 3729 C C . LYS A 1 468 ? 12.795 -1.056 15.950 1.00 65.88 468 LYS A C 1
ATOM 3731 O O . LYS A 1 468 ? 13.918 -1.002 15.449 1.00 65.88 468 LYS A O 1
ATOM 3736 N N . PRO A 1 469 ? 12.076 -2.198 15.926 1.00 64.62 469 PRO A N 1
ATOM 3737 C CA . PRO A 1 469 ? 12.610 -3.415 15.312 1.00 64.62 469 PRO A CA 1
ATOM 3738 C C . PRO A 1 469 ? 12.741 -3.264 13.788 1.00 64.62 469 PRO A C 1
ATOM 3740 O O . PRO A 1 469 ? 13.470 -3.999 13.134 1.00 64.62 469 PRO A O 1
ATOM 3743 N N . PHE A 1 470 ? 12.083 -2.253 13.215 1.00 76.44 470 PHE A N 1
ATOM 3744 C CA . PHE A 1 470 ? 12.025 -2.024 11.778 1.00 76.44 470 PHE A CA 1
ATOM 3745 C C . PHE A 1 470 ? 13.214 -1.216 11.263 1.00 76.44 470 PHE A C 1
ATOM 3747 O O . PHE A 1 470 ? 13.085 -0.022 10.975 1.00 76.44 470 PHE A O 1
ATOM 3754 N N . LYS A 1 471 ? 14.378 -1.863 11.181 1.00 84.06 471 LYS A N 1
ATOM 3755 C CA . LYS A 1 471 ? 15.610 -1.261 10.646 1.00 84.06 471 LYS A CA 1
ATOM 3756 C C . LYS A 1 471 ? 15.717 -1.380 9.121 1.00 84.06 471 LYS A C 1
ATOM 3758 O O . LYS A 1 471 ? 16.387 -0.559 8.499 1.00 84.06 471 LYS A O 1
ATOM 3763 N N . THR A 1 472 ? 15.037 -2.358 8.523 1.00 93.88 472 THR A N 1
ATOM 3764 C CA . THR A 1 472 ? 15.147 -2.691 7.091 1.00 93.88 472 THR A CA 1
ATOM 3765 C C . THR A 1 472 ? 13.779 -2.790 6.427 1.00 93.88 472 THR A C 1
ATOM 3767 O O . THR A 1 472 ? 12.766 -3.017 7.096 1.00 93.88 472 THR A O 1
ATOM 3770 N N . ALA A 1 473 ? 13.723 -2.654 5.102 1.00 95.12 473 ALA A N 1
ATOM 3771 C CA . ALA A 1 473 ? 12.468 -2.847 4.380 1.00 95.12 473 ALA A CA 1
ATOM 3772 C C . ALA A 1 473 ? 11.940 -4.287 4.493 1.00 95.12 473 ALA A C 1
ATOM 3774 O O . ALA A 1 473 ? 10.727 -4.471 4.594 1.00 95.12 473 ALA A O 1
ATOM 3775 N N . ALA A 1 474 ? 12.820 -5.294 4.567 1.00 96.38 474 ALA A N 1
ATOM 3776 C CA . ALA A 1 474 ? 12.422 -6.681 4.807 1.00 96.38 474 ALA A CA 1
ATOM 3777 C C . ALA A 1 474 ? 11.660 -6.844 6.127 1.00 96.38 474 ALA A C 1
ATOM 3779 O O . ALA A 1 474 ? 10.572 -7.402 6.121 1.00 96.38 474 ALA A O 1
ATOM 3780 N N . SER A 1 475 ? 12.132 -6.261 7.233 1.00 94.25 475 SER A N 1
ATOM 3781 C CA . SER A 1 475 ? 11.401 -6.335 8.511 1.00 94.25 475 SER A CA 1
ATOM 3782 C C . SER A 1 475 ? 9.984 -5.731 8.432 1.00 94.25 475 SER A C 1
ATOM 3784 O O . SER A 1 475 ? 9.047 -6.234 9.051 1.00 94.25 475 SER A O 1
ATOM 3786 N N . GLN A 1 476 ? 9.788 -4.685 7.615 1.00 94.81 476 GLN A N 1
ATOM 3787 C CA . GLN A 1 476 ? 8.459 -4.123 7.343 1.00 94.81 476 GLN A CA 1
ATOM 3788 C C . GLN A 1 476 ? 7.617 -5.069 6.474 1.00 94.81 476 GLN A C 1
ATOM 3790 O O . GLN A 1 476 ? 6.418 -5.208 6.703 1.00 94.81 476 GLN A O 1
ATOM 3795 N N . GLN A 1 477 ? 8.229 -5.739 5.491 1.00 95.88 477 GLN A N 1
ATOM 3796 C CA . GLN A 1 477 ? 7.572 -6.776 4.694 1.00 95.88 477 GLN A CA 1
ATOM 3797 C C . GLN A 1 477 ? 7.146 -7.971 5.555 1.00 95.88 477 GLN A C 1
ATOM 3799 O O . GLN A 1 477 ? 6.021 -8.435 5.394 1.00 95.88 477 GLN A O 1
ATOM 3804 N N . GLY A 1 478 ? 7.980 -8.409 6.498 1.00 95.75 478 GLY A N 1
ATOM 3805 C CA . GLY A 1 478 ? 7.643 -9.463 7.453 1.00 95.75 478 GLY A CA 1
ATOM 3806 C C . GLY A 1 478 ? 6.441 -9.105 8.315 1.00 95.75 478 GLY A C 1
ATOM 3807 O O . GLY A 1 478 ? 5.511 -9.896 8.434 1.00 95.75 478 GLY A O 1
ATOM 3808 N N . LEU A 1 479 ? 6.371 -7.865 8.811 1.00 94.50 479 LEU A N 1
ATOM 3809 C CA . LEU A 1 479 ? 5.188 -7.404 9.541 1.00 94.50 479 LEU A CA 1
ATOM 3810 C C . LEU A 1 479 ? 3.916 -7.451 8.688 1.00 94.50 479 LEU A C 1
ATOM 3812 O O . LEU A 1 479 ? 2.868 -7.894 9.151 1.00 94.50 479 LEU A O 1
ATOM 3816 N N . LEU A 1 480 ? 4.001 -6.994 7.437 1.00 94.81 480 LEU A N 1
ATOM 3817 C CA . LEU A 1 480 ? 2.871 -7.050 6.508 1.00 94.81 480 LEU A CA 1
ATOM 3818 C C . LEU A 1 480 ? 2.464 -8.492 6.186 1.00 94.81 480 LEU A C 1
ATOM 3820 O O . LEU A 1 480 ? 1.287 -8.735 5.925 1.00 94.81 480 LEU A O 1
ATOM 3824 N N . GLN A 1 481 ? 3.411 -9.431 6.196 1.00 96.38 481 GLN A N 1
ATOM 3825 C CA . GLN A 1 481 ? 3.128 -10.849 6.014 1.00 96.38 481 GLN A CA 1
ATOM 3826 C C . GLN A 1 481 ? 2.382 -11.432 7.215 1.00 96.38 481 GLN A C 1
ATOM 3828 O O . GLN A 1 481 ? 1.328 -12.016 7.024 1.00 96.38 481 GLN A O 1
ATOM 3833 N N . ILE A 1 482 ? 2.831 -11.155 8.442 1.00 95.12 482 ILE A N 1
ATOM 3834 C CA . ILE A 1 482 ? 2.128 -11.559 9.673 1.00 95.12 482 ILE A CA 1
ATOM 3835 C C . ILE A 1 482 ? 0.687 -11.029 9.681 1.00 95.12 482 ILE A C 1
ATOM 3837 O O . ILE A 1 482 ? -0.260 -11.749 9.989 1.00 95.12 482 ILE A O 1
ATOM 3841 N N . VAL A 1 483 ? 0.489 -9.763 9.302 1.00 94.12 483 VAL A N 1
ATOM 3842 C CA . VAL A 1 483 ? -0.861 -9.188 9.190 1.00 94.12 483 VAL A CA 1
ATOM 3843 C C . VAL A 1 483 ? -1.700 -9.937 8.156 1.00 94.12 483 VAL A C 1
ATOM 3845 O O . VAL A 1 483 ? -2.873 -10.196 8.412 1.00 94.12 483 VAL A O 1
ATOM 3848 N N . ARG A 1 484 ? -1.116 -10.280 7.002 1.00 94.56 484 ARG A N 1
ATOM 3849 C CA . ARG A 1 484 ? -1.799 -11.035 5.947 1.00 94.56 484 ARG A CA 1
ATOM 3850 C C . ARG A 1 484 ? -2.187 -12.436 6.416 1.00 94.56 484 ARG A C 1
ATOM 3852 O O . ARG A 1 484 ? -3.324 -12.819 6.191 1.00 94.56 484 ARG A O 1
ATOM 3859 N N . ASP A 1 485 ? -1.273 -13.156 7.052 1.00 93.56 485 ASP A N 1
ATOM 3860 C CA . ASP A 1 485 ? -1.466 -14.567 7.396 1.00 93.56 485 ASP A CA 1
ATOM 3861 C C . ASP A 1 485 ? -2.388 -14.751 8.605 1.00 93.56 485 ASP A C 1
ATOM 3863 O O . ASP A 1 485 ? -3.083 -15.758 8.700 1.00 93.56 485 ASP A O 1
ATOM 3867 N N . PHE A 1 486 ? -2.449 -13.762 9.503 1.00 93.81 486 PHE A N 1
ATOM 3868 C CA . PHE A 1 486 ? -3.225 -13.868 10.739 1.00 93.81 486 PHE A CA 1
ATOM 3869 C C . PHE A 1 486 ? -4.312 -12.800 10.853 1.00 93.81 486 PHE A C 1
ATOM 3871 O O . PHE A 1 486 ? -5.494 -13.124 10.865 1.00 93.81 486 PHE A O 1
ATOM 3878 N N . CYS A 1 487 ? -3.955 -11.512 10.898 1.00 91.19 487 CYS A N 1
ATOM 3879 C CA . CYS A 1 487 ? -4.923 -10.446 11.201 1.00 91.19 487 CYS A CA 1
ATOM 3880 C C . CYS A 1 487 ? -6.040 -10.287 10.156 1.00 91.19 487 CYS A C 1
ATOM 3882 O O . CYS A 1 487 ? -7.104 -9.777 10.492 1.00 91.19 487 CYS A O 1
ATOM 3884 N N . VAL A 1 488 ? -5.811 -10.676 8.898 1.00 89.25 488 VAL A N 1
ATOM 3885 C CA . VAL A 1 488 ? -6.862 -10.681 7.863 1.00 89.25 488 VAL A CA 1
ATOM 3886 C C . VAL A 1 488 ? -7.885 -11.793 8.107 1.00 89.25 488 VAL A C 1
ATOM 3888 O O . VAL A 1 488 ? -9.062 -11.610 7.802 1.00 89.25 488 VAL A O 1
ATOM 3891 N N . HIS A 1 489 ? -7.445 -12.916 8.674 1.00 89.25 489 HIS A N 1
ATOM 3892 C CA . HIS A 1 489 ? -8.248 -14.122 8.874 1.00 89.25 489 HIS A CA 1
ATOM 3893 C C . HIS A 1 489 ? -8.897 -14.205 10.258 1.00 89.25 489 HIS A C 1
ATOM 3895 O O . HIS A 1 489 ? -9.801 -15.009 10.456 1.00 89.25 489 HIS A O 1
ATOM 3901 N N . THR A 1 490 ? -8.487 -13.353 11.196 1.00 89.81 490 THR A N 1
ATOM 3902 C CA . THR A 1 490 ? -9.084 -13.252 12.532 1.00 89.81 490 THR A CA 1
ATOM 3903 C C . THR A 1 490 ? -9.924 -11.987 12.669 1.00 89.81 490 THR A C 1
ATOM 3905 O O . THR A 1 490 ? -9.800 -11.036 11.891 1.00 89.81 490 THR A O 1
ATOM 3908 N N . ASP A 1 491 ? -10.786 -11.947 13.679 1.00 91.38 491 ASP A N 1
ATOM 3909 C CA . ASP A 1 491 ? -11.477 -10.718 14.053 1.00 91.38 491 ASP A CA 1
ATOM 3910 C C . ASP A 1 491 ? -10.526 -9.700 14.721 1.00 91.38 491 ASP A C 1
ATOM 3912 O O . ASP A 1 491 ? -9.333 -9.940 14.962 1.00 91.38 491 ASP A O 1
ATOM 3916 N N . SER A 1 492 ? -11.068 -8.523 15.028 1.00 92.94 492 SER A N 1
ATOM 3917 C CA . SER A 1 492 ? -10.323 -7.450 15.689 1.00 92.94 492 SER A CA 1
ATOM 3918 C C . SER A 1 492 ? -9.980 -7.750 17.152 1.00 92.94 492 SER A C 1
ATOM 3920 O O . SER A 1 492 ? -9.077 -7.100 17.686 1.00 92.94 492 SER A O 1
ATOM 3922 N N . LEU A 1 493 ? -10.619 -8.750 17.765 1.00 92.31 493 LEU A N 1
ATOM 3923 C CA . LEU A 1 493 ? -10.330 -9.241 19.115 1.00 92.31 493 LEU A CA 1
ATOM 3924 C C . LEU A 1 493 ? -9.193 -10.276 19.129 1.00 92.31 493 LEU A C 1
ATOM 3926 O O . LEU A 1 493 ? -8.675 -10.583 20.199 1.00 92.31 493 LEU A O 1
ATOM 3930 N N . CYS A 1 494 ? -8.753 -10.750 17.955 1.00 93.31 494 CYS A N 1
ATOM 3931 C CA . CYS A 1 494 ? -7.827 -11.874 17.812 1.00 93.31 494 CYS A CA 1
ATOM 3932 C C . CYS A 1 494 ? -8.386 -13.189 18.386 1.00 93.31 494 CYS A C 1
ATOM 3934 O O . CYS A 1 494 ? -7.596 -14.023 18.831 1.00 93.31 494 CYS A O 1
ATOM 3936 N N . THR A 1 495 ? -9.710 -13.380 18.360 1.00 91.75 495 THR A N 1
ATOM 3937 C CA . THR A 1 495 ? -10.350 -14.641 18.768 1.00 91.75 495 THR A CA 1
ATOM 3938 C C . THR A 1 495 ? -9.758 -15.794 17.953 1.00 91.75 495 THR A C 1
ATOM 3940 O O . THR A 1 495 ? -9.619 -15.674 16.733 1.00 91.75 495 THR A O 1
ATOM 3943 N N . ASP A 1 496 ? -9.328 -16.856 18.637 1.00 90.94 496 ASP A N 1
ATOM 3944 C CA . ASP A 1 496 ? -8.702 -18.058 18.062 1.00 90.94 496 ASP A CA 1
ATOM 3945 C C . ASP A 1 496 ? -7.492 -17.799 17.142 1.00 90.94 496 ASP A C 1
ATOM 3947 O O . ASP A 1 496 ? -7.144 -18.609 16.282 1.00 90.94 496 ASP A O 1
ATOM 3951 N N . CYS A 1 497 ? -6.808 -16.661 17.310 1.00 94.25 497 CYS A N 1
ATOM 3952 C CA . CYS A 1 497 ? -5.597 -16.371 16.554 1.00 94.25 497 CYS A CA 1
ATOM 3953 C C . CYS A 1 497 ? -4.436 -17.256 17.045 1.00 94.25 497 CYS A C 1
ATOM 3955 O O . CYS A 1 497 ? -4.066 -17.137 18.211 1.00 94.25 497 CYS A O 1
ATOM 3957 N N . PRO A 1 498 ? -3.776 -18.052 16.180 1.00 94.19 498 PRO A N 1
ATOM 3958 C CA . PRO A 1 498 ? -2.678 -18.932 16.602 1.00 94.19 498 PRO A CA 1
ATOM 3959 C C . PRO A 1 498 ? -1.330 -18.203 16.747 1.00 94.19 498 PRO A C 1
ATOM 3961 O O . PRO A 1 498 ? -0.369 -18.731 17.306 1.00 94.19 498 PRO A O 1
ATOM 3964 N N . PHE A 1 499 ? -1.217 -16.976 16.229 1.00 94.56 499 PHE A N 1
ATOM 3965 C CA . PHE A 1 499 ? 0.054 -16.252 16.191 1.00 94.56 499 PHE A CA 1
ATOM 3966 C C . PHE A 1 499 ? 0.633 -15.889 17.572 1.00 94.56 499 PHE A C 1
ATOM 3968 O O . PHE A 1 499 ? 1.842 -16.037 17.753 1.00 94.56 499 PHE A O 1
ATOM 3975 N N . PRO A 1 500 ? -0.156 -15.432 18.568 1.00 93.12 500 PRO A N 1
ATOM 3976 C CA . PRO A 1 500 ? 0.351 -15.212 19.920 1.00 93.12 500 PRO A CA 1
ATOM 3977 C C . PRO A 1 500 ? 1.021 -16.455 20.520 1.00 93.12 500 PRO A C 1
ATOM 3979 O O . PRO A 1 500 ? 2.054 -16.310 21.174 1.00 93.12 500 PRO A O 1
ATOM 3982 N N . ASP A 1 501 ? 0.478 -17.649 20.274 1.00 91.62 501 ASP A N 1
ATOM 3983 C CA . ASP A 1 501 ? 1.023 -18.907 20.795 1.00 91.62 501 ASP A CA 1
ATOM 3984 C C . ASP A 1 501 ? 2.299 -19.314 20.064 1.00 91.62 501 ASP A C 1
ATOM 3986 O O . ASP A 1 501 ? 3.283 -19.670 20.711 1.00 91.62 501 ASP A O 1
ATOM 3990 N N . TYR A 1 502 ? 2.344 -19.136 18.739 1.00 91.50 502 TYR A N 1
ATOM 3991 C CA . TYR A 1 502 ? 3.580 -19.271 17.965 1.00 91.50 502 TYR A CA 1
ATOM 3992 C C . TYR A 1 502 ? 4.702 -18.397 18.543 1.00 91.50 502 TYR A C 1
ATOM 3994 O O . TYR A 1 502 ? 5.793 -18.888 18.828 1.00 9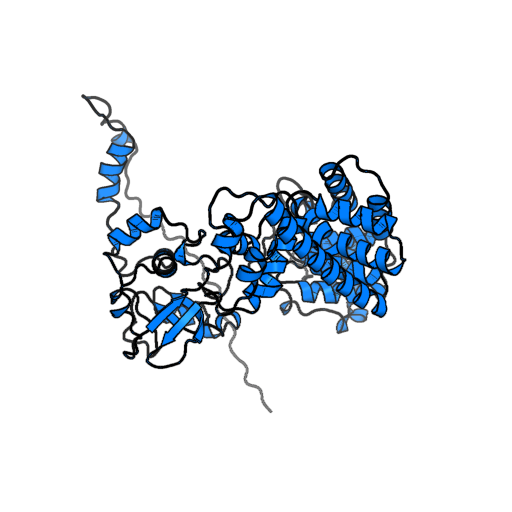1.50 502 TYR A O 1
ATOM 4002 N N . VAL A 1 503 ? 4.431 -17.110 18.801 1.00 89.12 503 VAL A N 1
ATOM 4003 C CA . VAL A 1 503 ? 5.440 -16.197 19.364 1.00 89.12 503 VAL A CA 1
ATOM 4004 C C . VAL A 1 503 ? 5.902 -16.656 20.750 1.00 89.12 503 VAL A C 1
ATOM 4006 O O . VAL A 1 503 ? 7.066 -16.455 21.088 1.00 89.12 503 VAL A O 1
ATOM 4009 N N . ARG A 1 504 ? 5.047 -17.286 21.563 1.00 89.75 504 ARG A N 1
ATOM 4010 C CA . ARG A 1 504 ? 5.459 -17.848 22.862 1.00 89.75 504 ARG A CA 1
ATOM 4011 C C . 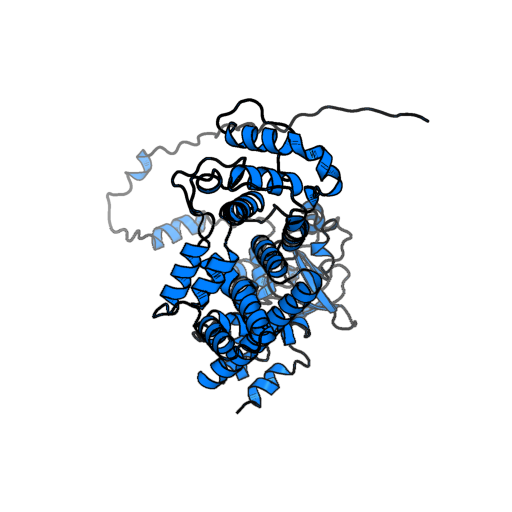ARG A 1 504 ? 6.316 -19.105 22.705 1.00 89.75 504 ARG A C 1
ATOM 4013 O O . ARG A 1 504 ? 7.289 -19.238 23.438 1.00 89.75 504 ARG A O 1
ATOM 4020 N N . ALA A 1 505 ? 5.969 -19.980 21.762 1.00 87.25 505 ALA A N 1
ATOM 4021 C CA . ALA A 1 505 ? 6.584 -21.294 21.583 1.00 87.25 505 ALA A CA 1
ATOM 4022 C C . ALA A 1 505 ? 7.967 -21.261 20.914 1.00 87.25 505 ALA A C 1
ATOM 4024 O O . ALA A 1 505 ? 8.805 -22.107 21.209 1.00 87.25 505 ALA A O 1
ATOM 4025 N N . VAL A 1 506 ? 8.211 -20.298 20.022 1.00 78.44 506 VAL A N 1
ATOM 4026 C CA . VAL A 1 506 ? 9.514 -20.120 19.363 1.00 78.44 506 VAL A CA 1
ATOM 4027 C C . VAL A 1 506 ? 10.580 -19.823 20.425 1.00 78.44 506 VAL A C 1
ATOM 4029 O O . VAL A 1 506 ? 10.462 -18.814 21.116 1.00 78.44 506 VAL A O 1
ATOM 4032 N N . GLN A 1 507 ? 11.581 -20.689 20.593 1.00 59.97 507 GLN A N 1
ATOM 4033 C CA . GLN A 1 507 ? 12.665 -20.495 21.569 1.00 59.97 507 GLN A CA 1
ATOM 4034 C C . GLN A 1 507 ? 13.757 -19.581 21.024 1.00 59.97 507 GLN A C 1
ATOM 4036 O O . GLN A 1 507 ? 14.163 -19.787 19.858 1.00 59.97 507 GLN A O 1
#